Protein AF-A0A3C2CZN6-F1 (afdb_monomer)

Mean predicted aligned error: 16.51 Å

Foldseek 3Di:
DDDDPPDDPVVVVVVVVVVVVVVPPDDPDDDDPPDAQEWEAEPVVRFIHRDPVRPDTDDPQAEDAQFGFYKYHYDQAQPLFKDKDKDDCQVVVVCVVVVVVVVVDDDDDDDDDDDDDDDDDDDDDDDDDDDDDDDDDDDDDDDDPPPPPDDPPLDPVVVVVLLVVLVVLLVVLVLLLVLVVLVLVLLVQLVVLLVVSNVDRGDQLVNLLVSCLVSPVVSVCVSVPPQADNDSVRRLVRPPVCVLVVSLVVNVVSVVVLVVSLVVLVPDDDRPPCPCSVVSVVVSVVSSVVSNVSSVVVVCCCVPPVVVSVVVSVVSSVVSVVQSPDVVSDMDPGHNPNHQWMKTWMWGQDPVVRDTDTDDIHIYGYWHFKDKAKWKWKKKWQPADCVLQVDAQQRWDFAQDCDVNDTDTDTDRHRAPDLDQVDPDSIWMWMKMKIWIWGQDNDQWTKTKIKIWTFIDGRDTWIKIWIAIWTAGGSVSFKIKGKTKMKTFDWDQPPCPPPDHHDDDDDNHRDTDTDIDMTIMIIMIGGDDD

Radius of gyration: 46.86 Å; Cα contacts (8 Å, |Δi|>4): 709; chains: 1; bounding box: 115×58×145 Å

pLDDT: mean 71.63, std 19.24, range [27.8, 97.69]

Secondary structure (DSSP, 8-state):
--------THHHHHHHHHHHHHHT-------------EEEEETTTTEEESSTT--SEEPSSEEEETTPEEEEEEES--TTTEEEEEEE-TTHHHHHHHHHHHHHS-----------------------------------PPP------------HHHHHHHHHHHHHHHHHHHHHHHHHHHHHHHHHHHHHHHHHHHH-S---HHHHHHHHIIIIIHHHHHHSTTSS--STTTGGG--HHHHHHHHHHHHHHHHHHHHHHHHHHHTPPPPTT-TTHHHHHHHHHHHHHHHHHHHHHHHHHIIIIIHHHHHHHHHHHHHHHHHHH-SSS-BPPPEE--SSEEEEEEEEEETTTTEEEEEEEEEEEEE-EEEEEEEEEEEEES---HHHHT--TT--EEEEEEETTEEEEEEE--------------SEEEEEEEEEEEEE-SSSEEEEEEEEEEEE-SSS-EEEEEEEEEEEETTTT-EEEEEEEEEEEEEEE-GGGSTT-------SS--EEEEEEEEEEEEEEEE---

Structure (mmCIF, N/CA/C/O backbone):
data_AF-A0A3C2CZN6-F1
#
_entry.id   AF-A0A3C2CZN6-F1
#
loop_
_atom_site.group_PDB
_atom_site.id
_atom_site.type_symbol
_atom_site.label_atom_id
_atom_site.label_alt_id
_atom_site.label_comp_id
_atom_site.label_asym_id
_atom_site.label_entity_id
_atom_site.label_seq_id
_atom_site.pdbx_PDB_ins_code
_atom_site.Cartn_x
_atom_site.Cartn_y
_atom_site.Cartn_z
_atom_site.occupancy
_atom_site.B_iso_or_equiv
_atom_site.auth_seq_id
_atom_site.auth_comp_id
_atom_site.auth_asym_id
_atom_site.auth_atom_id
_atom_site.pdbx_PDB_model_num
ATOM 1 N N . MET A 1 1 ? 68.999 8.575 -44.419 1.00 36.66 1 MET A N 1
ATOM 2 C CA . MET A 1 1 ? 68.625 9.023 -43.060 1.00 36.66 1 MET A CA 1
ATOM 3 C C . MET A 1 1 ? 67.106 8.919 -42.967 1.00 36.66 1 MET A C 1
ATOM 5 O O . MET A 1 1 ? 66.406 9.835 -43.368 1.00 36.66 1 MET A O 1
ATOM 9 N N . GLU A 1 2 ? 66.595 7.744 -42.594 1.00 31.19 2 GLU A N 1
ATOM 10 C CA . GLU A 1 2 ? 65.153 7.462 -42.519 1.00 31.19 2 GLU A CA 1
ATOM 11 C C . GLU A 1 2 ? 64.683 7.566 -41.067 1.00 31.19 2 GLU A C 1
ATOM 13 O O . GLU A 1 2 ? 65.116 6.806 -40.200 1.00 31.19 2 GLU A O 1
ATOM 18 N N . THR A 1 3 ? 63.785 8.505 -40.789 1.00 32.69 3 THR A N 1
ATOM 19 C CA . THR A 1 3 ? 63.120 8.647 -39.494 1.00 32.69 3 THR A CA 1
ATOM 20 C C . THR A 1 3 ? 61.927 7.693 -39.413 1.00 32.69 3 THR A C 1
ATOM 22 O O . THR A 1 3 ? 60.824 7.984 -39.873 1.00 32.69 3 THR A O 1
ATOM 25 N N . LYS A 1 4 ? 62.132 6.529 -38.783 1.00 39.50 4 LYS A N 1
ATOM 26 C CA . LYS A 1 4 ? 61.044 5.650 -38.326 1.00 39.50 4 LYS A CA 1
ATOM 27 C C . LYS A 1 4 ? 60.329 6.291 -37.135 1.00 39.50 4 LYS A C 1
ATOM 29 O O . LYS A 1 4 ? 60.757 6.149 -35.994 1.00 39.50 4 LYS A O 1
ATOM 34 N N . ILE A 1 5 ? 59.200 6.948 -37.387 1.00 34.97 5 ILE A N 1
ATOM 35 C CA . ILE A 1 5 ? 58.235 7.300 -36.338 1.00 34.97 5 ILE A CA 1
ATOM 36 C C . ILE A 1 5 ? 57.220 6.156 -36.233 1.00 34.97 5 ILE A C 1
ATOM 38 O O . ILE A 1 5 ? 56.197 6.127 -36.912 1.00 34.97 5 ILE A O 1
ATOM 42 N N . SER A 1 6 ? 57.525 5.190 -35.368 1.00 36.91 6 SER A N 1
ATOM 43 C CA . SER A 1 6 ? 56.570 4.184 -34.894 1.00 36.91 6 SER A CA 1
ATOM 44 C C . SER A 1 6 ? 55.683 4.818 -33.817 1.00 36.91 6 SER A C 1
ATOM 46 O O . SER A 1 6 ? 56.019 4.796 -32.635 1.00 36.91 6 SER A O 1
ATOM 48 N N . LYS A 1 7 ? 54.549 5.410 -34.209 1.00 41.59 7 LYS A N 1
ATOM 49 C CA . LYS A 1 7 ? 53.506 5.836 -33.261 1.00 41.59 7 LYS A CA 1
ATOM 50 C C . LYS A 1 7 ? 52.667 4.620 -32.864 1.00 41.59 7 LYS A C 1
ATOM 52 O O . LYS A 1 7 ? 51.845 4.150 -33.644 1.00 41.59 7 LYS A O 1
ATOM 57 N N . GLN A 1 8 ? 52.897 4.105 -31.657 1.00 41.19 8 GLN A N 1
ATOM 58 C CA . GLN A 1 8 ? 52.090 3.038 -31.067 1.00 41.19 8 GLN A CA 1
ATOM 59 C C . GLN A 1 8 ? 50.671 3.548 -30.731 1.00 41.19 8 GLN A C 1
ATOM 61 O O . GLN A 1 8 ? 50.542 4.522 -29.990 1.00 41.19 8 GLN A O 1
ATOM 66 N N . PRO A 1 9 ? 49.597 2.882 -31.194 1.00 46.69 9 PRO A N 1
ATOM 67 C CA . PRO A 1 9 ? 48.210 3.248 -30.878 1.00 46.69 9 PRO A CA 1
ATOM 68 C C . PRO A 1 9 ? 47.773 2.892 -29.442 1.00 46.69 9 PRO A C 1
ATOM 70 O O . PRO A 1 9 ? 46.652 3.205 -29.044 1.00 46.69 9 PRO A O 1
ATOM 73 N N . HIS A 1 10 ? 48.638 2.265 -28.637 1.00 46.88 10 HIS A N 1
ATOM 74 C CA . HIS A 1 10 ? 48.293 1.814 -27.285 1.00 46.88 10 HIS A CA 1
ATOM 75 C C . HIS A 1 10 ? 48.081 2.957 -26.274 1.00 46.88 10 HIS A C 1
ATOM 77 O O . HIS A 1 10 ? 47.315 2.776 -25.328 1.00 46.88 10 HIS A O 1
ATOM 83 N N . SER A 1 11 ? 48.671 4.145 -26.474 1.00 49.94 11 SER A N 1
ATOM 84 C CA . SER A 1 11 ? 48.521 5.249 -25.507 1.00 49.94 11 SER A CA 1
ATOM 85 C C . SER A 1 11 ? 47.155 5.940 -25.572 1.00 49.94 11 SER A C 1
ATOM 87 O O . SER A 1 11 ? 46.656 6.402 -24.550 1.00 49.94 11 SER A O 1
ATOM 89 N N . VAL A 1 12 ? 46.504 5.958 -26.740 1.00 50.22 12 VAL A N 1
ATOM 90 C CA . VAL A 1 12 ? 45.203 6.626 -26.923 1.00 50.22 12 VAL A CA 1
ATOM 91 C C . VAL A 1 12 ? 44.081 5.839 -26.240 1.00 50.22 12 VAL A C 1
ATOM 93 O O . VAL A 1 12 ? 43.222 6.425 -25.587 1.00 50.22 12 VAL A O 1
ATOM 96 N N . ILE A 1 13 ? 44.123 4.505 -26.318 1.00 51.44 13 ILE A N 1
ATOM 97 C CA . ILE A 1 13 ? 43.129 3.628 -25.679 1.00 51.44 13 ILE A CA 1
ATOM 98 C C . ILE A 1 13 ? 43.251 3.697 -24.149 1.00 51.44 13 ILE A C 1
ATOM 100 O O . ILE A 1 13 ? 42.239 3.829 -23.460 1.00 51.44 13 ILE A O 1
ATOM 104 N N . ALA A 1 14 ? 44.478 3.685 -23.614 1.00 54.38 14 ALA A N 1
ATOM 105 C CA . ALA A 1 14 ? 44.716 3.828 -22.178 1.00 54.38 14 ALA A CA 1
ATOM 106 C C . ALA A 1 14 ? 44.264 5.203 -21.644 1.00 54.38 14 ALA A C 1
ATOM 108 O O . ALA A 1 14 ? 43.692 5.287 -20.557 1.00 54.38 14 ALA A O 1
ATOM 109 N N . PHE A 1 15 ? 44.458 6.275 -22.420 1.00 53.47 15 PHE A N 1
ATOM 110 C CA . PHE A 1 15 ? 44.047 7.627 -22.036 1.00 53.47 15 PHE A CA 1
ATOM 111 C C . PHE A 1 15 ? 42.518 7.786 -21.987 1.00 53.47 15 PHE A C 1
ATOM 113 O O . PHE A 1 15 ? 41.998 8.357 -21.031 1.00 53.47 15 PHE A O 1
ATOM 120 N N . ILE A 1 16 ? 41.785 7.208 -22.949 1.00 51.28 16 ILE A N 1
ATOM 121 C CA . ILE A 1 16 ? 40.309 7.220 -22.965 1.00 51.28 16 ILE A CA 1
ATOM 122 C C . ILE A 1 16 ? 39.733 6.419 -21.784 1.00 51.28 16 ILE A C 1
ATOM 124 O O . ILE A 1 16 ? 38.827 6.900 -21.104 1.00 51.28 16 ILE A O 1
ATOM 128 N N . LEU A 1 17 ? 40.290 5.238 -21.483 1.00 46.81 17 LEU A N 1
ATOM 129 C CA . LEU A 1 17 ? 39.896 4.434 -20.315 1.00 46.81 17 LEU A CA 1
ATOM 130 C C . LEU A 1 17 ? 40.159 5.167 -18.989 1.00 46.81 17 LEU A C 1
ATOM 132 O O . LEU A 1 17 ? 39.314 5.147 -18.096 1.00 46.81 17 LEU A O 1
ATOM 136 N N . THR A 1 18 ? 41.288 5.870 -18.875 1.00 51.88 18 THR A N 1
ATOM 137 C CA . THR A 1 18 ? 41.660 6.618 -17.661 1.00 51.88 18 THR A CA 1
ATOM 138 C C . THR A 1 18 ? 40.761 7.843 -17.444 1.00 51.88 18 THR A C 1
ATOM 140 O O . THR A 1 18 ? 40.338 8.101 -16.316 1.00 51.88 18 THR A O 1
ATOM 143 N N . LEU A 1 19 ? 40.391 8.562 -18.513 1.00 43.81 19 LEU A N 1
ATOM 144 C CA . LEU A 1 19 ? 39.457 9.695 -18.434 1.00 43.81 19 LEU A CA 1
ATOM 145 C C . LEU A 1 19 ? 38.040 9.257 -18.037 1.00 43.81 19 LEU A C 1
ATOM 147 O O . LEU A 1 19 ? 37.365 9.964 -17.287 1.00 43.81 19 LEU A O 1
ATOM 151 N N . MET A 1 20 ? 37.605 8.072 -18.481 1.00 44.69 20 MET A N 1
ATOM 152 C CA . MET A 1 20 ? 36.332 7.504 -18.035 1.00 44.69 20 MET A CA 1
ATOM 153 C C . MET A 1 20 ? 36.363 7.160 -16.548 1.00 44.69 20 MET A C 1
ATOM 155 O O . MET A 1 20 ? 35.459 7.572 -15.832 1.00 44.69 20 MET A O 1
ATOM 159 N N . VAL A 1 21 ? 37.414 6.496 -16.055 1.00 47.72 21 VAL A N 1
ATOM 160 C CA . VAL A 1 21 ? 37.532 6.126 -14.631 1.00 47.72 21 VAL A CA 1
ATOM 161 C C . VAL A 1 21 ? 37.573 7.358 -13.713 1.00 47.72 21 VAL A C 1
ATOM 163 O O . VAL A 1 21 ? 36.913 7.365 -12.675 1.00 47.72 21 VAL A O 1
ATOM 166 N N . LEU A 1 22 ? 38.269 8.430 -14.106 1.00 44.47 22 LEU A N 1
ATOM 167 C CA . LEU A 1 22 ? 38.357 9.664 -13.309 1.00 44.47 22 LEU A CA 1
ATOM 168 C C . LEU A 1 22 ? 37.038 10.456 -13.255 1.00 44.47 22 LEU A C 1
ATOM 170 O O . LEU A 1 22 ? 36.774 11.130 -12.262 1.00 44.47 22 LEU A O 1
ATOM 174 N N . SER A 1 23 ? 36.174 10.320 -14.264 1.00 44.72 23 SER A N 1
ATOM 175 C CA . SER A 1 23 ? 34.860 10.983 -14.299 1.00 44.72 23 SER A CA 1
ATOM 176 C C . SER A 1 23 ? 33.844 10.372 -13.316 1.00 44.72 23 SER A C 1
ATOM 178 O O . SER A 1 23 ? 32.855 11.017 -12.978 1.00 44.72 23 SER A O 1
ATOM 180 N N . PHE A 1 24 ? 34.092 9.155 -12.814 1.00 46.03 24 PHE A N 1
ATOM 181 C CA . PHE A 1 24 ? 33.222 8.470 -11.845 1.00 46.03 24 PHE A CA 1
ATOM 182 C C . PHE A 1 24 ? 33.628 8.670 -10.375 1.00 46.03 24 PHE A C 1
ATOM 184 O O . PHE A 1 24 ? 32.873 8.291 -9.481 1.00 46.03 24 PHE A O 1
ATOM 191 N N . ALA A 1 25 ? 34.781 9.287 -10.094 1.00 41.22 25 ALA A N 1
ATOM 192 C CA . ALA A 1 25 ? 35.292 9.472 -8.730 1.00 41.22 25 ALA A CA 1
ATOM 193 C C . ALA A 1 25 ? 34.791 10.760 -8.031 1.00 41.22 25 ALA A C 1
ATOM 195 O O . ALA A 1 25 ? 35.286 11.130 -6.966 1.00 41.22 25 ALA A O 1
ATOM 196 N N . GLY A 1 26 ? 33.802 11.450 -8.609 1.00 40.47 26 GLY A N 1
ATOM 197 C CA . GLY A 1 26 ? 33.245 12.696 -8.079 1.00 40.47 26 GLY A CA 1
ATOM 198 C C . GLY A 1 26 ? 32.409 12.509 -6.806 1.00 40.47 26 GLY A C 1
ATOM 199 O O . GLY A 1 26 ? 31.237 12.155 -6.872 1.00 40.47 26 GLY A O 1
ATOM 200 N N . CYS A 1 27 ? 33.035 12.783 -5.659 1.00 39.00 27 CYS A N 1
ATOM 201 C CA . CYS A 1 27 ? 32.473 13.284 -4.397 1.00 39.00 27 CYS A CA 1
ATOM 202 C C . CYS A 1 27 ? 31.021 12.903 -4.043 1.00 39.00 27 CYS A C 1
ATOM 204 O O . CYS A 1 27 ? 30.085 13.670 -4.267 1.00 39.00 27 CYS A O 1
ATOM 206 N N . LYS A 1 28 ? 30.845 11.802 -3.300 1.00 38.22 28 LYS A N 1
ATOM 207 C CA . LYS A 1 28 ? 29.704 11.679 -2.378 1.00 38.22 28 LYS A CA 1
ATOM 208 C C . LYS A 1 28 ? 30.016 12.456 -1.098 1.00 38.22 28 LYS A C 1
ATOM 210 O O . LYS A 1 28 ? 30.690 11.949 -0.204 1.00 38.22 28 LYS A O 1
ATOM 215 N N . SER A 1 29 ? 29.537 13.698 -1.044 1.00 38.81 29 SER A N 1
ATOM 216 C CA . SER A 1 29 ? 29.436 14.479 0.193 1.00 38.81 29 SER A CA 1
ATOM 217 C C . SER A 1 29 ? 28.612 13.701 1.227 1.00 38.81 29 SER A C 1
ATOM 219 O O . SER A 1 29 ? 27.563 13.139 0.903 1.00 38.81 29 SER A O 1
ATOM 221 N N . LYS A 1 30 ? 29.116 13.623 2.461 1.00 43.19 30 LYS A N 1
ATOM 222 C CA . LYS A 1 30 ? 28.429 12.994 3.592 1.00 43.19 30 LYS A CA 1
ATOM 223 C C . LYS A 1 30 ? 27.371 13.951 4.159 1.00 43.19 30 LYS A C 1
ATOM 225 O O . LYS A 1 30 ? 27.658 15.117 4.387 1.00 43.19 30 LYS A O 1
ATOM 230 N N . SER A 1 31 ? 26.212 13.363 4.465 1.00 42.00 31 SER A N 1
ATOM 231 C CA . SER A 1 31 ? 25.240 13.759 5.497 1.00 42.00 31 SER A CA 1
ATOM 232 C C . SER A 1 31 ? 24.371 15.006 5.304 1.00 42.00 31 SER A C 1
ATOM 234 O O . SER A 1 31 ? 24.227 15.779 6.243 1.00 42.00 31 SER A O 1
ATOM 236 N N . ASP A 1 32 ? 23.652 15.091 4.188 1.00 38.81 32 ASP A N 1
ATOM 237 C CA . ASP A 1 32 ? 22.272 15.582 4.258 1.00 38.81 32 ASP A CA 1
ATOM 238 C C . ASP A 1 32 ? 21.353 14.363 4.213 1.00 38.81 32 ASP A C 1
ATOM 240 O O . ASP A 1 32 ? 21.351 13.605 3.240 1.00 38.81 32 ASP A O 1
ATOM 244 N N . ILE A 1 33 ? 20.595 14.126 5.285 1.00 44.62 33 ILE A N 1
ATOM 245 C CA . ILE A 1 33 ? 19.466 13.191 5.251 1.00 44.62 33 ILE A CA 1
ATOM 246 C C . ILE A 1 33 ? 18.427 13.859 4.350 1.00 44.62 33 ILE A C 1
ATOM 248 O O . ILE A 1 33 ? 17.573 14.616 4.811 1.00 44.62 33 ILE A O 1
ATOM 252 N N . VAL A 1 34 ? 18.566 13.653 3.041 1.00 51.56 34 VAL A N 1
ATOM 253 C CA . VAL A 1 34 ? 17.615 14.130 2.043 1.00 51.56 34 VAL A CA 1
ATOM 254 C C . VAL A 1 34 ? 16.283 13.484 2.393 1.00 51.56 34 VAL A C 1
ATOM 256 O O . VAL A 1 34 ? 16.119 12.274 2.249 1.00 51.56 34 VAL A O 1
ATOM 259 N N . LYS A 1 35 ? 15.347 14.280 2.924 1.00 59.16 35 LYS A N 1
ATOM 260 C CA . LYS A 1 35 ? 13.975 13.826 3.150 1.00 59.16 35 LYS A CA 1
ATOM 261 C C . LYS A 1 35 ? 13.457 13.298 1.815 1.00 59.16 35 LYS A C 1
ATOM 263 O O . LYS A 1 35 ? 13.433 14.044 0.836 1.00 59.16 35 LYS A O 1
ATOM 268 N N . SER A 1 36 ? 13.090 12.019 1.786 1.00 64.44 36 SER A N 1
ATOM 269 C CA . SER A 1 36 ? 12.473 11.365 0.634 1.00 64.44 36 SER A CA 1
ATOM 270 C C . SER A 1 36 ? 11.367 12.272 0.086 1.00 64.44 36 SER A C 1
ATOM 272 O O . SER A 1 36 ? 10.551 12.751 0.885 1.00 64.44 36 SER A O 1
ATOM 274 N N . PRO A 1 37 ? 11.342 12.595 -1.220 1.00 74.94 37 PRO A N 1
ATOM 275 C CA . PRO A 1 37 ? 10.309 13.464 -1.756 1.00 74.94 37 PRO A CA 1
ATOM 276 C C . PRO A 1 37 ? 8.938 12.886 -1.446 1.00 74.94 37 PRO A C 1
ATOM 278 O O . PRO A 1 37 ? 8.665 11.692 -1.611 1.00 74.94 37 PRO A O 1
ATOM 281 N N . ARG A 1 38 ? 8.078 13.781 -0.984 1.00 82.94 38 ARG A N 1
ATOM 282 C CA . ARG A 1 38 ? 6.712 13.472 -0.623 1.00 82.94 38 ARG A CA 1
ATOM 283 C C . ARG A 1 38 ? 5.789 14.029 -1.691 1.00 82.94 38 ARG A C 1
ATOM 285 O O . ARG A 1 38 ? 5.929 15.183 -2.087 1.00 82.94 38 ARG A O 1
ATOM 292 N N . VAL A 1 39 ? 4.873 13.195 -2.159 1.00 87.19 39 VAL A N 1
ATOM 293 C CA . VAL A 1 39 ? 3.807 13.593 -3.078 1.00 87.19 39 VAL A CA 1
ATOM 294 C C . VAL A 1 39 ? 2.487 13.434 -2.353 1.00 87.19 39 VAL A C 1
ATOM 296 O O . VAL A 1 39 ? 2.278 12.453 -1.645 1.00 87.19 39 VAL A O 1
ATOM 299 N N . TYR A 1 40 ? 1.616 14.415 -2.525 1.00 88.56 40 TYR A N 1
ATOM 300 C CA . TYR A 1 40 ? 0.329 14.491 -1.857 1.00 88.56 40 TYR A CA 1
ATOM 301 C C . TYR A 1 40 ? -0.744 14.073 -2.852 1.00 88.56 40 TYR A C 1
ATOM 303 O O . TYR A 1 40 ? -0.745 14.517 -3.998 1.00 88.56 40 TYR A O 1
ATOM 311 N N . TYR A 1 41 ? -1.633 13.182 -2.448 1.00 90.12 41 TYR A N 1
ATOM 312 C CA . TYR A 1 41 ? -2.712 12.673 -3.275 1.00 90.12 41 TYR A CA 1
ATOM 313 C C . TYR A 1 41 ? -4.051 13.013 -2.628 1.00 90.12 41 TYR A C 1
ATOM 315 O O . TYR A 1 41 ? -4.351 12.510 -1.547 1.00 90.12 41 TYR A O 1
ATOM 323 N N . ASP A 1 42 ? -4.851 13.843 -3.298 1.00 89.38 42 ASP A N 1
ATOM 324 C CA . ASP A 1 42 ? -6.222 14.144 -2.881 1.00 89.38 42 ASP A CA 1
ATOM 325 C C . ASP A 1 42 ? -7.145 13.054 -3.421 1.00 89.38 42 ASP A C 1
ATOM 327 O O . ASP A 1 42 ? -7.406 12.978 -4.629 1.00 89.38 42 ASP A O 1
ATOM 331 N N . PHE A 1 43 ? -7.616 12.200 -2.513 1.00 87.44 43 PHE A N 1
ATOM 332 C CA . PHE A 1 43 ? -8.421 11.026 -2.836 1.00 87.44 43 PHE A CA 1
ATOM 333 C C . PHE A 1 43 ? -9.755 11.387 -3.503 1.00 87.44 43 PHE A C 1
ATOM 335 O O . PHE A 1 43 ? -10.161 10.731 -4.462 1.00 87.44 43 PHE A O 1
ATOM 342 N N . ASN A 1 44 ? -10.393 12.485 -3.085 1.00 86.31 44 ASN A N 1
ATOM 343 C CA . ASN A 1 44 ? -11.671 12.923 -3.650 1.00 86.31 44 ASN A CA 1
ATOM 344 C C . ASN A 1 44 ? -11.505 13.482 -5.060 1.00 86.31 44 ASN A C 1
ATOM 346 O O . ASN A 1 44 ? -12.264 13.150 -5.971 1.00 86.31 44 ASN A O 1
ATOM 350 N N . LYS A 1 45 ? -10.498 14.340 -5.250 1.00 88.62 45 LYS A N 1
ATOM 351 C CA . LYS A 1 45 ? -10.244 14.966 -6.556 1.00 88.62 45 LYS A CA 1
ATOM 352 C C . LYS A 1 45 ? -9.535 14.034 -7.525 1.00 88.62 45 LYS A C 1
ATOM 354 O O . LYS A 1 45 ? -9.474 14.339 -8.715 1.00 88.62 45 LYS A O 1
ATOM 359 N N . LYS A 1 46 ? -8.958 12.937 -7.027 1.00 89.62 46 LYS A N 1
ATOM 360 C CA . LYS A 1 46 ? -8.056 12.062 -7.779 1.00 8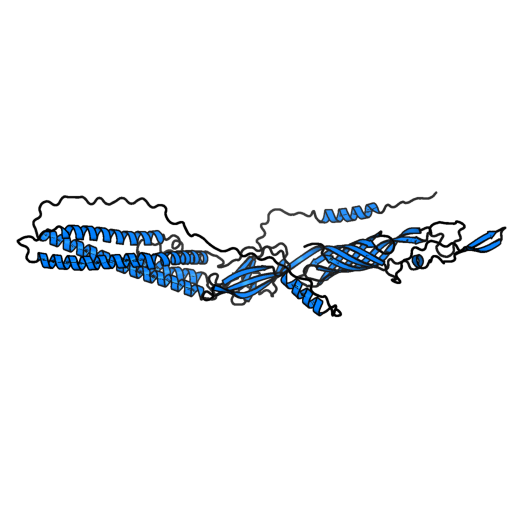9.62 46 LYS A CA 1
ATOM 361 C C . LYS A 1 46 ? -6.913 12.880 -8.395 1.00 89.62 46 LYS A C 1
ATOM 363 O O . LYS A 1 46 ? -6.553 12.691 -9.558 1.00 89.62 46 LYS A O 1
ATOM 368 N N . GLN A 1 47 ? -6.313 13.783 -7.623 1.00 89.88 47 GLN A N 1
ATOM 369 C CA . GLN A 1 47 ? -5.232 14.667 -8.081 1.00 89.88 47 GLN A CA 1
ATOM 370 C C . GLN A 1 47 ? -3.968 14.479 -7.242 1.00 89.88 47 GLN A C 1
ATOM 372 O O . GLN A 1 47 ? -4.040 14.163 -6.059 1.00 89.88 47 GLN A O 1
ATOM 377 N N . LEU A 1 48 ? -2.806 14.644 -7.877 1.00 88.88 48 LEU A N 1
ATOM 378 C CA . LEU A 1 48 ? -1.492 14.582 -7.232 1.00 88.88 48 LEU A CA 1
ATOM 379 C C . LEU A 1 48 ? -0.933 15.990 -7.080 1.00 88.88 48 LEU A C 1
ATOM 381 O O . LEU A 1 48 ? -1.152 16.815 -7.955 1.00 88.88 48 LEU A O 1
ATOM 385 N N . TYR A 1 49 ? -0.162 16.241 -6.034 1.00 87.69 49 TYR A N 1
ATOM 386 C CA . TYR A 1 49 ? 0.461 17.528 -5.745 1.00 87.69 49 TYR A CA 1
ATOM 387 C C . TYR A 1 49 ? 1.882 17.304 -5.229 1.00 87.69 49 TYR A C 1
ATOM 389 O O . TYR A 1 49 ? 2.180 16.307 -4.573 1.00 87.69 49 TYR A O 1
ATOM 397 N N . THR A 1 50 ? 2.782 18.233 -5.532 1.00 81.25 50 THR A N 1
ATOM 398 C CA . THR A 1 50 ? 4.183 18.203 -5.067 1.00 81.25 50 THR A CA 1
ATOM 399 C C . THR A 1 50 ? 4.403 18.969 -3.770 1.00 81.25 50 THR A C 1
ATOM 401 O O . THR A 1 50 ? 5.437 18.800 -3.129 1.00 81.25 50 THR A O 1
ATOM 404 N N . ASP A 1 51 ? 3.453 19.820 -3.394 1.00 77.94 51 ASP A N 1
ATOM 405 C CA . ASP A 1 51 ? 3.496 20.640 -2.191 1.00 77.94 51 ASP A CA 1
ATOM 406 C C . ASP A 1 51 ? 2.353 20.276 -1.236 1.00 77.94 51 ASP A C 1
ATOM 408 O O . ASP A 1 51 ? 1.270 19.879 -1.667 1.00 77.94 51 ASP A O 1
ATOM 412 N N . ALA A 1 52 ? 2.608 20.425 0.067 1.00 74.62 52 ALA A N 1
ATOM 413 C CA . ALA A 1 52 ? 1.640 20.124 1.126 1.00 74.62 52 ALA A CA 1
ATOM 414 C C . ALA A 1 52 ? 0.421 21.057 1.102 1.00 74.62 52 ALA A C 1
ATOM 416 O O . ALA A 1 52 ? -0.632 20.738 1.648 1.00 74.62 52 ALA A O 1
ATOM 417 N N . GLU A 1 53 ? 0.554 22.220 0.468 1.00 79.19 53 GLU A N 1
ATOM 418 C CA . GLU A 1 53 ? -0.498 23.229 0.373 1.00 79.19 53 GLU A CA 1
ATOM 419 C C . GLU A 1 53 ? -1.460 22.952 -0.794 1.00 79.19 53 GLU A C 1
ATOM 421 O O . GLU A 1 53 ? -2.443 23.670 -0.962 1.00 79.19 53 GLU A O 1
ATOM 426 N N . HIS A 1 54 ? -1.213 21.886 -1.568 1.00 83.19 54 HIS A N 1
ATOM 427 C CA . HIS A 1 54 ? -2.017 21.454 -2.708 1.00 83.19 54 HIS A CA 1
ATOM 428 C C . HIS A 1 54 ? -2.232 22.575 -3.746 1.00 83.19 54 HIS A C 1
ATOM 430 O O . HIS A 1 54 ? -3.292 22.667 -4.371 1.00 83.19 54 HIS A O 1
ATOM 436 N N . LYS A 1 55 ? -1.226 23.441 -3.939 1.00 80.56 55 LYS A N 1
ATOM 437 C CA . LYS A 1 55 ? -1.338 24.649 -4.774 1.00 80.56 55 LYS A CA 1
ATOM 438 C C . LYS A 1 55 ? -1.480 24.345 -6.261 1.00 80.56 55 LYS A C 1
ATOM 440 O O . LYS A 1 55 ? -2.256 25.012 -6.942 1.00 80.56 55 LYS A O 1
ATOM 445 N N . ALA A 1 56 ? -0.730 23.367 -6.773 1.00 83.38 56 ALA A N 1
ATOM 446 C CA . ALA A 1 56 ? -0.725 23.035 -8.196 1.00 83.38 56 ALA A CA 1
ATOM 447 C C . ALA A 1 56 ? -0.838 21.518 -8.426 1.00 83.38 56 ALA A C 1
ATOM 449 O O . ALA A 1 56 ? 0.053 20.771 -8.002 1.00 83.38 56 ALA A O 1
ATOM 450 N N . PRO A 1 57 ? -1.904 21.042 -9.100 1.00 85.50 57 PRO A N 1
ATOM 451 C CA . PRO A 1 57 ? -2.025 19.633 -9.428 1.00 85.50 57 PRO A CA 1
ATOM 452 C C . PRO A 1 57 ? -0.963 19.230 -10.457 1.00 85.50 57 PRO A C 1
ATOM 454 O O . PRO A 1 57 ? -0.666 19.952 -11.408 1.00 85.50 57 PRO A O 1
ATOM 457 N N . GLN A 1 58 ? -0.404 18.044 -10.270 1.00 81.88 58 GLN A N 1
ATOM 458 C CA . GLN A 1 58 ? 0.537 17.398 -11.166 1.00 81.88 58 GLN A CA 1
ATOM 459 C C . GLN A 1 58 ? -0.204 16.551 -12.194 1.00 81.88 58 GLN A C 1
ATOM 461 O O . GLN A 1 58 ? -1.190 15.870 -11.889 1.00 81.88 58 GLN A O 1
ATOM 466 N N . ASN A 1 59 ? 0.327 16.537 -13.413 1.00 76.31 59 ASN A N 1
ATOM 467 C CA . ASN A 1 59 ? -0.159 15.646 -14.455 1.00 76.31 59 ASN A CA 1
ATOM 468 C C . ASN A 1 59 ? 0.127 14.186 -14.083 1.00 76.31 59 ASN A C 1
ATOM 470 O O . ASN A 1 59 ? 1.160 13.855 -13.502 1.00 76.31 59 ASN A O 1
ATOM 474 N N . ARG A 1 60 ? -0.791 13.293 -14.460 1.00 77.00 60 ARG A N 1
ATOM 475 C CA . ARG A 1 60 ? -0.558 11.847 -14.447 1.00 77.00 60 ARG A CA 1
ATOM 476 C C . ARG A 1 60 ? -0.050 11.456 -15.834 1.00 77.00 60 ARG A C 1
ATOM 478 O O . ARG A 1 60 ? -0.724 11.776 -16.812 1.00 77.00 60 ARG A O 1
ATOM 485 N N . PRO A 1 61 ? 1.089 10.761 -15.969 1.00 78.81 61 PRO A N 1
ATOM 486 C CA . PRO A 1 61 ? 1.903 10.084 -14.948 1.00 78.81 61 PRO A CA 1
ATOM 487 C C . PRO A 1 61 ? 2.789 11.026 -14.111 1.00 78.81 61 PRO A C 1
ATOM 489 O O . PRO A 1 61 ? 3.319 12.001 -14.631 1.00 78.81 61 PRO A O 1
ATOM 492 N N . LEU A 1 62 ? 3.022 10.675 -12.841 1.00 81.88 62 LEU A N 1
ATOM 493 C CA . LEU A 1 62 ? 3.947 11.397 -11.961 1.00 81.88 62 LEU A CA 1
ATOM 494 C C . LEU A 1 62 ? 5.395 11.127 -12.382 1.00 81.88 62 LEU A C 1
ATOM 496 O O . LEU A 1 62 ? 5.784 9.967 -12.469 1.00 81.88 62 LEU A O 1
ATOM 500 N N . ILE A 1 63 ? 6.202 12.167 -12.587 1.00 78.62 63 ILE A N 1
ATOM 501 C CA . ILE A 1 63 ? 7.606 12.028 -12.999 1.00 78.62 63 ILE A CA 1
ATOM 502 C C . ILE A 1 63 ? 8.533 12.242 -11.793 1.00 78.62 63 ILE A C 1
ATOM 504 O O . ILE A 1 63 ? 8.538 13.320 -11.203 1.00 78.62 63 ILE A O 1
ATOM 508 N N . VAL A 1 64 ? 9.338 11.234 -11.434 1.00 78.25 64 VAL A N 1
ATOM 509 C CA . VAL A 1 64 ? 10.216 11.243 -10.241 1.00 78.25 64 VAL A CA 1
ATOM 510 C C . VAL A 1 64 ? 11.668 10.920 -10.617 1.00 78.25 64 VAL A C 1
ATOM 512 O O . VAL A 1 64 ? 11.911 10.116 -11.512 1.00 78.25 64 VAL A O 1
ATOM 515 N N . LYS A 1 65 ? 12.651 11.542 -9.948 1.00 76.12 65 LYS A N 1
ATOM 516 C CA . LYS A 1 65 ? 14.089 11.273 -10.158 1.00 76.12 65 LYS A CA 1
ATOM 517 C C . LYS A 1 65 ? 14.548 9.961 -9.489 1.00 76.12 65 LYS A C 1
ATOM 519 O O . LYS A 1 65 ? 14.102 9.658 -8.390 1.00 76.12 65 LYS A O 1
ATOM 524 N N . GLU A 1 66 ? 15.469 9.226 -10.125 1.00 66.06 66 GLU A N 1
ATOM 525 C CA . GLU A 1 66 ? 15.897 7.843 -9.779 1.00 66.06 66 GLU A CA 1
ATOM 526 C C . GLU A 1 66 ? 16.379 7.591 -8.342 1.00 66.06 66 GLU A C 1
ATOM 528 O O . GLU A 1 66 ? 16.310 6.472 -7.851 1.00 66.06 66 GLU A O 1
ATOM 533 N N . THR A 1 67 ? 16.882 8.594 -7.638 1.00 64.06 67 THR A N 1
ATOM 534 C CA . THR A 1 67 ? 17.495 8.399 -6.314 1.00 64.06 67 THR A CA 1
ATOM 535 C C . THR A 1 67 ? 16.510 8.518 -5.161 1.00 64.06 67 THR A C 1
ATOM 537 O O . THR A 1 67 ? 16.906 8.476 -3.999 1.00 64.06 67 THR A O 1
ATOM 540 N N . ASN A 1 68 ? 15.236 8.720 -5.475 1.00 64.94 68 ASN A N 1
ATOM 541 C CA . ASN A 1 68 ? 14.252 9.116 -4.501 1.00 64.94 68 ASN A CA 1
ATOM 542 C C . ASN A 1 68 ? 13.400 7.921 -4.089 1.00 64.94 68 ASN A C 1
ATOM 544 O O . ASN A 1 68 ? 12.673 7.344 -4.900 1.00 64.94 68 ASN A O 1
ATOM 548 N N . GLU A 1 69 ? 13.443 7.583 -2.804 1.00 78.88 69 GLU A N 1
ATOM 549 C CA . GLU A 1 69 ? 12.300 6.899 -2.222 1.00 78.88 69 GLU A CA 1
ATOM 550 C C . GLU A 1 69 ? 11.093 7.838 -2.311 1.00 78.88 69 GLU A C 1
ATOM 552 O O . GLU A 1 69 ? 11.211 9.033 -2.041 1.00 78.88 69 GLU A O 1
ATOM 557 N N . LEU A 1 70 ? 9.940 7.322 -2.715 1.00 80.12 70 LEU A N 1
ATOM 558 C CA . LEU A 1 70 ? 8.718 8.109 -2.774 1.00 80.12 70 LEU A CA 1
ATOM 559 C C . LEU A 1 70 ? 7.838 7.755 -1.583 1.00 80.12 70 LEU A C 1
ATOM 561 O O . LEU A 1 70 ? 7.543 6.582 -1.341 1.00 80.12 70 LEU A O 1
ATOM 565 N N . GLN A 1 71 ? 7.376 8.784 -0.882 1.00 85.94 71 GLN A N 1
ATOM 566 C CA . GLN A 1 71 ? 6.250 8.670 0.037 1.00 85.94 71 GLN A CA 1
ATOM 567 C C . GLN A 1 71 ? 5.030 9.319 -0.601 1.00 85.94 71 GLN A C 1
ATOM 569 O O . GLN A 1 71 ? 5.112 10.445 -1.098 1.00 85.94 71 GLN A O 1
ATOM 574 N N . VAL A 1 72 ? 3.903 8.613 -0.570 1.00 84.56 72 VAL A N 1
ATOM 575 C CA . VAL A 1 72 ? 2.610 9.174 -0.952 1.00 84.56 72 VAL A CA 1
ATOM 576 C C . VAL A 1 72 ? 1.854 9.489 0.328 1.00 84.56 72 VAL A C 1
ATOM 578 O O . VAL A 1 72 ? 1.515 8.598 1.106 1.00 84.56 72 VAL A O 1
ATOM 581 N N . GLU A 1 73 ? 1.625 10.770 0.562 1.00 89.38 73 GLU A N 1
ATOM 582 C CA . GLU A 1 73 ? 0.714 11.250 1.590 1.00 89.38 73 GLU A CA 1
ATOM 583 C C . GLU A 1 73 ? -0.676 11.360 0.977 1.00 89.38 73 GLU A C 1
ATOM 585 O O . GLU A 1 73 ? -0.833 11.937 -0.096 1.00 89.38 73 GLU A O 1
ATOM 590 N N . MET A 1 74 ? -1.681 10.779 1.624 1.00 87.19 74 MET A N 1
ATOM 591 C CA . MET A 1 74 ? -3.049 10.856 1.128 1.00 87.19 74 MET A CA 1
ATOM 592 C C . MET A 1 74 ? -3.875 11.811 1.970 1.00 87.19 74 MET A C 1
ATOM 594 O O . MET A 1 74 ? -4.007 11.627 3.181 1.00 87.19 74 MET A O 1
ATOM 598 N N . SER A 1 75 ? -4.474 12.793 1.308 1.00 86.38 75 SER A N 1
ATOM 599 C CA . SER A 1 75 ? -5.493 13.658 1.883 1.00 86.38 75 SER A CA 1
ATOM 600 C C . SER A 1 75 ? -6.885 13.135 1.531 1.00 86.38 75 SER A C 1
ATOM 602 O O . SER A 1 75 ? -7.085 12.452 0.523 1.00 86.38 75 SER A O 1
ATOM 604 N N . ASN A 1 76 ? -7.856 13.435 2.398 1.00 86.44 76 ASN A N 1
ATOM 605 C CA . ASN A 1 76 ? -9.245 13.003 2.248 1.00 86.44 76 ASN A CA 1
ATOM 606 C C . ASN A 1 76 ? -9.398 11.477 2.086 1.00 86.44 76 ASN A C 1
ATOM 608 O O . ASN A 1 76 ? -10.202 11.014 1.291 1.00 86.44 76 ASN A O 1
ATOM 612 N N . PHE A 1 77 ? -8.626 10.682 2.826 1.00 87.62 77 PHE A N 1
ATOM 613 C CA . PHE A 1 77 ? -8.558 9.230 2.655 1.00 87.62 77 PHE A CA 1
ATOM 614 C C . PHE A 1 77 ? -9.064 8.479 3.887 1.00 87.62 77 PHE A C 1
ATOM 616 O O . PHE A 1 77 ? -8.764 8.866 5.015 1.00 87.62 77 PHE A O 1
ATOM 623 N N . ASN A 1 78 ? -9.785 7.372 3.679 1.00 89.19 78 ASN A N 1
ATOM 624 C CA . ASN A 1 78 ? -10.186 6.473 4.759 1.00 89.19 78 ASN A CA 1
ATOM 625 C C . ASN A 1 78 ? -9.311 5.203 4.847 1.00 89.19 78 ASN A C 1
ATOM 627 O O . ASN A 1 78 ? -9.622 4.190 4.212 1.00 89.19 78 ASN A O 1
ATOM 631 N N . PRO A 1 79 ? -8.279 5.172 5.711 1.00 85.75 79 PRO A N 1
ATOM 632 C CA . PRO A 1 79 ? -7.429 3.992 5.895 1.00 85.75 79 PRO A CA 1
ATOM 633 C C . PRO A 1 79 ? -8.136 2.790 6.550 1.00 85.75 79 PRO A C 1
ATOM 635 O O . PRO A 1 79 ? -7.506 1.752 6.749 1.00 85.75 79 PRO A O 1
ATOM 638 N N . LEU A 1 80 ? -9.413 2.909 6.940 1.00 85.62 80 LEU A N 1
ATOM 639 C CA . LEU A 1 80 ? -10.220 1.788 7.435 1.00 85.62 80 LEU A CA 1
ATOM 640 C C . LEU A 1 80 ? -10.916 1.005 6.312 1.00 85.62 80 LEU A C 1
ATOM 642 O O . LEU A 1 80 ? -11.263 -0.158 6.524 1.00 85.62 80 LEU A O 1
ATOM 646 N N . ASN A 1 81 ? -11.134 1.636 5.155 1.00 85.62 81 ASN A N 1
ATOM 647 C CA . ASN A 1 81 ? -11.905 1.082 4.033 1.00 85.62 81 ASN A CA 1
ATOM 648 C C . ASN A 1 81 ? -11.021 0.713 2.830 1.00 85.62 81 ASN A C 1
ATOM 650 O O . ASN A 1 81 ? -11.375 -0.125 1.998 1.00 85.62 81 ASN A O 1
ATOM 654 N N . TYR A 1 82 ? -9.849 1.332 2.745 1.00 86.56 82 TYR A N 1
ATOM 655 C CA . TYR A 1 82 ? -8.957 1.196 1.608 1.00 86.56 82 TYR A CA 1
ATOM 656 C C . TYR A 1 82 ? -7.614 0.591 2.011 1.00 86.56 82 TYR A C 1
ATOM 658 O O . TYR A 1 82 ? -7.107 0.810 3.110 1.00 86.56 82 TYR A O 1
ATOM 666 N N . ASP A 1 83 ? -7.034 -0.159 1.083 1.00 83.94 83 ASP A N 1
ATOM 667 C CA . ASP A 1 83 ? -5.688 -0.711 1.161 1.00 83.94 83 ASP A CA 1
ATOM 668 C C . ASP A 1 83 ? -4.861 -0.195 -0.017 1.00 83.94 83 ASP A C 1
ATOM 670 O O . ASP A 1 83 ? -5.387 0.036 -1.105 1.00 83.94 83 ASP A O 1
ATOM 674 N N . ILE A 1 84 ? -3.564 0.000 0.181 1.00 80.56 84 ILE A N 1
ATOM 675 C CA . ILE A 1 84 ? -2.682 0.573 -0.836 1.00 80.56 84 ILE A CA 1
ATOM 676 C C . ILE A 1 84 ? -1.525 -0.375 -1.055 1.00 80.56 84 ILE A C 1
ATOM 678 O O . ILE A 1 84 ? -0.764 -0.689 -0.141 1.00 80.56 84 ILE A O 1
ATOM 682 N N . VAL A 1 85 ? -1.378 -0.798 -2.304 1.00 82.06 85 VAL A N 1
ATOM 683 C CA . VAL A 1 85 ? -0.335 -1.727 -2.718 1.00 82.06 85 VAL A CA 1
ATOM 684 C C . VAL A 1 85 ? 0.461 -1.082 -3.835 1.00 82.06 85 VAL A C 1
ATOM 686 O O . VAL A 1 85 ? -0.091 -0.634 -4.839 1.00 82.06 85 VAL A O 1
ATOM 689 N N . VAL A 1 86 ? 1.779 -1.064 -3.679 1.00 76.38 86 VAL A N 1
ATOM 690 C CA . VAL A 1 86 ? 2.682 -0.663 -4.756 1.00 76.38 86 VAL A CA 1
ATOM 691 C C . VAL A 1 86 ? 3.014 -1.891 -5.584 1.00 76.38 86 VAL A C 1
ATOM 693 O O . VAL A 1 86 ? 3.508 -2.886 -5.057 1.00 76.38 86 VAL A O 1
ATOM 696 N N . LYS A 1 87 ? 2.699 -1.826 -6.877 1.00 78.38 87 LYS A N 1
ATOM 697 C CA . LYS A 1 87 ? 2.951 -2.886 -7.849 1.00 78.38 87 LYS A CA 1
ATOM 698 C C . LYS A 1 87 ? 4.047 -2.472 -8.822 1.00 78.38 87 LYS A C 1
ATOM 700 O O . LYS A 1 87 ? 4.015 -1.379 -9.396 1.00 78.38 87 LYS A O 1
ATOM 705 N N . ASP A 1 88 ? 4.966 -3.398 -9.067 1.00 67.44 88 ASP A N 1
ATOM 706 C CA . ASP A 1 88 ? 5.911 -3.309 -10.173 1.00 67.44 88 ASP A CA 1
ATOM 707 C C . ASP A 1 88 ? 5.201 -3.724 -11.469 1.00 67.44 88 ASP A C 1
ATOM 709 O O . ASP A 1 88 ? 4.888 -4.892 -11.668 1.00 67.44 88 ASP A O 1
ATOM 713 N N . THR A 1 89 ? 4.952 -2.768 -12.368 1.00 65.25 89 THR A N 1
ATOM 714 C CA . THR A 1 89 ? 4.254 -3.013 -13.652 1.00 65.25 89 THR A CA 1
ATOM 715 C C . THR A 1 89 ? 5.212 -3.129 -14.842 1.00 65.25 89 THR A C 1
ATOM 717 O O . THR A 1 89 ? 4.793 -3.305 -15.985 1.00 65.25 89 THR A O 1
ATOM 720 N N . ALA A 1 90 ? 6.522 -3.049 -14.590 1.00 56.09 90 ALA A N 1
ATOM 721 C CA . ALA A 1 90 ? 7.552 -3.079 -15.627 1.00 56.09 90 ALA A CA 1
ATOM 722 C C . ALA A 1 90 ? 7.642 -4.417 -16.392 1.00 56.09 90 ALA A C 1
ATOM 724 O O . ALA A 1 90 ? 8.192 -4.433 -17.497 1.00 56.09 90 ALA A O 1
ATOM 725 N N . TYR A 1 91 ? 7.123 -5.512 -15.818 1.00 51.28 91 TYR A N 1
ATOM 726 C CA . TYR A 1 91 ? 7.038 -6.818 -16.483 1.00 51.28 91 TYR A CA 1
ATOM 727 C C . TYR A 1 91 ? 5.858 -6.867 -17.469 1.00 51.28 91 TYR A C 1
ATOM 729 O O . TYR A 1 91 ? 6.075 -7.147 -18.644 1.00 51.28 91 TYR A O 1
ATOM 737 N N . ASP A 1 92 ? 4.659 -6.454 -17.043 1.00 50.94 92 ASP A N 1
ATOM 738 C CA . ASP A 1 92 ? 3.429 -6.546 -17.853 1.00 50.94 92 ASP A CA 1
ATOM 739 C C . ASP A 1 92 ? 3.452 -5.678 -19.120 1.00 50.94 92 ASP A C 1
ATOM 741 O O . ASP A 1 92 ? 2.870 -6.033 -20.145 1.00 50.94 92 ASP A O 1
ATOM 745 N N . ARG A 1 93 ? 4.148 -4.531 -19.097 1.00 50.50 93 ARG A N 1
ATOM 746 C CA . ARG A 1 93 ? 4.261 -3.686 -20.297 1.00 50.50 93 ARG A CA 1
ATOM 747 C C . ARG A 1 93 ? 5.221 -4.211 -21.346 1.00 50.50 93 ARG A C 1
ATOM 749 O O . ARG A 1 93 ? 5.064 -3.813 -22.488 1.00 50.50 93 ARG A O 1
ATOM 756 N N . PHE A 1 94 ? 6.193 -5.067 -21.016 1.00 46.72 94 PHE A N 1
ATOM 757 C CA . PHE A 1 94 ? 7.029 -5.633 -22.078 1.00 46.72 94 PHE A CA 1
ATOM 758 C C . PHE A 1 94 ? 6.202 -6.522 -22.987 1.00 46.72 94 PHE A C 1
ATOM 760 O O . PHE A 1 94 ? 6.328 -6.397 -24.194 1.00 46.72 94 PHE A O 1
ATOM 767 N N . ASP A 1 95 ? 5.332 -7.349 -22.412 1.00 52.06 95 ASP A N 1
ATOM 768 C CA . ASP A 1 95 ? 4.431 -8.194 -23.185 1.00 52.06 95 ASP A CA 1
ATOM 769 C C . ASP A 1 95 ? 3.440 -7.343 -23.977 1.00 52.06 95 ASP A C 1
ATOM 771 O O . ASP A 1 95 ? 3.154 -7.656 -25.126 1.00 52.06 95 ASP A O 1
ATOM 775 N N . LEU A 1 96 ? 2.975 -6.223 -23.413 1.00 50.38 96 LEU A N 1
ATOM 776 C CA . LEU A 1 96 ? 2.091 -5.291 -24.115 1.00 50.38 96 LEU A CA 1
ATOM 777 C C . LEU A 1 96 ? 2.795 -4.548 -25.267 1.00 50.38 96 LEU A C 1
ATOM 779 O O . LEU A 1 96 ? 2.259 -4.489 -26.370 1.00 50.38 96 LEU A O 1
ATOM 783 N N . ASP A 1 97 ? 3.993 -4.008 -25.029 1.00 49.34 97 ASP A N 1
ATOM 784 C CA . ASP A 1 97 ? 4.804 -3.284 -26.014 1.00 49.34 97 ASP A CA 1
ATOM 785 C C . ASP A 1 97 ? 5.341 -4.246 -27.083 1.00 49.34 97 ASP A C 1
ATOM 787 O O . ASP A 1 97 ? 5.351 -3.903 -28.261 1.00 49.34 97 ASP A O 1
ATOM 791 N N . MET A 1 98 ? 5.730 -5.470 -26.704 1.00 48.91 98 MET A N 1
ATOM 792 C CA . MET A 1 98 ? 6.081 -6.532 -27.646 1.00 48.91 98 MET A CA 1
ATOM 793 C C . MET A 1 98 ? 4.874 -6.994 -28.437 1.00 48.91 98 MET A C 1
ATOM 795 O O . MET A 1 98 ? 5.022 -7.276 -29.614 1.00 48.91 98 MET A O 1
ATOM 799 N N . LYS A 1 99 ? 3.685 -7.075 -27.838 1.00 52.78 99 LYS A N 1
ATOM 800 C CA . LYS A 1 99 ? 2.466 -7.417 -28.571 1.00 52.78 99 LYS A CA 1
ATOM 801 C C . LYS A 1 99 ? 2.120 -6.325 -29.577 1.00 52.78 99 LYS A C 1
ATOM 803 O O . LYS A 1 99 ? 1.968 -6.641 -30.742 1.00 52.78 99 LYS A O 1
ATOM 808 N N . LEU A 1 100 ? 2.146 -5.054 -29.175 1.00 56.03 100 LEU A N 1
ATOM 809 C CA . LEU A 1 100 ? 1.985 -3.912 -30.084 1.00 56.03 100 LEU A CA 1
ATOM 810 C C . LEU A 1 100 ? 3.043 -3.899 -31.198 1.00 56.03 100 LEU A C 1
ATOM 812 O O . LEU A 1 100 ? 2.727 -3.624 -32.350 1.00 56.03 100 LEU A O 1
ATOM 816 N N . PHE A 1 101 ? 4.298 -4.208 -30.872 1.00 45.34 101 PHE A N 1
ATOM 817 C CA . PHE A 1 101 ? 5.386 -4.285 -31.845 1.00 45.34 101 PHE A CA 1
ATOM 818 C C . PHE A 1 101 ? 5.263 -5.507 -32.770 1.00 45.34 101 PHE A C 1
ATOM 820 O O . PHE A 1 101 ? 5.487 -5.387 -33.969 1.00 45.34 101 PHE A O 1
ATOM 827 N N . ASN A 1 102 ? 4.847 -6.662 -32.251 1.00 47.50 102 ASN A N 1
ATOM 828 C CA . ASN A 1 102 ? 4.566 -7.869 -33.028 1.00 47.50 102 ASN A CA 1
ATOM 829 C C . ASN A 1 102 ? 3.336 -7.684 -33.922 1.00 47.50 102 ASN A C 1
ATOM 831 O O . ASN A 1 102 ? 3.352 -8.138 -35.056 1.00 47.50 102 ASN A O 1
ATOM 835 N N . ASP A 1 103 ? 2.311 -6.965 -33.466 1.00 53.59 103 ASP A N 1
ATOM 836 C CA . ASP A 1 103 ? 1.130 -6.622 -34.266 1.00 53.59 103 ASP A CA 1
ATOM 837 C C . ASP A 1 103 ? 1.504 -5.697 -35.445 1.00 53.59 103 ASP A C 1
ATOM 839 O O . ASP A 1 103 ? 0.852 -5.712 -36.492 1.00 53.59 103 ASP A O 1
ATOM 843 N N . LEU A 1 104 ? 2.587 -4.920 -35.308 1.00 47.19 104 LEU A N 1
ATOM 844 C CA . LEU A 1 104 ? 3.166 -4.107 -36.383 1.00 47.19 104 LEU A CA 1
ATOM 845 C C . LEU A 1 104 ? 4.061 -4.918 -37.338 1.00 47.19 104 LEU A C 1
ATOM 847 O O . LEU A 1 104 ? 4.239 -4.515 -38.490 1.00 47.19 104 LEU A O 1
ATOM 851 N N . ILE A 1 105 ? 4.602 -6.059 -36.901 1.00 38.19 105 ILE A N 1
ATOM 852 C CA . ILE A 1 105 ? 5.416 -6.953 -37.730 1.00 38.19 105 ILE A CA 1
ATOM 853 C C . ILE A 1 105 ? 4.546 -8.120 -38.201 1.00 38.19 105 ILE A C 1
ATOM 855 O O . ILE A 1 105 ? 4.406 -9.141 -37.534 1.00 38.19 105 ILE A O 1
ATOM 859 N N . LYS A 1 106 ? 3.985 -8.002 -39.409 1.00 38.75 106 LYS A N 1
ATOM 860 C CA . LYS A 1 106 ? 3.332 -9.137 -40.075 1.00 38.75 106 LYS A CA 1
ATOM 861 C C . LYS A 1 106 ? 4.377 -10.201 -40.417 1.00 38.75 106 LYS A C 1
ATOM 863 O O . LYS A 1 106 ? 5.074 -10.085 -41.424 1.00 38.75 106 LYS A O 1
ATOM 868 N N . TYR A 1 107 ? 4.485 -11.230 -39.587 1.00 40.19 107 TYR A N 1
ATOM 869 C CA . TYR A 1 107 ? 5.255 -12.423 -39.919 1.00 40.19 107 TYR A CA 1
ATOM 870 C C . TYR A 1 107 ? 4.458 -13.305 -40.898 1.00 40.19 107 TYR A C 1
ATOM 872 O O . TYR A 1 107 ? 3.247 -13.447 -40.732 1.00 40.19 107 TYR A O 1
ATOM 880 N N . PRO A 1 108 ? 5.096 -13.899 -41.920 1.00 37.31 108 PRO A N 1
ATOM 881 C CA . PRO A 1 108 ? 4.476 -14.953 -42.715 1.00 37.31 108 PRO A CA 1
ATOM 882 C C . PRO A 1 108 ? 4.237 -16.195 -41.842 1.00 37.31 108 PRO A C 1
ATOM 884 O O . PRO A 1 108 ? 5.115 -16.587 -41.072 1.00 37.31 108 PRO A O 1
ATOM 887 N N . ASP A 1 109 ? 3.050 -16.793 -41.963 1.00 36.19 109 ASP A N 1
ATOM 888 C CA . ASP A 1 109 ? 2.600 -17.939 -41.166 1.00 36.19 109 ASP A CA 1
ATOM 889 C C . ASP A 1 109 ? 3.569 -19.126 -41.267 1.00 36.19 109 ASP A C 1
ATOM 891 O O . ASP A 1 109 ? 3.602 -19.851 -42.264 1.00 36.19 109 ASP A O 1
ATOM 895 N N . VAL A 1 110 ? 4.335 -19.368 -40.203 1.00 35.53 110 VAL A N 1
ATOM 896 C CA . VAL A 1 110 ? 5.106 -20.603 -40.035 1.00 35.53 110 VAL A CA 1
ATOM 897 C C . VAL A 1 110 ? 4.338 -21.507 -39.080 1.00 35.53 110 VAL A C 1
ATOM 899 O O . VAL A 1 110 ? 4.220 -21.227 -37.887 1.00 35.53 110 VAL A O 1
ATOM 902 N N . LYS A 1 111 ? 3.802 -22.610 -39.613 1.00 33.78 111 LYS A N 1
ATOM 903 C CA . LYS A 1 111 ? 3.170 -23.672 -38.823 1.00 33.78 111 LYS A CA 1
ATOM 904 C C . LYS A 1 111 ? 4.236 -24.380 -37.991 1.00 33.78 111 LYS A C 1
ATOM 906 O O . LYS A 1 111 ? 5.112 -25.037 -38.546 1.00 33.78 111 LYS A O 1
ATOM 911 N N . ILE A 1 112 ? 4.137 -24.266 -36.672 1.00 37.06 112 ILE A N 1
ATOM 912 C CA . ILE A 1 112 ? 4.936 -25.049 -35.729 1.00 37.06 112 ILE A CA 1
ATOM 913 C C . ILE A 1 112 ? 3.994 -26.025 -35.026 1.00 37.06 112 ILE A C 1
ATOM 915 O O . ILE A 1 112 ? 3.013 -25.613 -34.405 1.00 37.06 112 ILE A O 1
ATOM 919 N N . GLU A 1 113 ? 4.282 -27.319 -35.151 1.00 33.75 113 GLU A N 1
ATOM 920 C CA . GLU A 1 113 ? 3.566 -28.379 -34.445 1.00 33.75 113 GLU A CA 1
ATOM 921 C C . GLU A 1 113 ? 3.959 -28.426 -32.956 1.00 33.75 113 GLU A C 1
ATOM 923 O O . GLU A 1 113 ? 5.139 -28.289 -32.618 1.00 33.75 113 GLU A O 1
ATOM 928 N N . PRO A 1 114 ? 2.995 -28.627 -32.041 1.00 34.59 114 PRO A N 1
ATOM 929 C CA . PRO A 1 114 ? 3.251 -28.591 -30.608 1.00 34.59 114 PRO A CA 1
ATOM 930 C C . PRO A 1 114 ? 3.766 -29.936 -30.075 1.00 34.59 114 PRO A C 1
ATOM 932 O O . PRO A 1 114 ? 3.040 -30.928 -30.031 1.00 34.59 114 PRO A O 1
ATOM 935 N N . SER A 1 115 ? 4.993 -29.952 -29.551 1.00 33.03 115 SER A N 1
ATOM 936 C CA . SER A 1 115 ? 5.509 -31.064 -28.748 1.00 33.03 115 SER A CA 1
ATOM 937 C C . SER A 1 115 ? 5.149 -30.907 -27.260 1.00 33.03 115 SER A C 1
ATOM 939 O O . SER A 1 115 ? 5.659 -30.028 -26.568 1.00 33.03 115 SER A O 1
ATOM 941 N N . THR A 1 116 ? 4.263 -31.791 -26.791 1.00 32.66 116 THR A N 1
ATOM 942 C CA . THR A 1 116 ? 4.184 -32.423 -25.452 1.00 32.66 116 THR A CA 1
ATOM 943 C C . THR A 1 116 ? 4.600 -31.626 -24.202 1.00 32.66 116 THR A C 1
ATOM 945 O O . THR A 1 116 ? 5.768 -31.581 -23.821 1.00 32.66 116 THR A O 1
ATOM 948 N N . LYS A 1 117 ? 3.592 -31.159 -23.447 1.00 34.19 117 LYS A N 1
ATOM 949 C CA . LYS A 1 117 ? 3.674 -30.846 -22.007 1.00 34.19 117 LYS A CA 1
ATOM 950 C C . LYS A 1 117 ? 3.542 -32.127 -21.173 1.00 34.19 117 LYS A C 1
ATOM 952 O O . LYS A 1 117 ? 2.581 -32.871 -21.358 1.00 34.19 117 LYS A O 1
ATOM 957 N N . LYS A 1 118 ? 4.426 -32.334 -20.190 1.00 31.14 118 LYS A N 1
ATOM 958 C CA . LYS A 1 118 ? 4.231 -33.321 -19.115 1.00 31.14 118 LYS A CA 1
ATOM 959 C C . LYS A 1 118 ? 4.644 -32.750 -17.748 1.00 31.14 118 LYS A C 1
ATOM 961 O O . LYS A 1 118 ? 5.791 -32.373 -17.570 1.00 31.14 118 LYS A O 1
ATOM 966 N N . LEU A 1 119 ? 3.656 -32.742 -16.844 1.00 30.36 119 LEU A N 1
ATOM 967 C CA . LEU A 1 119 ? 3.675 -32.973 -15.387 1.00 30.36 119 LEU A CA 1
ATOM 968 C C . LEU A 1 119 ? 4.661 -32.197 -14.491 1.00 30.36 119 LEU A C 1
ATOM 970 O O . LEU A 1 119 ? 5.859 -32.436 -14.535 1.00 30.36 119 LEU A O 1
ATOM 974 N N . LEU A 1 120 ? 4.115 -31.447 -13.525 1.00 29.91 120 LEU A N 1
ATOM 975 C CA . LEU A 1 120 ? 4.199 -31.813 -12.100 1.00 29.91 120 LEU A CA 1
ATOM 976 C C . LEU A 1 120 ? 3.178 -30.997 -11.284 1.00 29.91 120 LEU A C 1
ATOM 978 O O . LEU A 1 120 ? 3.180 -29.769 -11.331 1.00 29.91 120 LEU A O 1
ATOM 982 N N . GLY A 1 121 ? 2.308 -31.694 -10.553 1.00 28.94 121 GLY A N 1
ATOM 983 C CA . GLY A 1 121 ? 1.531 -31.133 -9.450 1.00 28.94 121 GLY A CA 1
ATOM 984 C C . GLY A 1 121 ? 2.227 -31.407 -8.117 1.00 28.94 121 GLY A C 1
ATOM 985 O O . GLY A 1 121 ? 3.129 -32.242 -8.067 1.00 28.94 121 GLY A O 1
ATOM 986 N N . ASN A 1 122 ? 1.815 -30.688 -7.073 1.00 31.98 122 ASN A N 1
ATOM 987 C CA . ASN A 1 122 ? 1.565 -31.215 -5.728 1.00 31.98 122 ASN A CA 1
ATOM 988 C C . ASN A 1 122 ? 0.972 -30.102 -4.849 1.00 31.98 122 ASN A C 1
ATOM 990 O O . ASN A 1 122 ? 1.582 -29.051 -4.655 1.00 31.98 122 ASN A O 1
ATOM 994 N N . GLU A 1 123 ? -0.228 -30.364 -4.336 1.00 30.62 123 GLU A N 1
ATOM 995 C CA . GLU A 1 123 ? -0.882 -29.630 -3.253 1.00 30.62 123 GLU A CA 1
ATOM 996 C C . GLU A 1 123 ? -0.359 -30.126 -1.894 1.00 30.62 123 GLU A C 1
ATOM 998 O O . GLU A 1 123 ? 0.020 -31.289 -1.750 1.00 30.62 123 GLU A O 1
ATOM 1003 N N . LEU A 1 124 ? -0.379 -29.253 -0.884 1.00 36.28 124 LEU A N 1
ATOM 1004 C CA . LEU A 1 124 ? -0.208 -29.603 0.530 1.00 36.28 124 LEU A CA 1
ATOM 1005 C C . LEU A 1 124 ? -1.373 -29.000 1.338 1.00 36.28 124 LEU A C 1
ATOM 1007 O O . LEU A 1 124 ? -1.777 -27.870 1.048 1.00 36.28 124 LEU A O 1
ATOM 1011 N N . PRO A 1 125 ? -1.915 -29.727 2.334 1.00 40.25 125 PRO A N 1
ATOM 1012 C CA . PRO A 1 125 ? -3.107 -29.331 3.074 1.00 40.25 125 PRO A CA 1
ATOM 1013 C C . PRO A 1 125 ? -2.799 -28.369 4.239 1.00 40.25 125 PRO A C 1
ATOM 1015 O O . PRO A 1 125 ? -1.664 -28.323 4.724 1.00 40.25 125 PRO A O 1
ATOM 1018 N N . PRO A 1 126 ? -3.810 -27.623 4.726 1.00 38.00 126 PRO A N 1
ATOM 1019 C CA . PRO A 1 126 ? -3.701 -26.776 5.905 1.00 38.00 126 PRO A CA 1
ATOM 1020 C C . PRO A 1 126 ? -4.071 -27.564 7.168 1.00 38.00 126 PRO A C 1
ATOM 1022 O O . PRO A 1 126 ? -5.020 -28.334 7.136 1.00 38.00 126 PRO A O 1
ATOM 1025 N N . ASP A 1 127 ? -3.349 -27.349 8.271 1.00 31.25 127 ASP A N 1
ATOM 1026 C CA . ASP A 1 127 ? -3.924 -27.280 9.623 1.00 31.25 127 ASP A CA 1
ATOM 1027 C C . ASP A 1 127 ? -2.844 -27.032 10.687 1.00 31.25 127 ASP A C 1
ATOM 1029 O O . ASP A 1 127 ? -1.833 -27.730 10.764 1.00 31.25 127 ASP A O 1
ATOM 1033 N N . SER A 1 128 ? -3.089 -26.056 11.567 1.00 27.80 128 SER A N 1
ATOM 1034 C CA . SER A 1 128 ? -3.365 -26.309 12.993 1.00 27.80 128 SER A CA 1
ATOM 1035 C C . SER A 1 128 ? -2.913 -25.185 13.945 1.00 27.80 128 SER A C 1
ATOM 1037 O O . SER A 1 128 ? -1.788 -24.697 13.922 1.00 27.80 128 SER A O 1
ATOM 1039 N N . LEU A 1 129 ? -3.845 -24.890 14.861 1.00 30.89 129 LEU A N 1
ATOM 1040 C CA . LEU A 1 129 ? -3.663 -24.518 16.269 1.00 30.89 129 LEU A CA 1
ATOM 1041 C C . LEU A 1 129 ? -3.398 -23.055 16.665 1.00 30.89 129 LEU A C 1
ATOM 1043 O O . LEU A 1 129 ? -2.281 -22.579 16.839 1.00 30.89 129 LEU A O 1
ATOM 1047 N N . ALA A 1 130 ? -4.516 -22.434 17.049 1.00 33.22 130 ALA A N 1
ATOM 1048 C CA . ALA A 1 130 ? -4.627 -21.590 18.229 1.00 33.22 130 ALA A CA 1
ATOM 1049 C C . ALA A 1 130 ? -4.099 -22.295 19.496 1.00 33.22 130 ALA A C 1
ATOM 1051 O O . ALA A 1 130 ? -4.460 -23.446 19.746 1.00 33.22 130 ALA A O 1
ATOM 1052 N N . LYS A 1 131 ? -3.310 -21.578 20.311 1.00 31.48 131 LYS A N 1
ATOM 1053 C CA . LYS A 1 131 ? -3.153 -21.742 21.773 1.00 31.48 131 LYS A CA 1
ATOM 1054 C C . LYS A 1 131 ? -2.167 -20.694 22.315 1.00 31.48 131 LYS A C 1
ATOM 1056 O O . LYS A 1 131 ? -0.964 -20.882 22.199 1.00 31.48 131 LYS A O 1
ATOM 1061 N N . SER A 1 132 ? -2.662 -19.639 22.964 1.00 29.39 132 SER A N 1
ATOM 1062 C CA . SER A 1 132 ? -2.000 -19.051 24.145 1.00 29.39 132 SER A CA 1
ATOM 1063 C C . SER A 1 132 ? -2.925 -18.044 24.835 1.00 29.39 132 SER A C 1
ATOM 1065 O O . SER A 1 132 ? -2.985 -16.876 24.460 1.00 29.39 132 SER A O 1
ATOM 1067 N N . ALA A 1 133 ? -3.635 -18.485 25.864 1.00 30.20 133 ALA A N 1
ATOM 1068 C CA . ALA A 1 133 ? -4.164 -17.598 26.890 1.00 30.20 133 ALA A CA 1
ATOM 1069 C C . ALA A 1 133 ? -4.276 -18.415 28.171 1.00 30.20 133 ALA A C 1
ATOM 1071 O O . ALA A 1 133 ? -5.181 -19.226 28.290 1.00 30.20 133 ALA A O 1
ATOM 1072 N N . GLU A 1 134 ? -3.296 -18.257 29.058 1.00 30.83 134 GLU A N 1
ATOM 1073 C CA . GLU A 1 134 ? -3.432 -18.405 30.511 1.00 30.83 134 GLU A CA 1
ATOM 1074 C C . GLU A 1 134 ? -2.050 -18.217 31.135 1.00 30.83 134 GLU A C 1
ATOM 1076 O O . GLU A 1 134 ? -1.207 -19.112 31.105 1.00 30.83 134 GLU A O 1
ATOM 1081 N N . LYS A 1 135 ? -1.801 -17.026 31.684 1.00 30.80 135 LYS A N 1
ATOM 1082 C CA . LYS A 1 135 ? -0.834 -16.836 32.766 1.00 30.80 135 LYS A CA 1
ATOM 1083 C C . LYS A 1 135 ? -1.099 -15.518 33.488 1.00 30.80 135 LYS A C 1
ATOM 1085 O O . LYS A 1 135 ? -0.888 -14.447 32.935 1.00 30.80 135 LYS A O 1
ATOM 1090 N N . GLY A 1 136 ? -1.471 -15.658 34.758 1.00 29.64 136 GLY A N 1
ATOM 1091 C CA . GLY A 1 136 ? -0.991 -14.797 35.832 1.00 29.64 136 GLY A CA 1
ATOM 1092 C C . GLY A 1 136 ? -1.870 -13.611 36.207 1.00 29.64 136 GLY A C 1
ATOM 1093 O O . GLY A 1 136 ? -1.653 -12.511 35.719 1.00 29.64 136 GLY A O 1
ATOM 1094 N N . PHE A 1 137 ? -2.738 -13.799 37.203 1.00 30.31 137 PHE A N 1
ATOM 1095 C CA . PHE A 1 137 ? -3.022 -12.733 38.165 1.00 30.31 137 PHE A CA 1
ATOM 1096 C C . PHE A 1 137 ? -3.311 -13.334 39.546 1.00 30.31 137 PHE A C 1
ATOM 1098 O O . PHE A 1 137 ? -4.409 -13.795 39.843 1.00 30.31 137 PHE A O 1
ATOM 1105 N N . THR A 1 138 ? -2.286 -13.367 40.395 1.00 31.47 138 THR A N 1
ATOM 1106 C CA . THR A 1 138 ? -2.407 -13.643 41.829 1.00 31.47 138 THR A CA 1
ATOM 1107 C C . THR A 1 138 ? -2.212 -12.336 42.577 1.00 31.47 138 THR A C 1
ATOM 1109 O O . THR A 1 138 ? -1.115 -11.781 42.554 1.00 31.47 138 THR A O 1
ATOM 1112 N N . GLY A 1 139 ? -3.247 -11.866 43.270 1.00 37.00 139 GLY A N 1
ATOM 1113 C CA . GLY A 1 139 ? -3.076 -10.820 44.271 1.00 37.00 139 GLY A CA 1
ATOM 1114 C C . GLY A 1 139 ? -4.297 -9.945 44.494 1.00 37.00 139 GLY A C 1
ATOM 1115 O O . GLY A 1 139 ? -4.339 -8.825 44.008 1.00 37.00 139 GLY A O 1
ATOM 1116 N N . THR A 1 140 ? -5.231 -10.395 45.328 1.00 32.34 140 THR A N 1
ATOM 1117 C CA . THR A 1 140 ? -6.019 -9.481 46.167 1.00 32.34 140 THR A CA 1
ATOM 1118 C C . THR A 1 140 ? -6.251 -10.113 47.537 1.00 32.34 140 THR A C 1
ATOM 1120 O O . THR A 1 140 ? -6.677 -11.259 47.670 1.00 32.34 140 THR A O 1
ATOM 1123 N N . LYS A 1 141 ? -5.895 -9.355 48.580 1.00 35.25 141 LYS A N 1
ATOM 1124 C CA . LYS A 1 141 ? -6.135 -9.692 49.984 1.00 35.25 141 LYS A CA 1
ATOM 1125 C C . LYS A 1 141 ? -7.642 -9.776 50.230 1.00 35.25 141 LYS A C 1
ATOM 1127 O O . LYS A 1 141 ? -8.362 -8.802 50.020 1.00 35.25 141 LYS A O 1
ATOM 1132 N N . LYS A 1 142 ? -8.082 -10.935 50.720 1.00 29.67 142 LYS A N 1
ATOM 1133 C CA . LYS A 1 142 ? -9.414 -11.171 51.288 1.00 29.67 142 LYS A CA 1
ATOM 1134 C C . LYS A 1 142 ? -9.683 -10.150 52.409 1.00 29.67 142 LYS A C 1
ATOM 1136 O O . LYS A 1 142 ? -8.836 -10.027 53.296 1.00 29.67 142 LYS A O 1
ATOM 1141 N N . PRO A 1 143 ? -10.838 -9.465 52.440 1.00 34.16 143 PRO A N 1
ATOM 1142 C CA . PRO A 1 143 ? -11.303 -8.826 53.662 1.00 34.16 143 PRO A CA 1
ATOM 1143 C C . PRO A 1 143 ? -11.599 -9.933 54.679 1.00 34.16 143 PRO A C 1
ATOM 1145 O O . PRO A 1 143 ? -12.314 -10.888 54.368 1.00 34.16 143 PRO A O 1
ATOM 1148 N N . SER A 1 144 ? -11.028 -9.838 55.879 1.00 30.58 144 SER A N 1
ATOM 1149 C CA . SER A 1 144 ? -11.367 -10.742 56.973 1.00 30.58 144 SER A CA 1
ATOM 1150 C C . SER A 1 144 ? -12.801 -10.456 57.413 1.00 30.58 144 SER A C 1
ATOM 1152 O O . SER A 1 144 ? -13.068 -9.460 58.086 1.00 30.58 144 SER A O 1
ATOM 1154 N N . ILE A 1 145 ? -13.725 -11.333 57.031 1.00 36.97 145 ILE A N 1
ATOM 1155 C CA . ILE A 1 145 ? -15.026 -11.437 57.685 1.00 36.97 145 ILE A CA 1
ATOM 1156 C C . ILE A 1 145 ? -14.724 -11.939 59.097 1.00 36.97 145 ILE A C 1
ATOM 1158 O O . ILE A 1 145 ? -14.304 -13.082 59.278 1.00 36.97 145 ILE A O 1
ATOM 1162 N N . GLY A 1 146 ? -14.849 -11.054 60.085 1.00 35.59 146 GLY A N 1
ATOM 1163 C CA . GLY A 1 146 ? -14.743 -11.420 61.488 1.00 35.59 146 GLY A CA 1
ATOM 1164 C C . GLY A 1 146 ? -15.828 -12.438 61.812 1.00 35.59 146 GLY A C 1
ATOM 1165 O O . GLY A 1 146 ? -17.004 -12.101 61.890 1.00 35.59 146 GLY A O 1
ATOM 1166 N N . THR A 1 147 ? -15.437 -13.697 61.979 1.00 37.44 147 THR A N 1
ATOM 1167 C CA . THR A 1 147 ? -16.292 -14.766 62.490 1.00 37.44 147 THR A CA 1
ATOM 1168 C C . THR A 1 147 ? -16.538 -14.534 63.975 1.00 37.44 147 THR A C 1
ATOM 1170 O O . THR A 1 147 ? -15.879 -15.123 64.829 1.00 37.44 147 THR A O 1
ATOM 1173 N N . THR A 1 148 ? -17.481 -13.653 64.299 1.00 38.38 148 THR A N 1
ATOM 1174 C CA . THR A 1 148 ? -18.118 -13.651 65.615 1.00 38.38 148 THR A CA 1
ATOM 1175 C C . THR A 1 148 ? -19.175 -14.746 65.587 1.00 38.38 148 THR A C 1
ATOM 1177 O O . THR A 1 148 ? -20.172 -14.657 64.875 1.00 38.38 148 THR A O 1
ATOM 1180 N N . GLN A 1 149 ? -18.908 -15.837 66.299 1.00 40.25 149 GLN A N 1
ATOM 1181 C CA . GLN A 1 149 ? -19.829 -16.958 66.435 1.00 40.25 149 GLN A CA 1
ATOM 1182 C C . GLN A 1 149 ? -21.130 -16.432 67.073 1.00 40.25 149 GLN A C 1
ATOM 1184 O O . GLN A 1 149 ? -21.064 -15.874 68.172 1.00 40.25 149 GLN A O 1
ATOM 1189 N N . PRO A 1 150 ? -22.298 -16.538 66.410 1.00 42.53 150 PRO A N 1
ATOM 1190 C CA . PRO A 1 150 ? -23.528 -15.986 66.953 1.00 42.53 150 PRO A CA 1
ATOM 1191 C C . PRO A 1 150 ? -23.896 -16.766 68.215 1.00 42.53 150 PRO A C 1
ATOM 1193 O O . PRO A 1 150 ? -24.207 -17.960 68.168 1.00 42.53 150 PRO A O 1
ATOM 1196 N N . SER A 1 151 ? -23.837 -16.083 69.361 1.00 43.53 151 SER A N 1
ATOM 1197 C CA . SER A 1 151 ? -24.484 -16.544 70.585 1.00 43.53 151 SER A CA 1
ATOM 1198 C C . SER A 1 151 ? -25.965 -16.789 70.280 1.00 43.53 151 SER A C 1
ATOM 1200 O O . SER A 1 151 ? -26.517 -16.174 69.369 1.00 43.53 151 SER A O 1
ATOM 1202 N N . LYS A 1 152 ? -26.592 -17.744 70.980 1.00 48.78 152 LYS A N 1
ATOM 1203 C CA . LYS A 1 152 ? -27.978 -18.208 70.775 1.00 48.78 152 LYS A CA 1
ATOM 1204 C C . LYS A 1 152 ? -28.992 -17.044 70.790 1.00 48.78 152 LYS A C 1
ATOM 1206 O O . LYS A 1 152 ? -29.669 -16.822 71.786 1.00 48.78 152 LYS A O 1
ATOM 1211 N N . ALA A 1 153 ? -29.124 -16.321 69.684 1.00 45.03 153 ALA A N 1
ATOM 1212 C CA . ALA A 1 153 ? -30.119 -15.283 69.487 1.00 45.03 153 ALA A CA 1
ATOM 1213 C C . ALA A 1 153 ? -31.395 -15.948 68.968 1.00 45.03 153 ALA A C 1
ATOM 1215 O O . ALA A 1 153 ? -31.623 -16.105 67.771 1.00 45.03 153 ALA A O 1
ATOM 1216 N N . THR A 1 154 ? -32.229 -16.389 69.903 1.00 53.16 154 THR A N 1
ATOM 1217 C CA . THR A 1 154 ? -33.602 -16.847 69.672 1.00 53.16 154 THR A CA 1
ATOM 1218 C C . THR A 1 154 ? -34.549 -15.661 69.459 1.00 53.16 154 THR A C 1
ATOM 1220 O O . THR A 1 154 ? -35.531 -15.534 70.186 1.00 53.16 154 THR A O 1
ATOM 1223 N N . SER A 1 155 ? -34.278 -14.767 68.500 1.00 62.84 155 SER A N 1
ATOM 1224 C CA . SER A 1 155 ? -35.195 -13.653 68.213 1.00 62.84 155 SER A CA 1
ATOM 1225 C C . SER A 1 155 ? -35.462 -13.469 66.718 1.00 62.84 155 SER A C 1
ATOM 1227 O O . SER A 1 155 ? -34.575 -13.595 65.871 1.00 62.84 155 SER A O 1
ATOM 1229 N N . CYS A 1 156 ? -36.724 -13.168 66.398 1.00 68.00 156 CYS A N 1
ATOM 1230 C CA . CYS A 1 156 ? -37.182 -12.810 65.056 1.00 68.00 156 CYS A CA 1
ATOM 1231 C C . CYS A 1 156 ? -36.469 -11.560 64.503 1.00 68.00 156 CYS A C 1
ATOM 1233 O O . CYS A 1 156 ? -36.437 -11.364 63.288 1.00 68.00 156 CYS A O 1
ATOM 1235 N N . ASP A 1 157 ? -35.847 -10.749 65.365 1.00 76.00 157 ASP A N 1
ATOM 1236 C CA . ASP A 1 157 ? -35.112 -9.540 64.981 1.00 76.00 157 ASP A CA 1
ATOM 1237 C C . ASP A 1 157 ? -33.827 -9.871 64.220 1.00 76.00 157 ASP A C 1
ATOM 1239 O O . ASP A 1 157 ? -33.459 -9.155 63.287 1.00 76.00 157 ASP A O 1
ATOM 1243 N N . SER A 1 158 ? -33.178 -10.994 64.554 1.00 76.25 158 SER A N 1
ATOM 1244 C CA . SER A 1 158 ? -32.006 -11.476 63.816 1.00 76.25 158 SER A CA 1
ATOM 1245 C C . SER A 1 158 ? -32.380 -11.816 62.371 1.00 76.25 158 SER A C 1
ATOM 1247 O O . SER A 1 158 ? -31.738 -11.335 61.441 1.00 76.25 158 SER A O 1
ATOM 1249 N N . LEU A 1 159 ? -33.487 -12.542 62.166 1.00 74.12 159 LEU A N 1
ATOM 1250 C CA . LEU A 1 159 ? -33.994 -12.856 60.827 1.00 74.12 159 LEU A CA 1
ATOM 1251 C C . LEU A 1 159 ? -34.428 -11.593 60.068 1.00 74.12 159 LEU A C 1
ATOM 1253 O O . LEU A 1 159 ? -34.129 -11.455 58.887 1.00 74.12 159 LEU A O 1
ATOM 1257 N N . SER A 1 160 ? -35.104 -10.657 60.740 1.00 78.25 160 SER A N 1
ATOM 1258 C CA . SER A 1 160 ? -35.500 -9.367 60.158 1.00 78.25 160 SER A CA 1
ATOM 1259 C C . SER A 1 160 ? -34.290 -8.550 59.687 1.00 78.25 160 SER A C 1
ATOM 1261 O O . SER A 1 160 ? -34.311 -7.968 58.602 1.00 78.25 160 SER A O 1
ATOM 1263 N N . THR A 1 161 ? -33.202 -8.556 60.461 1.00 82.69 161 THR A N 1
ATOM 1264 C CA . THR A 1 161 ? -31.941 -7.888 60.102 1.00 82.69 161 THR A CA 1
ATOM 1265 C C . THR A 1 161 ? -31.308 -8.529 58.867 1.00 82.69 161 THR A C 1
ATOM 1267 O O . THR A 1 161 ? -30.999 -7.824 57.909 1.00 82.69 161 THR A O 1
ATOM 1270 N N . GLN A 1 162 ? -31.225 -9.862 58.830 1.00 77.81 162 GLN A N 1
ATOM 1271 C CA . GLN A 1 162 ? -30.708 -10.607 57.675 1.00 77.81 162 GLN A CA 1
ATOM 1272 C C . GLN A 1 162 ? -31.548 -10.375 56.404 1.00 77.81 162 GLN A C 1
ATOM 1274 O O . GLN A 1 162 ? -31.011 -10.207 55.311 1.00 77.81 162 GLN A O 1
ATOM 1279 N N . LEU A 1 163 ? -32.877 -10.277 56.535 1.00 77.06 163 LEU A N 1
ATOM 1280 C CA . LEU A 1 163 ? -33.775 -9.944 55.422 1.00 77.06 163 LEU A CA 1
ATOM 1281 C C . LEU A 1 163 ? -33.527 -8.534 54.867 1.00 77.06 163 LEU A C 1
ATOM 1283 O O . LEU A 1 163 ? -33.584 -8.336 53.652 1.00 77.06 163 LEU A O 1
ATOM 1287 N N . LYS A 1 164 ? -33.237 -7.554 55.734 1.00 84.50 164 LYS A N 1
ATOM 1288 C CA . LYS A 1 164 ? -32.872 -6.191 55.313 1.00 84.50 164 LYS A CA 1
ATOM 1289 C C . LYS A 1 164 ? -31.517 -6.160 54.610 1.00 84.50 164 LYS A C 1
ATOM 1291 O O . LYS A 1 164 ? -31.394 -5.508 53.576 1.00 84.50 164 LYS A O 1
ATOM 1296 N N . GLU A 1 165 ? -30.522 -6.880 55.126 1.00 82.56 165 GLU A N 1
ATOM 1297 C CA . GLU A 1 165 ? -29.216 -7.014 54.468 1.00 82.56 165 GLU A CA 1
ATOM 1298 C C . GLU A 1 165 ? -29.353 -7.642 53.079 1.00 82.56 165 GLU A C 1
ATOM 1300 O O . GLU A 1 165 ? -28.828 -7.097 52.107 1.00 82.56 165 GLU A O 1
ATOM 1305 N N . LEU A 1 166 ? -30.139 -8.716 52.947 1.00 74.88 166 LEU A N 1
ATOM 1306 C CA . LEU A 1 166 ? -30.417 -9.331 51.650 1.00 74.88 166 LEU A CA 1
ATOM 1307 C C . LEU A 1 166 ? -31.094 -8.350 50.686 1.00 74.88 166 LEU A C 1
ATOM 1309 O O . LEU A 1 166 ? -30.724 -8.286 49.514 1.00 74.88 166 LEU A O 1
ATOM 1313 N N . ALA A 1 167 ? -32.074 -7.576 51.156 1.00 78.25 167 ALA A N 1
ATOM 1314 C CA . ALA A 1 167 ? -32.733 -6.572 50.326 1.00 78.25 167 ALA A CA 1
ATOM 1315 C C . ALA A 1 167 ? -31.727 -5.529 49.799 1.00 78.25 167 ALA A C 1
ATOM 1317 O O . ALA A 1 167 ? -31.760 -5.191 48.614 1.00 78.25 167 ALA A O 1
ATOM 1318 N N . ASN A 1 168 ? -30.778 -5.097 50.635 1.00 84.50 168 ASN A N 1
ATOM 1319 C CA . ASN A 1 168 ? -29.712 -4.171 50.245 1.00 84.50 168 ASN A CA 1
ATOM 1320 C C . ASN A 1 168 ? -28.730 -4.795 49.236 1.00 84.50 168 ASN A C 1
ATOM 1322 O O . ASN A 1 168 ? -28.359 -4.143 48.253 1.00 84.50 168 ASN A O 1
ATOM 1326 N N . ILE A 1 169 ? -28.339 -6.061 49.433 1.00 77.38 169 ILE A N 1
ATOM 1327 C CA . ILE A 1 169 ? -27.504 -6.826 48.488 1.00 77.38 169 ILE A CA 1
ATOM 1328 C C . ILE A 1 169 ? -28.232 -6.968 47.145 1.00 77.38 169 ILE A C 1
ATOM 1330 O O . ILE A 1 169 ? -27.663 -6.674 46.095 1.00 77.38 169 ILE A O 1
ATOM 1334 N N . SER A 1 170 ? -29.516 -7.336 47.173 1.00 76.38 170 SER A N 1
ATOM 1335 C CA . SER A 1 170 ? -30.370 -7.457 45.987 1.00 76.38 170 SER A CA 1
ATOM 1336 C C . SER A 1 170 ? -30.459 -6.145 45.210 1.00 76.38 170 SER A C 1
ATOM 1338 O O . SER A 1 170 ? -30.299 -6.131 43.989 1.00 76.38 170 SER A O 1
ATOM 1340 N N . GLN A 1 171 ? -30.687 -5.028 45.903 1.00 84.62 171 GLN A N 1
ATOM 1341 C CA . GLN A 1 171 ? -30.761 -3.709 45.279 1.00 84.62 171 GLN A CA 1
ATOM 1342 C C . GLN A 1 171 ? -29.416 -3.301 44.664 1.00 84.62 171 GLN A C 1
ATOM 1344 O O . GLN A 1 171 ? -29.387 -2.787 43.543 1.00 84.62 171 GLN A O 1
ATOM 1349 N N . SER A 1 172 ? -28.311 -3.580 45.359 1.00 80.88 172 SER A N 1
ATOM 1350 C CA . SER A 1 172 ? -26.954 -3.326 44.864 1.00 80.88 172 SER A CA 1
ATOM 1351 C C . SER A 1 172 ? -26.653 -4.148 43.612 1.00 80.88 172 SER A C 1
ATOM 1353 O O . SER A 1 172 ? -26.159 -3.599 42.627 1.00 80.88 172 SER A O 1
ATOM 1355 N N . LEU A 1 173 ? -27.040 -5.428 43.593 1.00 77.44 173 LEU A N 1
ATOM 1356 C CA . LEU A 1 173 ? -26.900 -6.275 42.414 1.00 77.44 173 LEU A CA 1
ATOM 1357 C C . LEU A 1 173 ? -27.749 -5.766 41.247 1.00 77.44 173 LEU A C 1
ATOM 1359 O O . LEU A 1 173 ? -27.238 -5.638 40.140 1.00 77.44 173 LEU A O 1
ATOM 1363 N N . LYS A 1 174 ? -29.031 -5.449 41.471 1.00 81.75 174 LYS A N 1
ATOM 1364 C CA . LYS A 1 174 ? -29.912 -4.919 40.415 1.00 81.75 174 LYS A CA 1
ATOM 1365 C C . LYS A 1 174 ? -29.324 -3.656 39.789 1.00 81.75 174 LYS A C 1
ATOM 1367 O O . LYS A 1 174 ? -29.343 -3.517 38.568 1.00 81.75 174 LYS A O 1
ATOM 1372 N N . LYS A 1 175 ? -28.751 -2.771 40.611 1.00 85.56 175 LYS A N 1
ATOM 1373 C CA . LYS A 1 175 ? -28.023 -1.589 40.140 1.00 85.56 175 LYS A CA 1
ATOM 1374 C C . LYS A 1 175 ? -26.780 -1.976 39.328 1.00 85.56 175 LYS A C 1
ATOM 1376 O O . LYS A 1 175 ? -26.611 -1.448 38.235 1.00 85.56 175 LYS A O 1
ATOM 1381 N N . GLY A 1 176 ? -25.955 -2.905 39.817 1.00 79.81 176 GLY A N 1
ATOM 1382 C CA . GLY A 1 176 ? -24.763 -3.395 39.112 1.00 79.81 176 GLY A CA 1
ATOM 1383 C C . GLY A 1 176 ? -25.086 -4.024 37.753 1.00 79.81 176 GLY A C 1
ATOM 1384 O O . GLY A 1 176 ? -24.502 -3.642 36.742 1.00 79.81 176 GLY A O 1
ATOM 1385 N N . ILE A 1 177 ? -26.090 -4.904 37.700 1.00 78.69 177 ILE A N 1
ATOM 1386 C CA . ILE A 1 177 ? -26.591 -5.511 36.458 1.00 78.69 177 ILE A CA 1
ATOM 1387 C C . ILE A 1 177 ? -27.124 -4.434 35.508 1.00 78.69 177 ILE A C 1
ATOM 1389 O O . ILE A 1 177 ? -26.838 -4.483 34.316 1.00 78.69 177 ILE A O 1
ATOM 1393 N N . SER A 1 178 ? -27.876 -3.447 36.008 1.00 85.12 178 SER A N 1
ATOM 1394 C CA . SER A 1 178 ? -28.383 -2.350 35.175 1.00 85.12 178 SER A CA 1
ATOM 1395 C C . SER A 1 178 ? -27.250 -1.525 34.565 1.00 85.12 178 SER A C 1
ATOM 1397 O O . SER A 1 178 ? -27.282 -1.259 33.368 1.00 85.12 178 SER A O 1
ATOM 1399 N N . LEU A 1 179 ? -26.246 -1.143 35.362 1.00 82.81 179 LEU A N 1
ATOM 1400 C CA . LEU A 1 179 ? -25.065 -0.421 34.878 1.00 82.81 179 LEU A CA 1
ATOM 1401 C C . LEU A 1 179 ? -24.309 -1.234 33.827 1.00 82.81 179 LEU A C 1
ATOM 1403 O O . LEU A 1 179 ? -23.886 -0.694 32.806 1.00 82.81 179 LEU A O 1
ATOM 1407 N N . TYR A 1 180 ? -24.194 -2.541 34.043 1.00 78.31 180 TYR A N 1
ATOM 1408 C CA . TYR A 1 180 ? -23.557 -3.431 33.090 1.00 78.31 180 TYR A CA 1
ATOM 1409 C C . TYR A 1 180 ? -24.352 -3.577 31.787 1.00 78.31 180 TYR A C 1
ATOM 1411 O O . TYR A 1 180 ? -23.765 -3.553 30.712 1.00 78.31 180 TYR A O 1
ATOM 1419 N N . LYS A 1 181 ? -25.687 -3.646 31.834 1.00 82.44 181 LYS A N 1
ATOM 1420 C CA . LYS A 1 181 ? -26.519 -3.629 30.617 1.00 82.44 181 LYS A CA 1
ATOM 1421 C C . LYS A 1 181 ? -26.312 -2.343 29.811 1.00 82.44 181 LYS A C 1
ATOM 1423 O O . LYS A 1 181 ? -26.160 -2.412 28.594 1.00 82.44 181 LYS A O 1
ATOM 1428 N N . THR A 1 182 ? -26.219 -1.189 30.477 1.00 85.81 182 THR A N 1
ATOM 1429 C CA . THR A 1 182 ? -25.849 0.076 29.819 1.00 85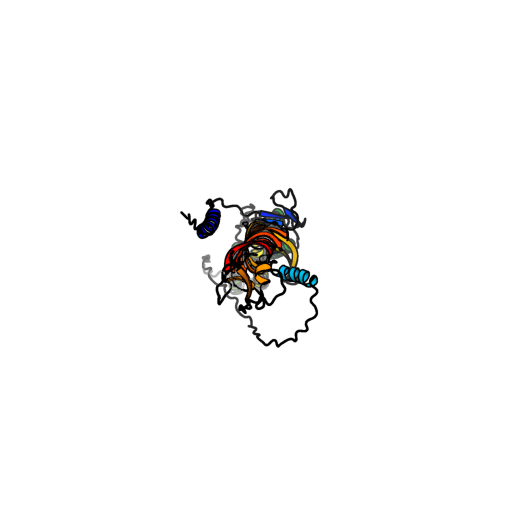.81 182 THR A CA 1
ATOM 1430 C C . THR A 1 182 ? -24.449 -0.004 29.203 1.00 85.81 182 THR A C 1
ATOM 1432 O O . THR A 1 182 ? -24.236 0.474 28.092 1.00 85.81 182 THR A O 1
ATOM 1435 N N . TYR A 1 183 ? -23.499 -0.653 29.881 1.00 81.75 183 TYR A N 1
ATOM 1436 C CA . TYR A 1 183 ? -22.146 -0.864 29.361 1.00 81.75 183 TYR A CA 1
ATOM 1437 C C . TYR A 1 183 ? -22.131 -1.715 28.082 1.00 81.75 183 TYR A C 1
ATOM 1439 O O . TYR A 1 183 ? -21.447 -1.350 27.127 1.00 81.75 183 TYR A O 1
ATOM 1447 N N . ILE A 1 184 ? -22.933 -2.784 28.017 1.00 79.50 184 ILE A N 1
ATOM 1448 C CA . ILE A 1 184 ? -23.100 -3.603 26.803 1.00 79.50 184 ILE A CA 1
ATOM 1449 C C . ILE A 1 184 ? -23.662 -2.769 25.653 1.00 79.50 184 ILE A C 1
ATOM 1451 O O . ILE A 1 184 ? -23.097 -2.776 24.563 1.00 79.50 184 ILE A O 1
ATOM 1455 N N . SER A 1 185 ? -24.737 -2.018 25.899 1.00 86.00 185 SER A N 1
ATOM 1456 C CA . SER A 1 185 ? -25.332 -1.158 24.870 1.00 86.00 185 SER A CA 1
ATOM 1457 C C . SER A 1 185 ? -24.325 -0.124 24.352 1.00 86.00 185 SER A C 1
ATOM 1459 O O . SER A 1 185 ? -24.234 0.118 23.150 1.00 86.00 185 SER A O 1
ATOM 1461 N N . ASN A 1 186 ? -23.483 0.421 25.235 1.00 85.69 186 ASN A N 1
ATOM 1462 C CA . ASN A 1 186 ? -22.395 1.305 24.827 1.00 85.69 186 ASN A CA 1
ATOM 1463 C C . ASN A 1 186 ? -21.355 0.580 23.960 1.00 85.69 186 ASN A C 1
ATOM 1465 O O . ASN A 1 186 ? -20.934 1.138 22.955 1.00 85.69 186 ASN A O 1
ATOM 1469 N N . ILE A 1 187 ? -20.970 -0.659 24.283 1.00 82.06 187 ILE A N 1
ATOM 1470 C CA . ILE A 1 187 ? -20.072 -1.475 23.444 1.00 82.06 187 ILE A CA 1
ATOM 1471 C C . ILE A 1 187 ? -20.631 -1.642 22.022 1.00 82.06 187 ILE A C 1
ATOM 1473 O O . ILE A 1 187 ? -19.897 -1.466 21.049 1.00 82.06 187 ILE A O 1
ATOM 1477 N N . GLU A 1 188 ? -21.922 -1.940 21.886 1.00 84.88 188 GLU A N 1
ATOM 1478 C CA . GLU A 1 188 ? -22.585 -2.087 20.583 1.00 84.88 188 GLU A CA 1
ATOM 1479 C C . GLU A 1 188 ? -22.605 -0.771 19.794 1.00 84.88 188 GLU A C 1
ATOM 1481 O O . GLU A 1 188 ? -22.345 -0.766 18.586 1.00 84.88 188 GLU A O 1
ATOM 1486 N N . ASN A 1 189 ? -22.823 0.356 20.477 1.00 87.62 189 ASN A N 1
ATOM 1487 C CA . ASN A 1 189 ? -22.745 1.686 19.872 1.00 87.62 189 ASN A CA 1
ATOM 1488 C C . ASN A 1 189 ? -21.331 2.001 19.361 1.00 87.62 189 ASN A C 1
ATOM 1490 O O . ASN A 1 189 ? -21.183 2.566 18.279 1.00 87.62 189 ASN A O 1
ATOM 1494 N N . ILE A 1 190 ? -20.283 1.590 20.085 1.00 86.19 190 ILE A N 1
ATOM 1495 C CA . ILE A 1 190 ? -18.886 1.784 19.661 1.00 86.19 190 ILE A CA 1
ATOM 1496 C C . ILE A 1 190 ? -18.579 0.979 18.395 1.00 86.19 190 ILE A C 1
ATOM 1498 O O . ILE A 1 190 ? -17.948 1.498 17.472 1.00 86.19 190 ILE A O 1
ATOM 1502 N N . ILE A 1 191 ? -19.035 -0.275 18.335 1.00 85.44 191 ILE A N 1
ATOM 1503 C CA . ILE A 1 191 ? -18.886 -1.120 17.141 1.00 85.44 191 ILE A CA 1
ATOM 1504 C C . ILE A 1 191 ? -19.628 -0.485 15.960 1.00 85.44 191 ILE A C 1
ATOM 1506 O O . ILE A 1 191 ? -19.044 -0.315 14.892 1.00 85.44 191 ILE A O 1
ATOM 1510 N N . SER A 1 192 ? -20.869 -0.045 16.177 1.00 89.25 192 SER A N 1
ATOM 1511 C CA . SER A 1 192 ? -21.689 0.604 15.148 1.00 89.25 192 SER A CA 1
ATOM 1512 C C . SER A 1 192 ? -21.054 1.898 14.632 1.00 89.25 192 SER A C 1
ATOM 1514 O O . SER A 1 192 ? -21.044 2.147 13.428 1.00 89.25 192 SER A O 1
ATOM 1516 N N . PHE A 1 193 ? -20.465 2.706 15.518 1.00 90.94 193 PHE A N 1
ATOM 1517 C CA . PHE A 1 193 ? -19.722 3.906 15.138 1.00 90.94 193 PHE A CA 1
ATOM 1518 C C . PHE A 1 193 ? -18.489 3.572 14.287 1.00 90.94 193 PHE A C 1
ATOM 1520 O O . PHE A 1 193 ? -18.221 4.235 13.287 1.00 90.94 193 PHE A O 1
ATOM 1527 N N . TYR A 1 194 ? -17.748 2.522 14.639 1.00 89.25 194 TYR A N 1
ATOM 1528 C CA . TYR A 1 194 ? -16.610 2.074 13.840 1.00 89.25 194 TYR A CA 1
ATOM 1529 C C . TYR A 1 194 ? -17.022 1.548 12.460 1.00 89.25 194 TYR A C 1
ATOM 1531 O O . TYR A 1 194 ? -16.365 1.860 11.465 1.00 89.25 194 TYR A O 1
ATOM 1539 N N . ASP A 1 195 ? -18.117 0.795 12.382 1.00 88.06 195 ASP A N 1
ATOM 1540 C CA . ASP A 1 195 ? -18.664 0.314 11.114 1.00 88.06 195 ASP A CA 1
ATOM 1541 C C . ASP A 1 195 ? -19.183 1.476 10.253 1.00 88.06 195 ASP A C 1
ATOM 1543 O O . ASP A 1 195 ? -18.946 1.505 9.042 1.00 88.06 195 ASP A O 1
ATOM 1547 N N . TYR A 1 196 ? -19.781 2.496 10.877 1.00 90.69 196 TYR A N 1
ATOM 1548 C CA . TYR A 1 196 ? -20.099 3.757 10.215 1.00 90.69 196 TYR A CA 1
ATOM 1549 C C . TYR A 1 196 ? -18.837 4.420 9.652 1.00 90.69 196 TYR A C 1
ATOM 1551 O O . TYR A 1 196 ? -18.789 4.693 8.454 1.00 90.69 196 TYR A O 1
ATOM 1559 N N . LEU A 1 197 ? -17.776 4.591 10.449 1.00 88.50 197 LEU A N 1
ATOM 1560 C CA . LEU A 1 197 ? -16.512 5.160 9.966 1.00 88.50 197 LEU A CA 1
ATOM 1561 C C . LEU A 1 197 ? -15.906 4.354 8.812 1.00 88.50 197 LEU A C 1
ATOM 1563 O O . LEU A 1 197 ? -15.363 4.941 7.881 1.00 88.50 197 LEU A O 1
ATOM 1567 N N . LYS A 1 198 ? -16.007 3.023 8.835 1.00 86.44 198 LYS A N 1
ATOM 1568 C CA . LYS A 1 198 ? -15.588 2.156 7.722 1.00 86.44 198 LYS A CA 1
ATOM 1569 C C . LYS A 1 198 ? -16.408 2.364 6.455 1.00 86.44 198 LYS A C 1
ATOM 1571 O O . LYS A 1 198 ? -15.870 2.196 5.364 1.00 86.44 198 LYS A O 1
ATOM 1576 N N . SER A 1 199 ? -17.689 2.698 6.584 1.00 86.44 199 SER A N 1
ATOM 1577 C CA . SER A 1 199 ? -18.569 2.925 5.435 1.00 86.44 199 SER A CA 1
ATOM 1578 C C . SER A 1 199 ? -18.255 4.225 4.687 1.00 86.44 199 SER A C 1
ATOM 1580 O O . SER A 1 199 ? -18.541 4.327 3.494 1.00 86.44 199 SER A O 1
ATOM 1582 N N . LEU A 1 200 ? -17.624 5.193 5.359 1.00 88.94 200 LEU A N 1
ATOM 1583 C CA . LEU A 1 200 ? -17.267 6.476 4.766 1.00 88.94 200 LEU A CA 1
ATOM 1584 C C . LEU A 1 200 ? -16.147 6.326 3.729 1.00 88.94 200 LEU A C 1
ATOM 1586 O O . LEU A 1 200 ? -15.240 5.499 3.860 1.00 88.94 200 LEU A O 1
ATOM 1590 N N . GLU A 1 201 ? -16.176 7.158 2.690 1.00 87.00 201 GLU A N 1
ATOM 1591 C CA . GLU A 1 201 ? -15.077 7.223 1.717 1.00 87.00 201 GLU A CA 1
ATOM 1592 C C . GLU A 1 201 ? -13.884 8.009 2.262 1.00 87.00 201 GLU A C 1
ATOM 1594 O O . GLU A 1 201 ? -12.734 7.677 1.978 1.00 87.00 201 GLU A O 1
ATOM 1599 N N . VAL A 1 202 ? -14.170 8.998 3.108 1.00 88.06 202 VAL A N 1
ATOM 1600 C CA . VAL A 1 202 ? -13.202 9.923 3.685 1.00 88.06 202 VAL A CA 1
ATOM 1601 C C . VAL A 1 202 ? -13.421 10.014 5.183 1.00 88.06 202 VAL A C 1
ATOM 1603 O O . VAL A 1 202 ? -14.561 10.099 5.636 1.00 88.06 202 VAL A O 1
ATOM 1606 N N . ILE A 1 203 ? -12.327 10.038 5.943 1.00 88.75 203 ILE A N 1
ATOM 1607 C CA . ILE A 1 203 ? -12.356 10.434 7.348 1.00 88.75 203 ILE A CA 1
ATOM 1608 C C . ILE A 1 203 ? -11.344 11.550 7.571 1.00 88.75 203 ILE A C 1
ATOM 1610 O O . ILE A 1 203 ? -10.233 11.496 7.045 1.00 88.75 203 ILE A O 1
ATOM 1614 N N . ASP A 1 204 ? -11.724 12.557 8.349 1.00 87.50 204 ASP A N 1
ATOM 1615 C CA . ASP A 1 204 ? -10.788 13.544 8.870 1.00 87.50 204 ASP A CA 1
ATOM 1616 C C . ASP A 1 204 ? -10.464 13.254 10.344 1.00 87.50 204 ASP A C 1
ATOM 1618 O O . ASP A 1 204 ? -11.176 12.529 11.046 1.00 87.50 204 ASP A O 1
ATOM 1622 N N . LYS A 1 205 ? -9.344 13.806 10.811 1.00 85.94 205 LYS A N 1
ATOM 1623 C CA . LYS A 1 205 ? -8.801 13.525 12.140 1.00 85.94 205 LYS A CA 1
ATOM 1624 C C . LYS A 1 205 ? -9.740 14.015 13.236 1.00 85.94 205 LYS A C 1
ATOM 1626 O O . LYS A 1 205 ? -9.934 13.311 14.223 1.00 85.94 205 LYS A O 1
ATOM 1631 N N . LYS A 1 206 ? -10.346 15.186 13.042 1.00 87.88 206 LYS A N 1
ATOM 1632 C CA . LYS A 1 206 ? -11.246 15.795 14.014 1.00 87.88 206 LYS A CA 1
ATOM 1633 C C . LYS A 1 206 ? -12.521 14.968 14.160 1.00 87.88 206 LYS A C 1
ATOM 1635 O O . LYS A 1 206 ? -12.940 14.714 15.280 1.00 87.88 206 LYS A O 1
ATOM 1640 N N . MET A 1 207 ? -13.081 14.457 13.065 1.00 89.62 207 MET A N 1
ATOM 1641 C CA . MET A 1 207 ? -14.226 13.543 13.105 1.00 89.62 207 MET A CA 1
ATOM 1642 C C . MET A 1 207 ? -13.915 12.267 13.901 1.00 89.62 207 MET A C 1
ATOM 1644 O O . MET A 1 207 ? -14.757 11.796 14.666 1.00 89.62 207 MET A O 1
ATOM 1648 N N . VAL A 1 208 ? -12.707 11.710 13.755 1.00 87.75 208 VAL A N 1
ATOM 1649 C CA . VAL A 1 208 ? -12.273 10.552 14.554 1.00 87.75 208 VAL A CA 1
ATOM 1650 C C . VAL A 1 208 ? -12.130 10.931 16.031 1.00 87.75 208 VAL A C 1
ATOM 1652 O O . VAL A 1 208 ? -12.622 10.203 16.890 1.00 87.75 208 VAL A O 1
ATOM 1655 N N . GLU A 1 209 ? -11.499 12.064 16.342 1.00 86.31 209 GLU A N 1
ATOM 1656 C CA . GLU A 1 209 ? -11.330 12.559 17.716 1.00 86.31 209 GLU A CA 1
ATOM 1657 C C . GLU A 1 209 ? -12.677 12.830 18.406 1.00 86.31 209 GLU A C 1
ATOM 1659 O O . GLU A 1 209 ? -12.950 12.262 19.467 1.00 86.31 209 GLU A O 1
ATOM 1664 N N . ASP A 1 210 ? -13.545 13.627 17.780 1.00 89.31 210 ASP A N 1
ATOM 1665 C CA . ASP A 1 210 ? -14.884 13.965 18.274 1.00 89.31 210 ASP A CA 1
ATOM 1666 C C . ASP A 1 210 ? -15.746 12.704 18.419 1.00 89.31 210 ASP A C 1
ATOM 1668 O O . ASP A 1 210 ? -16.477 12.534 19.400 1.00 89.31 210 ASP A O 1
ATOM 1672 N N . GLY A 1 211 ? -15.618 11.772 17.473 1.00 88.38 211 GLY A N 1
ATOM 1673 C CA . GLY A 1 211 ? -16.294 10.484 17.492 1.00 88.38 211 GLY A CA 1
ATOM 1674 C C . GLY A 1 211 ? -15.858 9.578 18.643 1.00 88.38 211 GLY A C 1
ATOM 1675 O O . GLY A 1 211 ? -16.713 8.993 19.307 1.00 88.38 211 GLY A O 1
ATOM 1676 N N . ILE A 1 212 ? -14.555 9.506 18.943 1.00 86.19 212 ILE A N 1
ATOM 1677 C CA . ILE A 1 212 ? -14.038 8.800 20.126 1.00 86.19 212 ILE A CA 1
ATOM 1678 C C . ILE A 1 212 ? -14.612 9.431 21.399 1.00 86.19 212 ILE A C 1
ATOM 1680 O O . ILE A 1 212 ? -15.092 8.718 22.281 1.00 86.19 212 ILE A O 1
ATOM 1684 N N . VAL A 1 213 ? -14.593 10.761 21.511 1.00 86.81 213 VAL A N 1
ATOM 1685 C CA . VAL A 1 213 ? -15.088 11.451 22.710 1.00 86.81 213 VAL A CA 1
ATOM 1686 C C . VAL A 1 213 ? -16.577 11.189 22.932 1.00 86.81 213 VAL A C 1
ATOM 1688 O O . VAL A 1 213 ? -16.970 10.764 24.021 1.00 86.81 213 VAL A O 1
ATOM 1691 N N . SER A 1 214 ? -17.389 11.402 21.899 1.00 89.06 214 SER A N 1
ATOM 1692 C CA . SER A 1 214 ? -18.849 11.310 21.971 1.00 89.06 214 SER A CA 1
ATOM 1693 C C . SER A 1 214 ? -19.373 9.878 22.088 1.00 89.06 214 SER A C 1
ATOM 1695 O O . SER A 1 214 ? -20.294 9.647 22.867 1.00 89.06 214 SER A O 1
ATOM 1697 N N . ASN A 1 215 ? -18.782 8.915 21.372 1.00 87.88 215 ASN A N 1
ATOM 1698 C CA . ASN A 1 215 ? -19.306 7.545 21.302 1.00 87.88 215 ASN A CA 1
ATOM 1699 C C . ASN A 1 215 ? -18.602 6.560 22.245 1.00 87.88 215 ASN A C 1
ATOM 1701 O O . ASN A 1 215 ? -19.152 5.499 22.519 1.00 87.88 215 ASN A O 1
ATOM 1705 N N . ILE A 1 216 ? -17.403 6.881 22.749 1.00 84.94 216 ILE A N 1
ATOM 1706 C CA . ILE A 1 216 ? -16.627 5.974 23.615 1.00 84.94 216 ILE A CA 1
ATOM 1707 C C . ILE A 1 216 ? -16.488 6.563 25.016 1.00 84.94 216 ILE A C 1
ATOM 1709 O O . ILE A 1 216 ? -16.908 5.958 26.000 1.00 84.94 216 ILE A O 1
ATOM 1713 N N . ILE A 1 217 ? -15.911 7.757 25.131 1.00 82.69 217 ILE A N 1
ATOM 1714 C CA . ILE A 1 217 ? -15.501 8.287 26.438 1.00 82.69 217 ILE A CA 1
ATOM 1715 C C . ILE A 1 217 ? -16.699 8.713 27.270 1.00 82.69 217 ILE A C 1
ATOM 1717 O O . ILE A 1 217 ? -16.834 8.269 28.405 1.00 82.69 217 ILE A O 1
ATOM 1721 N N . ILE A 1 218 ? -17.551 9.589 26.730 1.00 85.25 218 ILE A N 1
ATOM 1722 C CA . ILE A 1 218 ? -18.704 10.118 27.465 1.00 85.25 218 ILE A CA 1
ATOM 1723 C C . ILE A 1 218 ? -19.618 8.972 27.939 1.00 85.25 218 ILE A C 1
ATOM 1725 O O . ILE A 1 218 ? -19.930 8.937 29.134 1.00 85.25 218 ILE A O 1
ATOM 1729 N N . PRO A 1 219 ? -19.978 7.989 27.087 1.00 85.56 219 PRO A N 1
ATOM 1730 C CA . PRO A 1 219 ? -20.812 6.873 27.513 1.00 85.56 219 PRO A CA 1
ATOM 1731 C C . PRO A 1 219 ? -20.160 6.024 28.608 1.00 85.56 219 PRO A C 1
ATOM 1733 O O . PRO A 1 219 ? -20.824 5.688 29.587 1.00 85.56 219 PRO A O 1
ATOM 1736 N N . ILE A 1 220 ? -18.861 5.724 28.523 1.00 81.38 220 ILE A N 1
ATOM 1737 C CA . ILE A 1 220 ? -18.190 4.909 29.549 1.00 81.38 220 ILE A CA 1
ATOM 1738 C C . ILE A 1 220 ? -18.003 5.704 30.856 1.00 81.38 220 ILE A C 1
ATOM 1740 O O . ILE A 1 220 ? -18.236 5.163 31.939 1.00 81.38 220 ILE A O 1
ATOM 1744 N N . ASN A 1 221 ? -17.690 7.002 30.783 1.00 81.75 221 ASN A N 1
ATOM 1745 C CA . ASN A 1 221 ? -17.602 7.885 31.953 1.00 81.75 221 ASN A CA 1
ATOM 1746 C C . ASN A 1 221 ? -18.932 8.015 32.695 1.00 81.75 221 ASN A C 1
ATOM 1748 O O . ASN A 1 221 ? -18.929 8.173 33.914 1.00 81.75 221 ASN A O 1
ATOM 1752 N N . SER A 1 222 ? -20.058 7.957 31.978 1.00 83.44 222 SER A N 1
ATOM 1753 C CA . SER A 1 222 ? -21.388 8.018 32.595 1.00 83.44 222 SER A CA 1
ATOM 1754 C C . SER A 1 222 ? -21.682 6.805 33.488 1.00 83.44 222 SER A C 1
ATOM 1756 O O . SER A 1 222 ? -22.418 6.924 34.465 1.00 83.44 222 SER A O 1
ATOM 1758 N N . ILE A 1 223 ? -21.067 5.654 33.188 1.00 80.31 223 ILE A N 1
ATOM 1759 C CA . ILE A 1 223 ? -21.223 4.405 33.946 1.00 80.31 223 ILE A CA 1
ATOM 1760 C C . ILE A 1 223 ? -20.208 4.334 35.086 1.00 80.31 223 ILE A C 1
ATOM 1762 O O . ILE A 1 223 ? -20.544 3.909 36.191 1.00 80.31 223 ILE A O 1
ATOM 1766 N N . PHE A 1 224 ? -18.977 4.784 34.831 1.00 78.25 224 PHE A N 1
ATOM 1767 C CA . PHE A 1 224 ? -17.869 4.744 35.785 1.00 78.25 224 PHE A CA 1
ATOM 1768 C C . PHE A 1 224 ? -17.338 6.151 36.094 1.00 78.25 224 PHE A C 1
ATOM 1770 O O . PHE A 1 224 ? -16.171 6.456 35.806 1.00 78.25 224 PHE A O 1
ATOM 1777 N N . PRO A 1 225 ? -18.168 7.028 36.695 1.00 66.12 225 PRO A N 1
ATOM 1778 C CA . PRO A 1 225 ? -17.725 8.352 37.104 1.00 66.12 225 PRO A CA 1
ATOM 1779 C C . PRO A 1 225 ? -16.569 8.190 38.096 1.00 66.12 225 PRO A C 1
ATOM 1781 O O . PRO A 1 225 ? -16.624 7.315 38.955 1.00 66.12 225 PRO A O 1
ATOM 1784 N N . SER A 1 226 ? -15.526 9.019 37.969 1.00 62.66 226 SER A N 1
ATOM 1785 C CA . SER A 1 226 ? -14.252 9.019 38.729 1.00 62.66 226 SER A CA 1
ATOM 1786 C C . SER A 1 226 ? -13.105 8.111 38.252 1.00 62.66 226 SER A C 1
ATOM 1788 O O . SER A 1 226 ? -11.976 8.341 38.681 1.00 62.66 226 SER A O 1
ATOM 1790 N N . LYS A 1 227 ? -13.318 7.151 37.335 1.00 60.09 227 LYS A N 1
ATOM 1791 C CA . LYS A 1 227 ? -12.233 6.244 36.881 1.00 60.09 227 LYS A CA 1
ATOM 1792 C C . LYS A 1 227 ? -11.528 6.670 35.585 1.00 60.09 227 LYS A C 1
ATOM 1794 O O . LYS A 1 227 ? -10.493 6.107 35.243 1.00 60.09 227 LYS A O 1
ATOM 1799 N N . LEU A 1 228 ? -12.052 7.662 34.868 1.00 56.38 228 LEU A N 1
ATOM 1800 C CA . LEU A 1 228 ? -11.594 8.018 33.524 1.00 56.38 228 LEU A CA 1
ATOM 1801 C C . LEU A 1 228 ? -11.281 9.508 33.414 1.00 56.38 228 LEU A C 1
ATOM 1803 O O . LEU A 1 228 ? -12.031 10.362 33.891 1.00 56.38 228 LEU A O 1
ATOM 1807 N N . LYS A 1 229 ? -10.158 9.824 32.766 1.00 60.62 229 LYS A N 1
ATOM 1808 C CA . LYS A 1 229 ? -9.738 11.211 32.549 1.00 60.62 229 LYS A CA 1
ATOM 1809 C C . LYS A 1 229 ? -10.412 11.760 31.293 1.00 60.62 229 LYS A C 1
ATOM 1811 O O . LYS A 1 229 ? -10.425 11.102 30.256 1.00 60.62 229 LYS A O 1
ATOM 1816 N N . THR A 1 230 ? -10.976 12.962 31.391 1.00 57.25 230 THR A N 1
ATOM 1817 C CA . THR A 1 230 ? -11.782 13.599 30.333 1.00 57.25 230 THR A CA 1
ATOM 1818 C C . THR A 1 230 ? -10.981 14.478 29.374 1.00 57.25 230 THR A C 1
ATOM 1820 O O . THR A 1 230 ? -11.510 14.861 28.335 1.00 57.25 230 THR A O 1
ATOM 1823 N N . SER A 1 231 ? -9.723 14.816 29.676 1.00 61.38 231 SER A N 1
ATOM 1824 C CA . SER A 1 231 ? -8.917 15.658 28.783 1.00 61.38 231 SER A CA 1
ATOM 1825 C C . SER A 1 231 ? -8.406 14.858 27.585 1.00 61.38 231 SER A C 1
ATOM 1827 O O . SER A 1 231 ? -7.790 13.810 27.771 1.00 61.38 231 SER A O 1
ATOM 1829 N N . SER A 1 232 ? -8.621 15.367 26.364 1.00 54.47 232 SER A N 1
ATOM 1830 C CA . SER A 1 232 ? -8.306 14.723 25.070 1.00 54.47 232 SER A CA 1
ATOM 1831 C C . SER A 1 232 ? -6.890 14.131 24.968 1.00 54.47 232 SER A C 1
ATOM 1833 O O . SER A 1 232 ? -6.695 13.098 24.334 1.00 54.47 232 SER A O 1
ATOM 1835 N N . SER A 1 233 ? -5.905 14.714 25.657 1.00 56.12 233 SER A N 1
ATOM 1836 C CA . SER A 1 233 ? -4.518 14.225 25.710 1.00 56.12 233 SER A CA 1
ATOM 1837 C C . SER A 1 233 ? -4.281 13.048 26.675 1.00 56.12 233 SER A C 1
ATOM 1839 O O . SER A 1 233 ? -3.263 12.362 26.573 1.00 56.12 233 SER A O 1
ATOM 1841 N N . GLN A 1 234 ? -5.201 12.785 27.610 1.00 57.81 234 GLN A N 1
ATOM 1842 C CA . GLN A 1 234 ? -5.117 11.709 28.610 1.00 57.81 234 GLN A CA 1
ATOM 1843 C C . GLN A 1 234 ? -6.135 10.583 28.395 1.00 57.81 234 GLN A C 1
ATOM 1845 O O . GLN A 1 234 ? -5.927 9.487 28.914 1.00 57.81 234 GLN A O 1
ATOM 1850 N N . VAL A 1 235 ? -7.160 10.821 27.571 1.00 54.12 235 VAL A N 1
ATOM 1851 C CA . VAL A 1 235 ? -8.152 9.836 27.100 1.00 54.12 235 VAL A CA 1
ATOM 1852 C C . VAL A 1 235 ? -7.522 8.506 26.699 1.00 54.12 235 VAL A C 1
ATOM 1854 O O . VAL A 1 235 ? -8.045 7.437 26.996 1.00 54.12 235 VAL A O 1
ATOM 1857 N N . PHE A 1 236 ? -6.379 8.568 26.020 1.00 55.50 236 PHE A N 1
ATOM 1858 C CA . PHE A 1 236 ? -5.739 7.408 25.413 1.00 55.50 236 PHE A CA 1
ATOM 1859 C C . PHE A 1 236 ? -4.966 6.515 26.392 1.00 55.50 236 PHE A C 1
ATOM 1861 O O . PHE A 1 236 ? -4.355 5.540 25.964 1.00 55.50 236 PHE A O 1
ATOM 1868 N N . LYS A 1 237 ? -4.965 6.857 27.687 1.00 62.53 237 LYS A N 1
ATOM 1869 C CA . LYS A 1 237 ? -4.318 6.092 28.767 1.00 62.53 237 LYS A CA 1
ATOM 1870 C C . LYS A 1 237 ? -5.323 5.391 29.685 1.00 62.53 237 LYS A C 1
ATOM 1872 O O . LYS A 1 237 ? -4.946 4.923 30.754 1.00 62.53 237 LYS A O 1
ATOM 1877 N N . ASN A 1 238 ? -6.595 5.379 29.304 1.00 66.50 238 ASN A N 1
ATOM 1878 C CA . ASN A 1 238 ? -7.656 4.784 30.098 1.00 66.50 238 ASN A CA 1
ATOM 1879 C C . ASN A 1 238 ? -7.545 3.247 30.089 1.00 66.50 238 ASN A C 1
ATOM 1881 O O . ASN A 1 238 ? -7.494 2.627 29.027 1.00 66.50 238 ASN A O 1
ATOM 1885 N N . ASP A 1 239 ? -7.503 2.641 31.278 1.00 72.69 239 ASP A N 1
ATOM 1886 C CA . ASP A 1 239 ? -7.396 1.191 31.474 1.00 72.69 239 ASP A CA 1
ATOM 1887 C C . ASP A 1 239 ? -8.778 0.526 31.377 1.00 72.69 239 ASP A C 1
ATOM 1889 O O . ASP A 1 239 ? -9.409 0.179 32.377 1.00 72.69 239 ASP A O 1
ATOM 1893 N N . PHE A 1 240 ? -9.291 0.401 30.150 1.00 75.19 240 PHE A N 1
ATOM 1894 C CA . PHE A 1 240 ? -10.593 -0.225 29.900 1.00 75.19 240 PHE A CA 1
ATOM 1895 C C . PHE A 1 240 ? -10.647 -1.672 30.392 1.00 75.19 240 PHE A C 1
ATOM 1897 O O . PHE A 1 240 ? -11.689 -2.095 30.887 1.00 75.19 240 PHE A O 1
ATOM 1904 N N . ILE A 1 241 ? -9.532 -2.406 30.290 1.00 78.25 241 ILE A N 1
ATOM 1905 C CA . ILE A 1 241 ? -9.420 -3.782 30.788 1.00 78.25 241 ILE A CA 1
ATOM 1906 C C . ILE A 1 241 ? -9.586 -3.779 32.308 1.00 78.25 241 ILE A C 1
ATOM 1908 O O . ILE A 1 241 ? -10.421 -4.509 32.833 1.00 78.25 241 ILE A O 1
ATOM 1912 N N . GLY A 1 242 ? -8.868 -2.904 33.017 1.00 79.00 242 GLY A N 1
ATOM 1913 C CA . GLY A 1 242 ? -9.001 -2.759 34.464 1.00 79.00 242 GLY A CA 1
ATOM 1914 C C . GLY A 1 242 ? -10.410 -2.364 34.907 1.00 79.00 242 GLY A C 1
ATOM 1915 O O . GLY A 1 242 ? -10.901 -2.881 35.911 1.00 79.00 242 GLY A O 1
ATOM 1916 N N . ILE A 1 243 ? -11.100 -1.495 34.159 1.00 79.19 243 ILE A N 1
ATOM 1917 C CA . ILE A 1 243 ? -12.492 -1.110 34.449 1.00 79.19 243 ILE A CA 1
ATOM 1918 C C . ILE A 1 243 ? -13.446 -2.290 34.259 1.00 79.19 243 ILE A C 1
ATOM 1920 O O . ILE A 1 243 ? -14.265 -2.551 35.143 1.00 79.19 243 ILE A O 1
ATOM 1924 N N . GLU A 1 244 ? -13.338 -3.006 33.140 1.00 82.94 244 GLU A N 1
ATOM 1925 C CA . GLU A 1 244 ? -14.153 -4.186 32.844 1.00 82.94 244 GLU A CA 1
ATOM 1926 C C . GLU A 1 244 ? -13.938 -5.264 33.915 1.00 82.94 244 GLU A C 1
ATOM 1928 O O . GLU A 1 244 ? -14.895 -5.692 34.567 1.00 82.94 244 GLU A O 1
ATOM 1933 N N . THR A 1 245 ? -12.675 -5.588 34.203 1.00 83.19 245 THR A N 1
ATOM 1934 C CA . THR A 1 245 ? -12.304 -6.607 35.186 1.00 83.19 245 THR A CA 1
ATOM 1935 C C . THR A 1 245 ? -12.759 -6.210 36.590 1.00 83.19 245 THR A C 1
ATOM 1937 O O . THR A 1 245 ? -13.360 -7.023 37.287 1.00 83.19 245 THR A O 1
ATOM 1940 N N . SER A 1 246 ? -12.552 -4.956 37.010 1.00 81.69 246 SER A N 1
ATOM 1941 C CA . SER A 1 246 ? -13.035 -4.443 38.304 1.00 81.69 246 SER A CA 1
ATOM 1942 C C . SER A 1 246 ? -14.551 -4.574 38.434 1.00 81.69 246 SER A C 1
ATOM 1944 O O . SER A 1 246 ? -15.035 -4.995 39.481 1.00 81.69 246 SER A O 1
ATOM 1946 N N . SER A 1 247 ? -15.298 -4.229 37.385 1.00 80.62 247 SER A N 1
ATOM 1947 C CA . SER A 1 247 ? -16.766 -4.243 37.407 1.00 80.62 247 SER A CA 1
ATOM 1948 C C . SER A 1 247 ? -17.316 -5.666 37.456 1.00 80.62 247 SER A C 1
ATOM 1950 O O . SER A 1 247 ? -18.254 -5.949 38.200 1.00 80.62 247 SER A O 1
ATOM 1952 N N . TYR A 1 248 ? -16.700 -6.584 36.707 1.00 83.88 248 TYR A N 1
ATOM 1953 C CA . TYR A 1 248 ? -17.048 -7.999 36.753 1.00 83.88 248 TYR A CA 1
ATOM 1954 C C . TYR A 1 248 ? -16.753 -8.611 38.131 1.00 83.88 248 TYR A C 1
ATOM 1956 O O . TYR A 1 248 ? -17.611 -9.279 38.708 1.00 83.88 248 TYR A O 1
ATOM 1964 N N . GLN A 1 249 ? -15.581 -8.322 38.710 1.00 84.69 249 GLN A N 1
ATOM 1965 C CA . GLN A 1 249 ? -15.202 -8.809 40.041 1.00 84.69 249 GLN A CA 1
ATOM 1966 C C . GLN A 1 249 ? -16.105 -8.263 41.156 1.00 84.69 249 GLN A C 1
ATOM 1968 O O . GLN A 1 249 ? -16.417 -8.990 42.098 1.00 84.69 249 GLN A O 1
ATOM 1973 N N . GLU A 1 250 ? -16.574 -7.015 41.054 1.00 83.25 250 GLU A N 1
ATOM 1974 C CA . GLU A 1 250 ? -17.565 -6.463 41.988 1.00 83.25 250 GLU A CA 1
ATOM 1975 C C . GLU A 1 250 ? -18.879 -7.262 41.956 1.00 83.25 250 GLU A C 1
ATOM 1977 O O . GLU A 1 250 ? -19.426 -7.582 43.012 1.00 83.25 250 GLU A O 1
ATOM 1982 N N . ILE A 1 251 ? -19.355 -7.661 40.772 1.00 81.56 251 ILE A N 1
ATOM 1983 C CA . ILE A 1 251 ? -20.579 -8.465 40.628 1.00 81.56 251 ILE A CA 1
ATOM 1984 C C . ILE A 1 251 ? -20.377 -9.895 41.149 1.00 81.56 251 ILE A C 1
ATOM 1986 O O . ILE A 1 251 ? -21.247 -10.410 41.857 1.00 81.56 251 ILE A O 1
ATOM 1990 N N . LEU A 1 252 ? -19.223 -10.516 40.879 1.00 84.25 252 LEU A N 1
ATOM 1991 C CA . LEU A 1 252 ? -18.884 -11.831 41.436 1.00 84.25 252 LEU A CA 1
ATOM 1992 C C . LEU A 1 252 ? -18.804 -11.806 42.965 1.00 84.25 252 LEU A C 1
ATOM 1994 O O . LEU A 1 252 ? -19.318 -12.705 43.626 1.00 84.25 252 LEU A O 1
ATOM 1998 N N . LYS A 1 253 ? -18.244 -10.745 43.550 1.00 86.69 253 LYS A N 1
ATOM 1999 C CA . LYS A 1 253 ? -18.226 -10.587 45.007 1.00 86.69 253 LYS A CA 1
ATOM 2000 C C . LYS A 1 253 ? -19.643 -10.501 45.583 1.00 86.69 253 LYS A C 1
ATOM 2002 O O . LYS A 1 253 ? -19.940 -11.167 46.568 1.00 86.69 253 LYS A O 1
ATOM 2007 N N . ILE A 1 254 ? -20.536 -9.743 44.939 1.00 80.19 254 ILE A N 1
ATOM 2008 C CA . ILE A 1 254 ? -21.949 -9.657 45.346 1.00 80.19 254 ILE A CA 1
ATOM 2009 C C . ILE A 1 254 ? -22.641 -11.030 45.235 1.00 80.19 254 ILE A C 1
ATOM 2011 O O . ILE A 1 254 ? -23.459 -11.368 46.092 1.00 80.19 254 ILE A O 1
ATOM 2015 N N . LYS A 1 255 ? -22.305 -11.845 44.220 1.00 84.31 255 LYS A N 1
ATOM 2016 C CA . LYS A 1 255 ? -22.786 -13.236 44.086 1.00 84.31 255 LYS A CA 1
ATOM 2017 C C . LYS A 1 255 ? -22.371 -14.090 45.280 1.00 84.31 255 LYS A C 1
ATOM 2019 O O . LYS A 1 255 ? -23.203 -14.814 45.829 1.00 84.31 255 LYS A O 1
ATOM 2024 N N . ASP A 1 256 ? -21.104 -14.018 45.664 1.00 86.19 256 ASP A N 1
ATOM 2025 C CA . ASP A 1 256 ? -20.566 -14.805 46.771 1.00 86.19 256 ASP A CA 1
ATOM 2026 C C . ASP A 1 256 ? -21.173 -14.375 48.114 1.00 86.19 256 ASP A C 1
ATOM 2028 O O . ASP A 1 256 ? -21.608 -15.231 48.889 1.00 86.19 256 ASP A O 1
ATOM 2032 N N . ASP A 1 257 ? -21.312 -13.064 48.345 1.00 83.81 257 ASP A N 1
ATOM 2033 C CA . ASP A 1 257 ? -21.972 -12.510 49.534 1.00 83.81 257 ASP A CA 1
ATOM 2034 C C . ASP A 1 257 ? -23.444 -12.962 49.612 1.00 83.81 257 ASP A C 1
ATOM 2036 O O . ASP A 1 257 ? -23.925 -13.377 50.669 1.00 83.81 257 ASP A O 1
ATOM 2040 N N . LEU A 1 258 ? -24.159 -12.971 48.481 1.00 79.81 258 LEU A N 1
ATOM 2041 C CA . LEU A 1 258 ? -25.533 -13.467 48.400 1.00 79.81 258 LEU A CA 1
ATOM 2042 C C . LEU A 1 258 ? -25.627 -14.963 48.727 1.00 79.81 258 LEU A C 1
ATOM 2044 O O . LEU A 1 258 ? -26.506 -15.370 49.487 1.00 79.81 258 LEU A O 1
ATOM 2048 N N . LYS A 1 259 ? -24.737 -15.793 48.170 1.00 85.00 259 LYS A N 1
ATOM 2049 C CA . LYS A 1 259 ? -24.710 -17.239 48.449 1.00 85.00 259 LYS A CA 1
ATOM 2050 C C . LYS A 1 259 ? -24.472 -17.515 49.931 1.00 85.00 259 LYS A C 1
ATOM 2052 O O . LYS A 1 259 ? -25.181 -18.340 50.507 1.00 85.00 259 LYS A O 1
ATOM 2057 N N . ALA A 1 260 ? -23.532 -16.797 50.547 1.00 85.25 260 ALA A N 1
ATOM 2058 C CA . ALA A 1 260 ? -23.262 -16.903 51.976 1.00 85.25 260 ALA A CA 1
ATOM 2059 C C . ALA A 1 260 ? -24.500 -16.542 52.815 1.00 85.25 260 ALA A C 1
ATOM 2061 O O . ALA A 1 260 ? -24.831 -17.250 53.768 1.00 85.25 260 ALA A O 1
ATOM 2062 N N . GLN A 1 261 ? -25.230 -15.493 52.421 1.00 81.38 261 GLN A N 1
ATOM 2063 C CA . GLN A 1 261 ? -26.455 -15.074 53.103 1.00 81.38 261 GLN A CA 1
ATOM 2064 C C . GLN A 1 261 ? -27.610 -16.072 52.945 1.00 81.38 261 GLN A C 1
ATOM 2066 O O . GLN A 1 261 ? -28.307 -16.376 53.914 1.00 81.38 261 GLN A O 1
ATOM 2071 N N . ILE A 1 262 ? -27.784 -16.652 51.755 1.00 81.75 262 ILE A N 1
ATOM 2072 C CA . ILE A 1 262 ? -28.761 -17.725 51.509 1.00 81.75 262 ILE A CA 1
ATOM 2073 C C . ILE A 1 262 ? -28.477 -18.936 52.398 1.00 81.75 262 ILE A C 1
ATOM 2075 O O . ILE A 1 262 ? -29.390 -19.471 53.030 1.00 81.75 262 ILE A O 1
ATOM 2079 N N . GLU A 1 263 ? -27.213 -19.350 52.489 1.00 86.50 263 G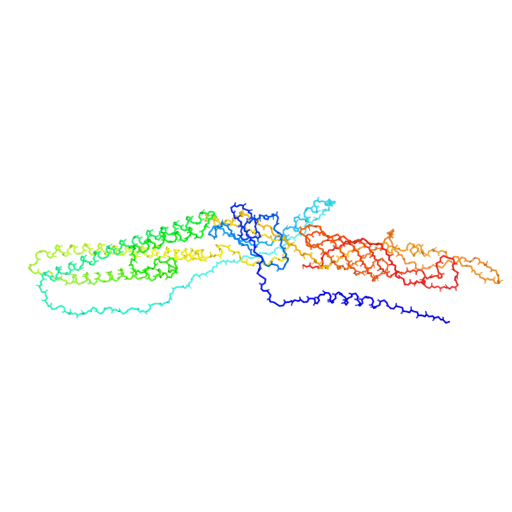LU A N 1
ATOM 2080 C CA . GLU A 1 263 ? -26.814 -20.476 53.332 1.00 86.50 263 GLU A CA 1
ATOM 2081 C C . GLU A 1 263 ? -27.072 -20.192 54.822 1.00 86.50 263 GLU A C 1
ATOM 2083 O O . GLU A 1 263 ? -27.547 -21.063 55.557 1.00 86.50 263 GLU A O 1
ATOM 2088 N N . LEU A 1 264 ? -26.798 -18.962 55.268 1.00 84.00 264 LEU A N 1
ATOM 2089 C CA . LEU A 1 264 ? -27.011 -18.527 56.645 1.00 84.00 264 LEU A CA 1
ATOM 2090 C C . LEU A 1 264 ? -28.503 -18.517 57.012 1.00 84.00 264 LEU A C 1
ATOM 2092 O O . LEU A 1 264 ? -28.878 -19.083 58.041 1.00 84.00 264 LEU A O 1
ATOM 2096 N N . VAL A 1 265 ? -29.368 -17.969 56.151 1.00 78.38 265 VAL A N 1
ATOM 2097 C CA . VAL A 1 265 ? -30.830 -17.973 56.351 1.00 78.38 265 VAL A CA 1
ATOM 2098 C C . VAL A 1 265 ? -31.407 -19.393 56.298 1.00 78.38 265 VAL A C 1
ATOM 2100 O O . VAL A 1 265 ? -32.279 -19.742 57.100 1.00 78.38 265 VAL A O 1
ATOM 2103 N N . GLY A 1 266 ? -30.873 -20.258 55.429 1.00 80.69 266 GLY A N 1
ATOM 2104 C CA . GLY A 1 266 ? -31.265 -21.667 55.334 1.00 80.69 266 GLY A CA 1
ATOM 2105 C C . GLY A 1 266 ? -31.089 -22.449 56.643 1.00 80.69 266 GLY A C 1
ATOM 2106 O O . GLY A 1 266 ? -31.891 -23.339 56.936 1.00 80.69 266 GLY A O 1
ATOM 2107 N N . LYS A 1 267 ? -30.100 -22.072 57.468 1.00 85.06 267 LYS A N 1
ATOM 2108 C CA . LYS A 1 267 ? -29.798 -22.699 58.768 1.00 85.06 267 LYS A CA 1
ATOM 2109 C C . LYS A 1 267 ? -30.756 -22.293 59.898 1.00 85.06 267 LYS A C 1
ATOM 2111 O O . LYS A 1 267 ? -30.763 -22.954 60.939 1.00 85.06 267 LYS A O 1
ATOM 2116 N N . PHE A 1 268 ? -31.587 -21.258 59.726 1.00 80.06 268 PHE A N 1
ATOM 2117 C CA . PHE A 1 268 ? -32.556 -20.865 60.754 1.00 80.06 268 PHE A CA 1
ATOM 2118 C C . PHE A 1 268 ? -33.682 -21.897 60.890 1.00 80.06 268 PHE A C 1
ATOM 2120 O O . PHE A 1 268 ? -34.404 -22.211 59.937 1.00 80.06 268 PHE A O 1
ATOM 2127 N N . LYS A 1 269 ? -33.871 -22.382 62.121 1.00 81.00 269 LYS A N 1
ATOM 2128 C CA . LYS A 1 269 ? -35.036 -23.181 62.517 1.00 81.00 269 LYS A CA 1
ATOM 2129 C C . LYS A 1 269 ? -36.190 -22.251 62.892 1.00 81.00 269 LYS A C 1
ATOM 2131 O O . LYS A 1 269 ? -35.961 -21.223 63.526 1.00 81.00 269 LYS A O 1
ATOM 2136 N N . LYS A 1 270 ? -37.420 -22.638 62.536 1.00 80.06 270 LYS A N 1
ATOM 2137 C CA . LYS A 1 270 ? -38.641 -21.885 62.856 1.00 80.06 270 LYS A CA 1
ATOM 2138 C C . LYS A 1 270 ? -38.743 -21.649 64.376 1.00 80.06 270 LYS A C 1
ATOM 2140 O O . LYS A 1 270 ? -38.829 -22.628 65.123 1.00 80.06 270 LYS A O 1
ATOM 2145 N N . PRO A 1 271 ? -38.737 -20.392 64.859 1.00 77.56 271 PRO A N 1
ATOM 2146 C CA . PRO A 1 271 ? -38.970 -20.096 66.268 1.00 77.56 271 PRO A CA 1
ATOM 2147 C C . PRO A 1 271 ? -40.431 -20.385 66.636 1.00 77.56 271 PRO A C 1
ATOM 2149 O O . PRO A 1 271 ? -41.332 -20.087 65.856 1.00 77.56 271 PRO A O 1
ATOM 2152 N N . LYS A 1 272 ? -40.688 -20.900 67.848 1.00 75.38 272 LYS A N 1
ATOM 2153 C CA . LYS A 1 272 ? -42.056 -21.204 68.325 1.00 75.38 272 LYS A CA 1
ATOM 2154 C C . LYS A 1 272 ? -42.991 -19.983 68.388 1.00 75.38 272 LYS A C 1
ATOM 2156 O O . LYS A 1 272 ? -44.197 -20.170 68.394 1.00 75.38 272 LYS A O 1
ATOM 2161 N N . VAL A 1 273 ? -42.447 -18.766 68.443 1.00 73.94 273 VAL A N 1
ATOM 2162 C CA . VAL A 1 273 ? -43.190 -17.520 68.734 1.00 73.94 273 VAL A CA 1
ATOM 2163 C C . VAL A 1 273 ? -43.336 -16.619 67.493 1.00 73.94 273 VAL A C 1
ATOM 2165 O O . VAL A 1 273 ? -43.739 -15.471 67.600 1.00 73.94 273 VAL A O 1
ATOM 2168 N N . CYS A 1 274 ? -42.983 -17.101 66.296 1.00 74.19 274 CYS A N 1
ATOM 2169 C CA . CYS A 1 274 ? -42.901 -16.255 65.101 1.00 74.19 274 CYS A CA 1
ATOM 2170 C C . CYS A 1 274 ? -43.839 -16.752 63.992 1.00 74.19 274 CYS A C 1
ATOM 2172 O O . CYS A 1 274 ? -43.439 -17.535 63.129 1.00 74.19 274 CYS A O 1
ATOM 2174 N N . GLU A 1 275 ? -45.093 -16.297 64.009 1.00 78.06 275 GLU A N 1
ATOM 2175 C CA . GLU A 1 275 ? -46.114 -16.694 63.024 1.00 78.06 275 GLU A CA 1
ATOM 2176 C C . GLU A 1 275 ? -45.762 -16.250 61.595 1.00 78.06 275 GLU A C 1
ATOM 2178 O O . GLU A 1 275 ? -46.034 -16.963 60.633 1.00 78.06 275 GLU A O 1
ATOM 2183 N N . SER A 1 276 ? -45.057 -15.124 61.442 1.00 81.31 276 SER A N 1
ATOM 2184 C CA . SER A 1 276 ? -44.643 -14.594 60.137 1.00 81.31 276 SER A CA 1
ATOM 2185 C C . SER A 1 276 ? -43.376 -15.243 59.557 1.00 81.31 276 SER A C 1
ATOM 2187 O O . SER A 1 276 ? -42.935 -14.852 58.473 1.00 81.31 276 SER A O 1
ATOM 2189 N N . PHE A 1 277 ? -42.752 -16.203 60.256 1.00 80.81 277 PHE A N 1
ATOM 2190 C CA . PHE A 1 277 ? -41.472 -16.796 59.842 1.00 80.81 277 PHE A CA 1
ATOM 2191 C C . PHE A 1 277 ? -41.562 -17.482 58.477 1.00 80.81 277 PHE A C 1
ATOM 2193 O O . PHE A 1 277 ? -40.728 -17.228 57.611 1.00 80.81 277 PHE A O 1
ATOM 2200 N N . ASP A 1 278 ? -42.587 -18.311 58.270 1.00 82.38 278 ASP A N 1
ATOM 2201 C CA . ASP A 1 278 ? -42.718 -19.104 57.043 1.00 82.38 278 ASP A CA 1
ATOM 2202 C C . ASP A 1 278 ? -42.969 -18.211 55.822 1.00 82.38 278 ASP A C 1
ATOM 2204 O O . ASP A 1 278 ? -42.354 -18.409 54.776 1.00 82.38 278 ASP A O 1
ATOM 2208 N N . ALA A 1 279 ? -43.804 -17.175 55.969 1.00 84.81 279 ALA A N 1
ATOM 2209 C CA . ALA A 1 279 ? -44.069 -16.206 54.906 1.00 84.81 279 ALA A CA 1
ATOM 2210 C C . ALA A 1 279 ? -42.808 -15.408 54.534 1.00 84.81 279 ALA A C 1
ATOM 2212 O O . ALA A 1 279 ? -42.485 -15.256 53.353 1.00 84.81 279 ALA A O 1
ATOM 2213 N N . ASN A 1 280 ? -42.058 -14.945 55.539 1.00 80.56 280 ASN A N 1
ATOM 2214 C CA . ASN A 1 280 ? -40.810 -14.215 55.327 1.00 80.56 280 ASN A CA 1
ATOM 2215 C C . ASN A 1 280 ? -39.733 -15.099 54.683 1.00 80.56 280 ASN A C 1
ATOM 2217 O O . ASN A 1 280 ? -39.042 -14.649 53.768 1.00 80.56 280 ASN A O 1
ATOM 2221 N N . LYS A 1 281 ? -39.624 -16.363 55.107 1.00 80.94 281 LYS A N 1
ATOM 2222 C CA . LYS A 1 281 ? -38.695 -17.338 54.526 1.00 80.94 281 LYS A CA 1
ATOM 2223 C C . LYS A 1 281 ? -39.067 -17.693 53.084 1.00 80.94 281 LYS A C 1
ATOM 2225 O O . LYS A 1 281 ? -38.204 -17.680 52.216 1.00 80.94 281 LYS A O 1
ATOM 2230 N N . ALA A 1 282 ? -40.347 -17.910 52.789 1.00 85.00 282 ALA A N 1
ATOM 2231 C CA . ALA A 1 282 ? -40.803 -18.173 51.424 1.00 85.00 282 ALA A CA 1
ATOM 2232 C C . ALA A 1 282 ? -40.530 -16.988 50.481 1.00 85.00 282 ALA A C 1
ATOM 2234 O O . ALA A 1 282 ? -40.094 -17.184 49.343 1.00 85.00 282 ALA A O 1
ATOM 2235 N N . LYS A 1 283 ? -40.745 -15.751 50.955 1.00 84.06 283 LYS A N 1
ATOM 2236 C CA . LYS A 1 283 ? -40.392 -14.535 50.209 1.00 84.06 283 LYS A CA 1
ATOM 2237 C C . LYS A 1 283 ? -38.884 -14.459 49.957 1.00 84.06 283 LYS A C 1
ATOM 2239 O O . LYS A 1 283 ? -38.479 -14.242 48.819 1.00 84.06 283 LYS A O 1
ATOM 2244 N N . PHE A 1 284 ? -38.073 -14.713 50.983 1.00 81.56 284 PHE A N 1
ATOM 2245 C CA . PHE A 1 284 ? -36.616 -14.782 50.870 1.00 81.56 284 PHE A CA 1
ATOM 2246 C C . PHE A 1 284 ? -36.161 -15.798 49.820 1.00 81.56 284 PHE A C 1
ATOM 2248 O O . PHE A 1 284 ? -35.357 -15.458 48.956 1.00 81.56 284 PHE A O 1
ATOM 2255 N N . ASP A 1 285 ? -36.693 -17.020 49.851 1.00 82.06 285 ASP A N 1
ATOM 2256 C CA . ASP A 1 285 ? -36.316 -18.086 48.917 1.00 82.06 285 ASP A CA 1
ATOM 2257 C C . ASP A 1 285 ? -36.716 -17.753 47.474 1.00 82.06 285 ASP A C 1
ATOM 2259 O O . ASP A 1 285 ? -36.037 -18.144 46.520 1.00 82.06 285 ASP A O 1
ATOM 2263 N N . LYS A 1 286 ? -37.840 -17.051 47.287 1.00 86.94 286 LYS A N 1
ATOM 2264 C CA . LYS A 1 286 ? -38.282 -16.573 45.972 1.00 86.94 286 LYS A CA 1
ATOM 2265 C C . LYS A 1 286 ? -37.359 -15.474 45.447 1.00 86.94 286 LYS A C 1
ATOM 2267 O O . LYS A 1 286 ? -36.878 -15.583 44.320 1.00 86.94 286 LYS A O 1
ATOM 2272 N N . ASP A 1 287 ? -37.096 -14.455 46.261 1.00 82.38 287 ASP A N 1
ATOM 2273 C CA . ASP A 1 287 ? -36.256 -13.318 45.882 1.00 82.38 287 ASP A CA 1
ATOM 2274 C C . ASP A 1 287 ? -34.816 -13.781 45.616 1.00 82.38 287 ASP A C 1
ATOM 2276 O O . ASP A 1 287 ? -34.250 -13.473 44.571 1.00 82.38 287 ASP A O 1
ATOM 2280 N N . SER A 1 288 ? -34.259 -14.621 46.489 1.00 80.06 288 SER A N 1
ATOM 2281 C CA . SER A 1 288 ? -32.925 -15.216 46.346 1.00 80.06 288 SER A CA 1
ATOM 2282 C C . SER A 1 288 ? -32.758 -16.000 45.044 1.00 80.06 288 SER A C 1
ATOM 2284 O O . S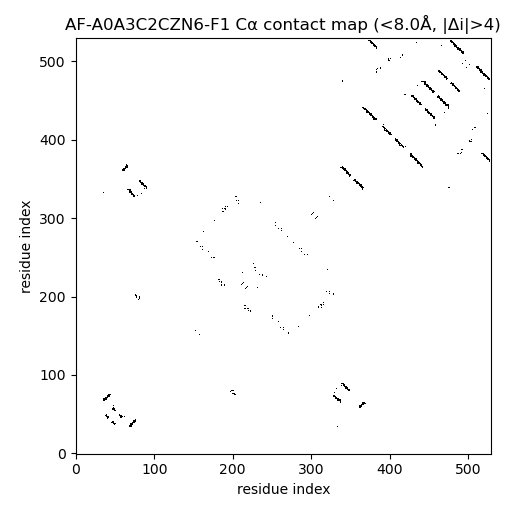ER A 1 288 ? -31.761 -15.828 44.344 1.00 80.06 288 SER A O 1
ATOM 2286 N N . ARG A 1 289 ? -33.747 -16.827 44.675 1.00 85.12 289 ARG A N 1
ATOM 2287 C CA . ARG A 1 289 ? -33.724 -17.579 43.408 1.00 85.12 289 ARG A CA 1
ATOM 2288 C C . ARG A 1 289 ? -33.783 -16.667 42.188 1.00 85.12 289 ARG A C 1
ATOM 2290 O O . ARG A 1 289 ? -33.042 -16.894 41.237 1.00 85.12 289 ARG A O 1
ATOM 2297 N N . ALA A 1 290 ? -34.623 -15.632 42.221 1.00 84.75 290 ALA A N 1
ATOM 2298 C CA . ALA A 1 290 ? -34.696 -14.658 41.134 1.00 84.75 290 ALA A CA 1
ATOM 2299 C C . ALA A 1 290 ? -33.366 -13.904 40.958 1.00 84.75 290 ALA A C 1
ATOM 2301 O O . ALA A 1 290 ? -32.920 -13.684 39.835 1.00 84.75 290 ALA A O 1
ATOM 2302 N N . ILE A 1 291 ? -32.711 -13.552 42.067 1.00 80.56 291 ILE A N 1
ATOM 2303 C CA . ILE A 1 291 ? -31.407 -12.884 42.065 1.00 80.56 291 ILE A CA 1
ATOM 2304 C C . ILE A 1 291 ? -30.321 -13.816 41.508 1.00 80.56 291 ILE A C 1
ATOM 2306 O O . ILE A 1 291 ? -29.592 -13.406 40.612 1.00 80.56 291 ILE A O 1
ATOM 2310 N N . LEU A 1 292 ? -30.234 -15.067 41.976 1.00 84.56 292 LEU A N 1
ATOM 2311 C CA . LEU A 1 292 ? -29.269 -16.048 41.457 1.00 84.56 292 LEU A CA 1
ATOM 2312 C C . LEU A 1 292 ? -29.454 -16.293 39.955 1.00 84.56 292 LEU A C 1
ATOM 2314 O O . LEU A 1 292 ? -28.478 -16.254 39.213 1.00 84.56 292 LEU A O 1
ATOM 2318 N N . SER A 1 293 ? -30.700 -16.443 39.497 1.00 87.69 293 SER A N 1
ATOM 2319 C CA . SER A 1 293 ? -31.007 -16.581 38.070 1.00 87.69 293 SER A CA 1
ATOM 2320 C C . SER A 1 293 ? -30.524 -15.377 37.255 1.00 87.69 293 SER A C 1
ATOM 2322 O O . SER A 1 293 ? -30.003 -15.560 36.159 1.00 87.69 293 SER A O 1
ATOM 2324 N N . ALA A 1 294 ? -30.667 -14.154 37.779 1.00 83.06 294 ALA A N 1
ATOM 2325 C CA . ALA A 1 294 ? -30.181 -12.947 37.110 1.00 83.06 294 ALA A CA 1
ATOM 2326 C C . ALA A 1 294 ? -28.643 -12.881 37.053 1.00 83.06 294 ALA A C 1
ATOM 2328 O O . ALA A 1 294 ? -28.088 -12.329 36.105 1.00 83.06 294 ALA A O 1
ATOM 2329 N N . ILE A 1 295 ? -27.948 -13.448 38.045 1.00 83.94 295 ILE A N 1
ATOM 2330 C CA . ILE A 1 295 ? -26.483 -13.554 38.042 1.00 83.94 295 ILE A CA 1
ATOM 2331 C C . ILE A 1 295 ? -26.012 -14.580 37.013 1.00 83.94 295 ILE A C 1
ATOM 2333 O O . ILE A 1 295 ? -25.051 -14.321 36.295 1.00 83.94 295 ILE A O 1
ATOM 2337 N N . ASP A 1 296 ? -26.673 -15.731 36.922 1.00 87.44 296 ASP A N 1
ATOM 2338 C CA . ASP A 1 296 ? -26.297 -16.763 35.955 1.00 87.44 296 ASP A CA 1
ATOM 2339 C C . ASP A 1 296 ? -26.570 -16.297 34.510 1.00 87.44 296 ASP A C 1
ATOM 2341 O O . ASP A 1 296 ? -25.752 -16.527 33.614 1.00 87.44 296 ASP A O 1
ATOM 2345 N N . GLU A 1 297 ? -27.664 -15.556 34.281 1.00 86.88 297 GLU A N 1
ATOM 2346 C CA . GLU A 1 297 ? -27.921 -14.857 33.012 1.00 86.88 297 GLU A CA 1
ATOM 2347 C C . GLU A 1 297 ? -26.816 -13.832 32.710 1.00 86.88 297 GLU A C 1
ATOM 2349 O O . GLU A 1 297 ? -26.298 -13.781 31.592 1.00 86.88 297 GLU A O 1
ATOM 2354 N N . PHE A 1 298 ? -26.410 -13.051 33.715 1.00 87.12 298 PHE A N 1
ATOM 2355 C CA . PHE A 1 298 ? -25.314 -12.094 33.600 1.00 87.12 298 PHE A CA 1
ATOM 2356 C C . PHE A 1 298 ? -23.982 -12.769 33.239 1.00 87.12 298 PHE A C 1
ATOM 2358 O O . PHE A 1 298 ? -23.336 -12.321 32.299 1.00 87.12 298 PHE A O 1
ATOM 2365 N N . GLU A 1 299 ? -23.572 -13.843 33.921 1.00 88.19 299 GLU A N 1
ATOM 2366 C CA . GLU A 1 299 ? -22.315 -14.557 33.631 1.00 88.19 299 GLU A CA 1
ATOM 2367 C C . GLU A 1 299 ? -22.333 -15.178 32.233 1.00 88.19 299 GLU A C 1
ATOM 2369 O O . GLU A 1 299 ? -21.346 -15.114 31.496 1.00 88.19 299 GLU A O 1
ATOM 2374 N N . THR A 1 300 ? -23.479 -15.738 31.843 1.00 88.44 300 THR A N 1
ATOM 2375 C CA . THR A 1 300 ? -23.678 -16.295 30.504 1.00 88.44 300 THR A CA 1
ATOM 2376 C C . THR A 1 300 ? -23.553 -15.205 29.438 1.00 88.44 300 THR A C 1
ATOM 2378 O O . THR A 1 300 ? -22.858 -15.397 28.438 1.00 88.44 300 THR A O 1
ATOM 2381 N N . SER A 1 301 ? -24.175 -14.043 29.657 1.00 83.69 301 SER A N 1
ATOM 2382 C CA . SER A 1 301 ? -24.086 -12.882 28.766 1.00 83.69 301 SER A CA 1
ATOM 2383 C C . SER A 1 301 ? -22.672 -12.291 28.723 1.00 83.69 301 SER A C 1
ATOM 2385 O O . SER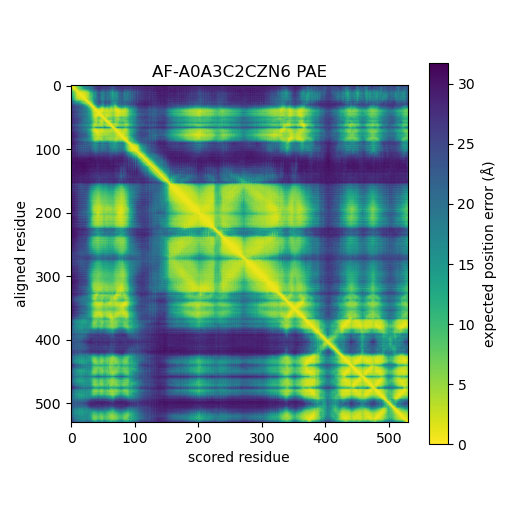 A 1 301 ? -22.141 -12.042 27.641 1.00 83.69 301 SER A O 1
ATOM 2387 N N . HIS A 1 302 ? -22.009 -12.150 29.875 1.00 85.38 302 HIS A N 1
ATOM 2388 C CA . HIS A 1 302 ? -20.619 -11.694 29.982 1.00 85.38 302 HIS A CA 1
ATOM 2389 C C . HIS A 1 302 ? -19.700 -12.560 29.116 1.00 85.38 302 HIS A C 1
ATOM 2391 O O . HIS A 1 302 ? -19.027 -12.055 28.215 1.00 85.38 302 HIS A O 1
ATOM 2397 N N . LYS A 1 303 ? -19.753 -13.880 29.319 1.00 87.06 303 LYS A N 1
ATOM 2398 C CA . LYS A 1 303 ? -18.905 -14.844 28.615 1.00 87.06 303 LYS A CA 1
ATOM 2399 C C . LYS A 1 303 ? -19.178 -14.890 27.112 1.00 87.06 303 LYS A C 1
ATOM 2401 O O . LYS A 1 303 ? -18.235 -14.948 26.325 1.00 87.06 303 LYS A O 1
ATOM 2406 N N . ASN A 1 304 ? -20.450 -14.907 26.715 1.00 84.94 304 ASN A N 1
ATOM 2407 C CA . ASN A 1 304 ? -20.833 -15.197 25.331 1.00 84.94 304 ASN A CA 1
ATOM 2408 C C . ASN A 1 304 ? -20.992 -13.945 24.457 1.00 84.94 304 ASN A C 1
ATOM 2410 O O . ASN A 1 304 ? -20.860 -14.043 23.240 1.00 84.94 304 ASN A O 1
ATOM 2414 N N . ILE A 1 305 ? -21.277 -12.786 25.053 1.00 80.75 305 ILE A N 1
ATOM 2415 C CA . ILE A 1 305 ? -21.562 -11.538 24.330 1.00 80.75 305 ILE A CA 1
ATOM 2416 C C . ILE A 1 305 ? -20.490 -10.500 24.639 1.00 80.75 305 ILE A C 1
ATOM 2418 O O . ILE A 1 305 ? -19.867 -9.961 23.721 1.00 80.75 305 ILE A O 1
ATOM 2422 N N . VAL A 1 306 ? -20.241 -10.229 25.921 1.00 78.38 306 VAL A N 1
ATOM 2423 C CA . VAL A 1 306 ? -19.414 -9.079 26.305 1.00 78.38 306 VAL A CA 1
ATOM 2424 C C . VAL A 1 306 ? -17.946 -9.328 26.051 1.00 78.38 306 VAL A C 1
ATOM 2426 O O . VAL A 1 306 ? -17.330 -8.511 25.381 1.00 78.38 306 VAL A O 1
ATOM 2429 N N . LEU A 1 307 ? -17.384 -10.447 26.502 1.00 78.44 307 LEU A N 1
ATOM 2430 C CA . LEU A 1 307 ? -15.957 -10.715 26.340 1.00 78.44 307 LEU A CA 1
ATOM 2431 C C . LEU A 1 307 ? -15.521 -10.718 24.854 1.00 78.44 307 LEU A C 1
ATOM 2433 O O . LEU A 1 307 ? -14.567 -10.007 24.523 1.00 78.44 307 LEU A O 1
ATOM 2437 N N . PRO A 1 308 ? -16.232 -11.390 23.918 1.00 78.06 308 PRO A N 1
ATOM 2438 C CA . PRO A 1 308 ? -15.892 -11.330 22.494 1.00 78.06 308 PRO A CA 1
ATOM 2439 C C . PRO A 1 308 ? -16.028 -9.927 21.889 1.00 78.06 308 PRO A C 1
ATOM 2441 O O . PRO A 1 308 ? -15.196 -9.519 21.074 1.00 78.06 308 PRO A O 1
ATOM 2444 N N . ASN A 1 309 ? -17.067 -9.176 22.267 1.00 79.19 309 ASN A N 1
ATOM 2445 C CA . ASN A 1 309 ? -17.281 -7.823 21.752 1.00 79.19 309 ASN A CA 1
ATOM 2446 C C . ASN A 1 309 ? -16.314 -6.812 22.372 1.00 79.19 309 ASN A C 1
ATOM 2448 O O . ASN A 1 309 ? -15.880 -5.892 21.686 1.00 79.19 309 ASN A O 1
ATOM 2452 N N . PHE A 1 310 ? -15.900 -7.016 23.618 1.00 78.50 310 PHE A N 1
ATOM 2453 C CA . PHE A 1 310 ? -14.928 -6.181 24.305 1.00 78.50 310 PHE A CA 1
ATOM 2454 C C . PHE A 1 310 ? -13.553 -6.275 23.642 1.00 78.50 310 PHE A C 1
ATOM 2456 O O . PHE A 1 310 ? -12.948 -5.247 23.353 1.00 78.50 310 PHE A O 1
ATOM 2463 N N . THR A 1 311 ? -13.087 -7.479 23.281 1.00 76.38 311 THR A N 1
ATOM 2464 C CA . THR A 1 311 ? -11.848 -7.628 22.495 1.00 76.38 311 THR A CA 1
ATOM 2465 C C . THR A 1 311 ? -11.933 -6.889 21.158 1.00 76.38 311 THR A C 1
ATOM 2467 O O . THR A 1 311 ? -10.995 -6.184 20.783 1.00 76.38 311 THR A O 1
ATOM 2470 N N . LYS A 1 312 ? -13.065 -6.996 20.446 1.00 79.62 312 LYS A N 1
ATOM 2471 C CA . LYS A 1 312 ? -13.283 -6.244 19.200 1.00 79.62 312 LYS A CA 1
ATOM 2472 C C . LYS A 1 312 ? -13.243 -4.737 19.443 1.00 79.62 312 LYS A C 1
ATOM 2474 O O . LYS A 1 312 ? -12.564 -4.036 18.701 1.00 79.62 312 LYS A O 1
ATOM 2479 N N . VAL A 1 313 ? -13.918 -4.248 20.484 1.00 81.88 313 VAL A N 1
ATOM 2480 C CA . VAL A 1 313 ? -13.920 -2.828 20.862 1.00 81.88 313 VAL A CA 1
ATOM 2481 C C . VAL A 1 313 ? -12.520 -2.341 21.205 1.00 81.88 313 VAL A C 1
ATOM 2483 O O . VAL A 1 313 ? -12.157 -1.256 20.772 1.00 81.88 313 VAL A O 1
ATOM 2486 N N . MET A 1 314 ? -11.707 -3.131 21.907 1.00 79.69 314 MET A N 1
ATOM 2487 C CA . MET A 1 314 ? -10.325 -2.756 22.214 1.00 79.69 314 MET A CA 1
ATOM 2488 C C . MET A 1 314 ? -9.481 -2.605 20.945 1.00 79.69 314 MET A C 1
ATOM 2490 O O . MET A 1 314 ? -8.816 -1.586 20.782 1.00 79.69 314 MET A O 1
ATOM 2494 N N . LEU A 1 315 ? -9.577 -3.547 20.001 1.00 79.62 315 LEU A N 1
ATOM 2495 C CA . LEU A 1 315 ? -8.887 -3.447 18.707 1.00 79.62 315 LEU A CA 1
ATOM 2496 C C . LEU A 1 315 ? -9.371 -2.245 17.883 1.00 79.62 315 LEU A C 1
ATOM 2498 O O . LEU A 1 315 ? -8.572 -1.529 17.278 1.00 79.62 315 LEU A O 1
ATOM 2502 N N . VAL A 1 316 ? -10.686 -2.012 17.868 1.00 83.25 316 VAL A N 1
ATOM 2503 C CA . VAL A 1 316 ? -11.308 -0.841 17.238 1.00 83.25 316 VAL A CA 1
ATOM 2504 C C . VAL A 1 316 ? -10.770 0.439 17.861 1.00 83.25 316 VAL A C 1
ATOM 2506 O O . VAL A 1 316 ? -10.329 1.335 17.148 1.00 83.25 316 VAL A O 1
ATOM 2509 N N . TYR A 1 317 ? -10.763 0.512 19.186 1.00 81.75 317 TYR A N 1
ATOM 2510 C CA . TYR A 1 317 ? -10.319 1.674 19.927 1.00 81.75 317 TYR A CA 1
ATOM 2511 C C . TYR A 1 317 ? -8.841 1.958 19.673 1.00 81.75 317 TYR A C 1
ATOM 2513 O O . TYR A 1 317 ? -8.513 3.076 19.292 1.00 81.75 317 TYR A O 1
ATOM 2521 N N . GLU A 1 318 ? -7.958 0.960 19.777 1.00 81.38 318 GLU A N 1
ATOM 2522 C CA . GLU A 1 318 ? -6.534 1.084 19.433 1.00 81.38 318 GLU A CA 1
ATOM 2523 C C . GLU A 1 318 ? -6.333 1.589 18.001 1.00 81.38 318 GLU A C 1
ATOM 2525 O O . GLU A 1 318 ? -5.526 2.494 17.758 1.00 81.38 318 GLU A O 1
ATOM 2530 N N . LYS A 1 319 ? -7.109 1.061 17.046 1.00 83.88 319 LYS A N 1
ATOM 2531 C CA . LYS A 1 319 ? -7.059 1.517 15.658 1.00 83.88 319 LYS A CA 1
ATOM 2532 C C . LYS A 1 319 ? -7.495 2.977 15.537 1.00 83.88 319 LYS A C 1
ATOM 2534 O O . LYS A 1 319 ? -6.774 3.757 14.918 1.00 83.88 319 LYS A O 1
ATOM 2539 N N . LEU A 1 320 ? -8.611 3.371 16.148 1.00 84.94 320 LEU A N 1
ATOM 2540 C CA . LEU A 1 320 ? -9.088 4.757 16.150 1.00 84.94 320 LEU A CA 1
ATOM 2541 C C . LEU A 1 320 ? -8.096 5.704 16.841 1.00 84.94 320 LEU A C 1
ATOM 2543 O O . LEU A 1 320 ? -7.842 6.792 16.330 1.00 84.94 320 LEU A O 1
ATOM 2547 N N . GLN A 1 321 ? -7.448 5.276 17.930 1.00 82.12 321 GLN A N 1
ATOM 2548 C CA . GLN A 1 321 ? -6.373 6.049 18.553 1.00 82.12 321 GLN A CA 1
ATOM 2549 C C . GLN A 1 321 ? -5.197 6.262 17.602 1.00 82.12 321 GLN A C 1
ATOM 2551 O O . GLN A 1 321 ? -4.640 7.358 17.551 1.00 82.12 321 GLN A O 1
ATOM 2556 N N . SER A 1 322 ? -4.782 5.210 16.888 1.00 82.50 322 SER A N 1
ATOM 2557 C CA . SER A 1 322 ? -3.664 5.302 15.947 1.00 82.50 322 SER A CA 1
ATOM 2558 C C . SER A 1 322 ? -3.951 6.319 14.842 1.00 82.50 322 SER A C 1
ATOM 2560 O O . SER A 1 322 ? -3.057 7.068 14.465 1.00 82.50 322 SER A O 1
ATOM 2562 N N . LEU A 1 323 ? -5.212 6.408 14.402 1.00 83.12 323 LEU A N 1
ATOM 2563 C CA . LEU A 1 323 ? -5.667 7.378 13.409 1.00 83.12 323 LEU A CA 1
ATOM 2564 C C . LEU A 1 323 ? -5.731 8.800 13.966 1.00 83.12 323 LEU A C 1
ATOM 2566 O O . LEU A 1 323 ? -5.255 9.719 13.313 1.00 83.12 323 LEU A O 1
ATOM 2570 N N . ALA A 1 324 ? -6.248 8.982 15.183 1.00 82.88 324 ALA A N 1
ATOM 2571 C CA . ALA A 1 324 ? -6.283 10.292 15.835 1.00 82.88 324 ALA A CA 1
ATOM 2572 C C . ALA A 1 324 ? -4.870 10.850 16.104 1.00 82.88 324 ALA A C 1
ATOM 2574 O O . ALA A 1 324 ? -4.629 12.051 16.015 1.00 82.88 324 ALA A O 1
ATOM 2575 N N . LYS A 1 325 ? -3.900 9.983 16.416 1.00 82.69 325 LYS A N 1
ATOM 2576 C CA . LYS A 1 325 ? -2.505 10.388 16.664 1.00 82.69 325 LYS A CA 1
ATOM 2577 C C . LYS A 1 325 ? -1.702 10.616 15.382 1.00 82.69 325 LYS A C 1
ATOM 2579 O O . LYS A 1 325 ? -0.678 11.291 15.446 1.00 82.69 325 LYS A O 1
ATOM 2584 N N . ALA A 1 326 ? -2.131 10.055 14.253 1.00 76.88 326 ALA A N 1
ATOM 2585 C CA . ALA A 1 326 ? -1.442 10.209 12.981 1.00 76.88 326 ALA A CA 1
ATOM 2586 C C . ALA A 1 326 ? -1.586 11.649 12.461 1.00 76.88 326 ALA A C 1
ATOM 2588 O O . ALA A 1 326 ? -2.682 12.209 12.421 1.00 76.88 326 ALA A O 1
ATOM 2589 N N . ASP A 1 327 ? -0.462 12.252 12.085 1.00 74.62 327 ASP A N 1
ATOM 2590 C CA . ASP A 1 327 ? -0.414 13.527 11.376 1.00 74.62 327 ASP A CA 1
ATOM 2591 C C . ASP A 1 327 ? 0.706 13.452 10.330 1.00 74.62 327 ASP A C 1
ATOM 2593 O O . ASP A 1 327 ? 1.887 13.431 10.701 1.00 74.62 327 ASP A O 1
ATOM 2597 N N . PRO A 1 328 ? 0.378 13.298 9.037 1.00 73.19 328 PRO A N 1
ATOM 2598 C CA . PRO A 1 328 ? -0.960 13.195 8.434 1.00 73.19 328 PRO A CA 1
ATOM 2599 C C . PRO A 1 328 ? -1.669 11.878 8.780 1.00 73.19 328 PRO A C 1
ATOM 2601 O O . PRO A 1 328 ? -1.023 10.903 9.163 1.00 73.19 328 PRO A O 1
ATOM 2604 N N . LEU A 1 329 ? -2.990 11.814 8.562 1.00 72.75 329 LEU A N 1
ATOM 2605 C CA . LEU A 1 329 ? -3.805 10.600 8.762 1.00 72.75 329 LEU A CA 1
ATOM 2606 C C . LEU A 1 329 ? -3.235 9.368 8.058 1.00 72.75 329 LEU A C 1
ATOM 2608 O O . LEU A 1 329 ? -3.318 8.256 8.584 1.00 72.75 329 LEU A O 1
ATOM 2612 N N . PHE A 1 330 ? -2.677 9.558 6.860 1.00 78.38 330 PHE A N 1
ATOM 2613 C CA . PHE A 1 330 ? -2.078 8.473 6.111 1.00 78.38 330 PHE A CA 1
ATOM 2614 C C . PHE A 1 330 ? -0.883 8.925 5.271 1.00 78.38 330 PHE A C 1
ATOM 2616 O O . PHE A 1 330 ? -0.991 9.763 4.376 1.00 78.38 330 PHE A O 1
ATOM 2623 N N . VAL A 1 331 ? 0.251 8.274 5.519 1.00 77.94 331 VAL A N 1
ATOM 2624 C CA . VAL A 1 331 ? 1.452 8.345 4.689 1.00 77.94 331 VAL A CA 1
ATOM 2625 C C . VAL A 1 331 ? 1.873 6.920 4.393 1.00 77.94 331 VAL A C 1
ATOM 2627 O O . VAL A 1 331 ? 1.985 6.094 5.304 1.00 77.94 331 VAL A O 1
ATOM 2630 N N . THR A 1 332 ? 2.100 6.610 3.120 1.00 76.00 332 THR A N 1
ATOM 2631 C CA . THR A 1 332 ? 2.640 5.303 2.770 1.00 76.00 332 THR A CA 1
ATOM 2632 C C . THR A 1 332 ? 4.043 5.122 3.339 1.00 76.00 332 THR A C 1
ATOM 2634 O O . THR A 1 332 ? 4.766 6.081 3.612 1.00 76.00 332 THR A O 1
ATOM 2637 N N . LYS A 1 333 ? 4.496 3.868 3.427 1.00 78.75 333 LYS A N 1
ATOM 2638 C CA . LYS A 1 333 ? 5.931 3.608 3.573 1.00 78.75 333 LYS A CA 1
ATOM 2639 C C . LYS A 1 333 ? 6.701 4.273 2.426 1.00 78.75 333 LYS A C 1
ATOM 2641 O O . LYS A 1 333 ? 6.152 4.504 1.348 1.00 78.75 333 LYS A O 1
ATOM 2646 N N . SER A 1 334 ? 7.968 4.573 2.684 1.00 77.19 334 SER A N 1
ATOM 2647 C CA . SER A 1 334 ? 8.913 4.971 1.645 1.00 77.19 334 SER A CA 1
ATOM 2648 C C . SER A 1 334 ? 9.095 3.804 0.679 1.00 77.19 334 SER A C 1
ATOM 2650 O O . SER A 1 334 ? 9.426 2.700 1.120 1.00 77.19 334 SER A O 1
ATOM 2652 N N . TYR A 1 335 ? 8.866 4.027 -0.612 1.00 75.62 335 TYR A N 1
ATOM 2653 C CA . TYR A 1 335 ? 9.086 3.007 -1.634 1.00 75.62 335 TYR A CA 1
ATOM 2654 C C . TYR A 1 335 ? 10.267 3.394 -2.518 1.00 75.62 335 TYR A C 1
ATOM 2656 O O . TYR A 1 335 ? 10.249 4.487 -3.089 1.00 75.62 335 TYR A O 1
ATOM 2664 N N . PRO A 1 336 ? 11.286 2.529 -2.666 1.00 72.00 336 PRO A N 1
ATOM 2665 C CA . PRO A 1 336 ? 12.369 2.789 -3.599 1.00 72.00 336 PRO A CA 1
ATOM 2666 C C . PRO A 1 336 ? 11.823 2.718 -5.025 1.00 72.00 336 PRO A C 1
ATOM 2668 O O . PRO A 1 336 ? 11.434 1.647 -5.502 1.00 72.00 336 PRO A O 1
ATOM 2671 N N . ILE A 1 337 ? 11.813 3.855 -5.720 1.00 71.88 337 ILE A N 1
ATOM 2672 C CA . ILE A 1 337 ? 11.393 3.896 -7.117 1.00 71.88 337 ILE A CA 1
ATOM 2673 C C . ILE A 1 337 ? 12.596 3.531 -7.984 1.00 71.88 337 ILE A C 1
ATOM 2675 O O . ILE A 1 337 ? 13.375 4.379 -8.406 1.00 71.88 337 ILE A O 1
ATOM 2679 N N . ASN A 1 338 ? 12.778 2.232 -8.220 1.00 67.75 338 ASN A N 1
ATOM 2680 C CA . ASN A 1 338 ? 13.923 1.695 -8.963 1.00 67.75 338 ASN A CA 1
ATOM 2681 C C . ASN A 1 338 ? 13.544 1.080 -10.323 1.00 67.75 338 ASN A C 1
ATOM 2683 O O . ASN A 1 338 ? 14.426 0.598 -11.040 1.00 67.75 338 ASN A O 1
ATOM 2687 N N . LYS A 1 339 ? 12.258 1.118 -10.705 1.00 70.81 339 LYS A N 1
ATOM 2688 C CA . LYS A 1 339 ? 11.733 0.635 -11.996 1.00 70.81 339 LYS A CA 1
ATOM 2689 C C . LYS A 1 339 ? 11.100 1.768 -12.803 1.00 70.81 339 LYS A C 1
ATOM 2691 O O . LYS A 1 339 ? 10.520 2.680 -12.231 1.00 70.81 339 LYS A O 1
ATOM 2696 N N . ASP A 1 340 ? 11.168 1.688 -14.133 1.00 65.75 340 ASP A N 1
ATOM 2697 C CA . ASP A 1 340 ? 10.728 2.774 -15.041 1.00 65.75 340 ASP A CA 1
ATOM 2698 C C . ASP A 1 340 ? 9.265 3.148 -14.888 1.00 65.75 340 ASP A C 1
ATOM 2700 O O . ASP A 1 340 ? 8.877 4.289 -15.145 1.00 65.75 340 ASP A O 1
ATOM 2704 N N . LEU A 1 341 ? 8.461 2.147 -14.543 1.00 71.94 341 LEU A N 1
ATOM 2705 C CA . LEU A 1 341 ? 7.058 2.296 -14.266 1.00 71.94 341 LEU A CA 1
ATOM 2706 C C . LEU A 1 341 ? 6.726 1.504 -13.011 1.00 71.94 341 LEU A C 1
ATOM 2708 O O . LEU A 1 341 ? 6.862 0.279 -12.969 1.00 71.94 341 LEU A O 1
ATOM 2712 N N . GLN A 1 342 ? 6.263 2.231 -12.009 1.00 78.19 342 GLN A N 1
ATOM 2713 C CA . GLN A 1 342 ? 5.642 1.666 -10.826 1.00 78.19 342 GLN A CA 1
ATOM 2714 C C . GLN A 1 342 ? 4.241 2.224 -10.702 1.00 78.19 342 GLN A C 1
ATOM 2716 O O . GLN A 1 342 ? 3.945 3.327 -11.165 1.00 78.19 342 GLN A O 1
ATOM 2721 N N . MET A 1 343 ? 3.364 1.434 -10.107 1.00 84.00 343 MET A N 1
ATOM 2722 C CA . MET A 1 343 ? 1.979 1.817 -9.926 1.00 84.00 343 MET A CA 1
ATOM 2723 C C . MET A 1 343 ? 1.634 1.721 -8.451 1.00 84.00 343 MET A C 1
ATOM 2725 O O . MET A 1 343 ? 1.728 0.651 -7.853 1.00 84.00 343 MET A O 1
ATOM 2729 N N . VAL A 1 344 ? 1.213 2.834 -7.861 1.00 84.94 344 VAL A N 1
ATOM 2730 C CA . VAL A 1 344 ? 0.564 2.805 -6.549 1.00 84.94 344 VAL A CA 1
ATOM 2731 C C . VAL A 1 344 ? -0.900 2.516 -6.816 1.00 84.94 344 VAL A C 1
ATOM 2733 O O . VAL A 1 344 ? -1.608 3.359 -7.364 1.00 84.94 344 VAL A O 1
ATOM 2736 N N . THR A 1 345 ? -1.326 1.299 -6.500 1.00 88.81 345 THR A N 1
ATOM 2737 C CA . THR A 1 345 ? -2.705 0.859 -6.706 1.00 88.81 345 THR A CA 1
ATOM 2738 C C . THR A 1 345 ? -3.469 0.970 -5.399 1.00 88.81 345 THR A C 1
ATOM 2740 O O . THR A 1 345 ? -3.005 0.515 -4.351 1.00 88.81 345 THR A O 1
ATOM 2743 N N . ILE A 1 346 ? -4.645 1.578 -5.468 1.00 88.19 346 ILE A N 1
ATOM 2744 C CA . ILE A 1 346 ? -5.526 1.815 -4.334 1.00 88.19 346 ILE A CA 1
ATOM 2745 C C . ILE A 1 346 ? -6.679 0.829 -4.453 1.00 88.19 346 ILE A C 1
ATOM 2747 O O . ILE A 1 346 ? -7.401 0.819 -5.448 1.00 88.19 346 ILE A O 1
ATOM 2751 N N . TYR A 1 347 ? -6.839 -0.017 -3.445 1.00 87.81 347 TYR A N 1
ATOM 2752 C CA . TYR A 1 347 ? -7.868 -1.041 -3.365 1.00 87.81 347 TYR A CA 1
ATOM 2753 C C . TYR A 1 347 ? -8.941 -0.638 -2.366 1.00 87.81 347 TYR A C 1
ATOM 2755 O O . TYR A 1 347 ? -8.632 -0.254 -1.244 1.00 87.81 347 TYR A O 1
ATOM 2763 N N . LYS A 1 348 ? -10.208 -0.800 -2.740 1.00 88.88 348 LYS A N 1
ATOM 2764 C CA . LYS A 1 348 ? -11.334 -0.772 -1.808 1.00 88.88 348 LYS A CA 1
ATOM 2765 C C . LYS A 1 348 ? -11.564 -2.180 -1.275 1.00 88.88 348 LYS A C 1
ATOM 2767 O O . LYS A 1 348 ? -11.661 -3.132 -2.057 1.00 88.88 348 LYS A O 1
ATOM 2772 N N . TYR A 1 349 ? -11.630 -2.325 0.043 1.00 81.44 349 TYR A N 1
ATOM 2773 C CA . TYR A 1 349 ? -11.985 -3.594 0.662 1.00 81.44 349 TYR A CA 1
ATOM 2774 C C . TYR A 1 349 ? -13.505 -3.739 0.689 1.00 81.44 349 TYR A C 1
ATOM 2776 O O . TYR A 1 349 ? -14.205 -2.896 1.241 1.00 81.44 349 TYR A O 1
ATOM 2784 N N . ASN A 1 350 ? -14.027 -4.817 0.106 1.00 80.81 350 ASN A N 1
ATOM 2785 C CA . ASN A 1 350 ? -15.434 -5.158 0.246 1.00 80.81 350 ASN A CA 1
ATOM 2786 C C . ASN A 1 350 ? -15.596 -6.110 1.445 1.00 80.81 350 ASN A C 1
ATOM 2788 O O . ASN A 1 350 ? -15.164 -7.264 1.362 1.00 80.81 350 ASN A O 1
ATOM 2792 N N . PRO A 1 351 ? -16.213 -5.669 2.557 1.00 70.69 351 PRO A N 1
ATOM 2793 C CA . PRO A 1 351 ? -16.356 -6.502 3.747 1.00 70.69 351 PRO A CA 1
ATOM 2794 C C . PRO A 1 351 ? -17.318 -7.679 3.546 1.00 70.69 351 PRO A C 1
ATOM 2796 O O . PRO A 1 351 ? -17.159 -8.700 4.211 1.00 70.69 351 PRO A O 1
ATOM 2799 N N . VAL A 1 352 ? -18.278 -7.567 2.618 1.00 75.69 352 VAL A N 1
ATOM 2800 C CA . VAL A 1 352 ? -19.277 -8.611 2.341 1.00 75.69 352 VAL A CA 1
ATOM 2801 C C . VAL A 1 352 ? -18.627 -9.790 1.621 1.00 75.69 352 VAL A C 1
ATOM 2803 O O . VAL A 1 352 ? -18.776 -10.936 2.035 1.00 75.69 352 VAL A O 1
ATOM 2806 N N . THR A 1 353 ? -17.860 -9.516 0.566 1.00 85.06 353 THR A N 1
ATOM 2807 C CA . THR A 1 353 ? -17.190 -10.550 -0.243 1.00 85.06 353 THR A CA 1
ATOM 2808 C C . THR A 1 353 ? -15.786 -10.891 0.255 1.00 85.06 353 THR A C 1
ATOM 2810 O O . THR A 1 353 ? -15.164 -11.822 -0.253 1.00 85.06 353 THR A O 1
ATOM 2813 N N . LYS A 1 354 ? -15.256 -10.123 1.218 1.00 80.88 354 LYS A N 1
ATOM 2814 C CA . LYS A 1 354 ? -13.856 -10.160 1.677 1.00 80.88 354 LYS A CA 1
ATOM 2815 C C . LYS A 1 354 ? -12.837 -9.991 0.541 1.00 80.88 354 LYS A C 1
ATOM 2817 O O . LYS A 1 354 ? -11.691 -10.420 0.675 1.00 80.88 354 LYS A O 1
ATOM 2822 N N . SER A 1 355 ? -13.232 -9.364 -0.568 1.00 87.50 355 SER A N 1
ATOM 2823 C CA . SER A 1 355 ? -12.386 -9.171 -1.749 1.00 87.50 355 SER A CA 1
ATOM 2824 C C . SER A 1 355 ? -11.854 -7.742 -1.841 1.00 87.50 355 SER A C 1
ATOM 2826 O O . SER A 1 355 ? -12.460 -6.794 -1.339 1.00 87.50 355 SER A O 1
ATOM 2828 N N . LYS A 1 356 ? -10.713 -7.583 -2.517 1.00 88.19 356 LYS A N 1
ATOM 2829 C CA . LYS A 1 356 ? -10.152 -6.274 -2.867 1.00 88.19 356 LYS A CA 1
ATOM 2830 C C . LYS A 1 356 ? -10.564 -5.922 -4.289 1.00 88.19 356 LYS A C 1
ATOM 2832 O O . LYS A 1 356 ? -10.345 -6.718 -5.199 1.00 88.19 356 LYS A O 1
ATOM 2837 N N . GLN A 1 357 ? -11.138 -4.742 -4.473 1.00 90.81 357 GLN A N 1
ATOM 2838 C CA . GLN A 1 357 ? -11.465 -4.197 -5.787 1.00 90.81 357 GLN A CA 1
ATOM 2839 C C . GLN A 1 357 ? -10.582 -2.984 -6.060 1.00 90.81 357 GLN A C 1
ATOM 2841 O O . GLN A 1 357 ? -10.415 -2.136 -5.187 1.00 90.81 357 GLN A O 1
ATOM 2846 N N . GLU A 1 358 ? -9.990 -2.906 -7.249 1.00 90.12 358 GLU A N 1
ATOM 2847 C CA . GLU A 1 358 ? -9.197 -1.742 -7.647 1.00 90.12 358 GLU A CA 1
ATOM 2848 C C . GLU A 1 358 ? -10.085 -0.493 -7.726 1.00 90.12 358 GLU A C 1
ATOM 2850 O O . GLU A 1 358 ? -11.156 -0.524 -8.332 1.00 90.12 358 GLU A O 1
ATOM 2855 N N . HIS A 1 359 ? -9.656 0.583 -7.068 1.00 88.62 359 HIS A N 1
ATOM 2856 C CA . HIS A 1 359 ? -10.384 1.846 -6.978 1.00 88.62 359 HIS A CA 1
ATOM 2857 C C . HIS A 1 359 ? -9.738 2.951 -7.825 1.00 88.62 359 HIS A C 1
ATOM 2859 O O . HIS A 1 359 ? -10.429 3.633 -8.583 1.00 88.62 359 HIS A O 1
ATOM 2865 N N . ASP A 1 360 ? -8.424 3.142 -7.690 1.00 90.50 360 ASP A N 1
ATOM 2866 C CA . ASP A 1 360 ? -7.636 4.064 -8.517 1.00 90.50 360 ASP A CA 1
ATOM 2867 C C . ASP A 1 360 ? -6.177 3.586 -8.584 1.00 90.50 360 ASP A C 1
ATOM 2869 O O . ASP A 1 360 ? -5.719 2.789 -7.761 1.00 90.50 360 ASP A O 1
ATOM 2873 N N . ALA A 1 361 ? -5.443 4.089 -9.570 1.00 88.75 361 ALA A N 1
ATOM 2874 C CA . ALA A 1 361 ? -4.048 3.778 -9.806 1.00 88.75 361 ALA A CA 1
ATOM 2875 C C . ALA A 1 361 ? -3.252 5.043 -10.150 1.00 88.75 361 ALA A C 1
ATOM 2877 O O . ALA A 1 361 ? -3.592 5.825 -11.045 1.00 88.75 361 ALA A O 1
ATOM 2878 N N . ILE A 1 362 ? -2.131 5.221 -9.457 1.00 86.62 362 ILE A N 1
ATOM 2879 C CA . ILE A 1 362 ? -1.179 6.298 -9.707 1.00 86.62 362 ILE A CA 1
ATOM 2880 C C . ILE A 1 362 ? 0.024 5.712 -10.438 1.00 86.62 362 ILE A C 1
ATOM 2882 O O . ILE A 1 362 ? 0.812 4.958 -9.868 1.00 86.62 362 ILE A O 1
ATOM 2886 N N . ASN A 1 363 ? 0.173 6.086 -11.706 1.00 85.69 363 ASN A N 1
ATOM 2887 C CA . ASN A 1 363 ? 1.339 5.734 -12.505 1.00 85.69 363 ASN A CA 1
ATOM 2888 C C . ASN A 1 363 ? 2.515 6.650 -12.157 1.00 85.69 363 ASN A C 1
ATOM 2890 O O . ASN A 1 363 ? 2.435 7.863 -12.359 1.00 85.69 363 ASN A O 1
ATOM 2894 N N . ILE A 1 364 ? 3.612 6.052 -11.706 1.00 80.81 364 ILE A N 1
ATOM 2895 C CA . ILE A 1 364 ? 4.880 6.715 -11.417 1.00 80.81 364 ILE A CA 1
ATOM 2896 C C . ILE A 1 364 ? 5.856 6.368 -12.533 1.00 80.81 364 ILE A C 1
ATOM 2898 O O . ILE A 1 364 ? 6.111 5.196 -12.805 1.00 80.81 364 ILE A O 1
ATOM 2902 N N . GLN A 1 365 ? 6.398 7.393 -13.175 1.00 79.38 365 GLN A N 1
ATOM 2903 C CA . GLN A 1 365 ? 7.429 7.293 -14.194 1.00 79.38 365 GLN A CA 1
ATOM 2904 C C . GLN A 1 365 ? 8.738 7.851 -13.667 1.00 79.38 365 GLN A C 1
ATOM 2906 O O . GLN A 1 365 ? 8.798 8.958 -13.133 1.00 79.38 365 GLN A O 1
ATOM 2911 N N . LEU A 1 366 ? 9.806 7.086 -13.849 1.00 75.94 366 LEU A N 1
ATOM 2912 C CA . LEU A 1 366 ? 11.140 7.558 -13.521 1.00 75.94 366 LEU A CA 1
ATOM 2913 C C . LEU A 1 366 ? 11.709 8.430 -14.640 1.00 75.94 366 LEU A C 1
ATOM 2915 O O . LEU A 1 366 ? 11.653 8.071 -15.814 1.00 75.94 366 LEU A O 1
ATOM 2919 N N . THR A 1 367 ? 12.329 9.540 -14.253 1.00 77.19 367 THR A N 1
ATOM 2920 C CA . THR A 1 367 ? 13.276 10.293 -15.079 1.00 77.19 367 THR A CA 1
ATOM 2921 C C . THR A 1 367 ? 14.661 10.166 -14.458 1.00 77.19 367 THR A C 1
ATOM 2923 O O . THR A 1 367 ? 14.810 10.272 -13.240 1.00 77.19 367 THR A O 1
ATOM 2926 N N . ARG A 1 368 ? 15.689 9.894 -15.263 1.00 71.25 368 ARG A N 1
ATOM 2927 C CA . ARG A 1 368 ? 17.030 9.580 -14.734 1.00 71.25 368 ARG A CA 1
ATOM 2928 C C . ARG A 1 368 ? 18.083 10.629 -15.087 1.00 71.25 368 ARG A C 1
ATOM 2930 O O . ARG A 1 368 ? 19.255 10.443 -14.800 1.00 71.25 368 ARG A O 1
ATOM 2937 N N . GLY A 1 369 ? 17.680 11.783 -15.624 1.00 80.31 369 GLY A N 1
ATOM 2938 C CA . GLY A 1 369 ? 18.638 12.809 -16.039 1.00 80.31 369 GLY A CA 1
ATOM 2939 C C . GLY A 1 369 ? 19.606 12.215 -17.060 1.00 80.31 369 GLY A C 1
ATOM 2940 O O . GLY A 1 369 ? 19.160 11.765 -18.107 1.00 80.31 369 GLY A O 1
ATOM 2941 N N . PHE A 1 370 ? 20.900 12.163 -16.744 1.00 83.50 370 PHE A N 1
ATOM 2942 C CA . PHE A 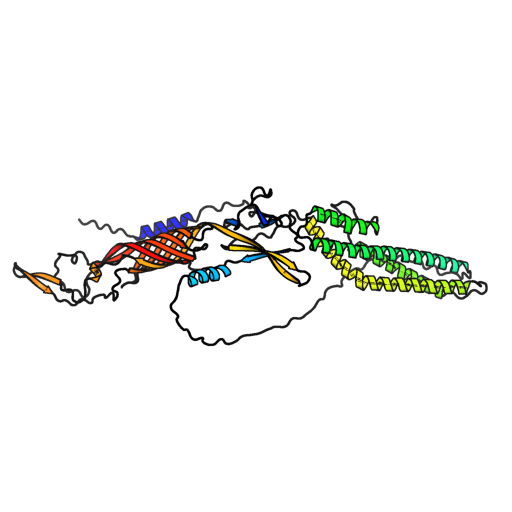1 370 ? 21.912 11.528 -17.590 1.00 83.50 370 PHE A CA 1
ATOM 2943 C C . PHE A 1 370 ? 22.202 10.089 -17.144 1.00 83.50 370 PHE A C 1
ATOM 2945 O O . PHE A 1 370 ? 22.489 9.848 -15.972 1.00 83.50 370 PHE A O 1
ATOM 2952 N N . ARG A 1 371 ? 22.188 9.146 -18.090 1.00 85.19 371 ARG A N 1
ATOM 2953 C CA . ARG A 1 371 ? 22.444 7.724 -17.848 1.00 85.19 371 ARG A CA 1
ATOM 2954 C C . ARG A 1 371 ? 23.520 7.186 -18.780 1.00 85.19 371 ARG A C 1
ATOM 2956 O O . ARG A 1 371 ? 23.597 7.562 -19.952 1.00 85.19 371 ARG A O 1
ATOM 2963 N N . ILE A 1 372 ? 24.315 6.265 -18.236 1.00 88.62 372 ILE A N 1
ATOM 2964 C CA . ILE A 1 372 ? 25.285 5.469 -18.982 1.00 88.62 372 ILE A CA 1
ATOM 2965 C C . ILE A 1 372 ? 24.828 4.010 -18.978 1.00 88.62 372 ILE A C 1
ATOM 2967 O O . ILE A 1 372 ? 24.615 3.441 -17.911 1.00 88.62 372 ILE A O 1
ATOM 2971 N N . ASP A 1 373 ? 24.682 3.417 -20.162 1.00 89.06 373 ASP A N 1
ATOM 2972 C CA . ASP A 1 373 ? 24.236 2.032 -20.342 1.00 89.06 373 ASP A CA 1
ATOM 2973 C C . ASP A 1 373 ? 25.201 1.232 -21.216 1.00 89.06 373 ASP A C 1
ATOM 2975 O O . ASP A 1 373 ? 25.835 1.773 -22.121 1.00 89.06 373 ASP A O 1
ATOM 2979 N N . VAL A 1 374 ? 25.255 -0.080 -20.980 1.00 92.31 374 VAL A N 1
ATOM 2980 C CA . VAL A 1 374 ? 25.996 -1.030 -21.817 1.00 92.31 374 VAL A CA 1
ATOM 2981 C C . VAL A 1 374 ? 25.014 -1.886 -22.613 1.00 92.31 374 VAL A C 1
ATOM 2983 O O . VAL A 1 374 ? 24.061 -2.446 -22.065 1.00 92.31 374 VAL A O 1
ATOM 2986 N N . SER A 1 375 ? 25.249 -2.006 -23.915 1.00 94.38 375 SER A N 1
ATOM 2987 C CA . SER A 1 375 ? 24.446 -2.833 -24.814 1.00 94.38 375 SER A CA 1
ATOM 2988 C C . SER A 1 375 ? 25.331 -3.688 -25.719 1.00 94.38 375 SER A C 1
ATOM 2990 O O . SER A 1 375 ? 26.524 -3.433 -25.870 1.00 94.38 375 SER A O 1
ATOM 2992 N N . GLY A 1 376 ? 24.755 -4.734 -26.299 1.00 95.94 376 GLY A N 1
ATOM 2993 C CA . GLY A 1 376 ? 25.394 -5.617 -27.268 1.00 95.94 376 GLY A CA 1
ATOM 2994 C C . GLY A 1 376 ? 24.551 -5.670 -28.521 1.00 95.94 376 GLY A C 1
ATOM 2995 O O . GLY A 1 376 ? 23.327 -5.614 -28.443 1.00 95.94 376 GLY A O 1
ATOM 2996 N N . GLY A 1 377 ? 25.184 -5.738 -29.681 1.00 96.19 377 GLY A N 1
ATOM 2997 C CA . GLY A 1 377 ? 24.450 -5.685 -30.928 1.00 96.19 377 GLY A CA 1
ATOM 2998 C C . GLY A 1 377 ? 25.241 -6.105 -32.142 1.00 96.19 377 GLY A C 1
ATOM 2999 O O . GLY A 1 377 ? 26.389 -6.543 -32.055 1.00 96.19 377 GLY A O 1
ATOM 3000 N N . VAL A 1 378 ? 24.591 -5.933 -33.283 1.00 96.88 378 VAL A N 1
ATOM 3001 C CA . VAL A 1 378 ? 25.164 -6.153 -34.606 1.00 96.88 378 VAL A CA 1
ATOM 3002 C C . VAL A 1 378 ? 25.250 -4.834 -35.354 1.00 96.88 378 VAL A C 1
ATOM 3004 O O . VAL A 1 378 ? 24.449 -3.923 -35.139 1.00 96.88 378 VAL A O 1
ATOM 3007 N N . PHE A 1 379 ? 26.211 -4.729 -36.260 1.00 96.38 379 PHE A N 1
ATOM 3008 C CA . PHE A 1 379 ? 26.337 -3.570 -37.131 1.00 96.38 379 PHE A CA 1
ATOM 3009 C C . PHE A 1 379 ? 26.595 -3.967 -38.574 1.00 96.38 379 PHE A C 1
ATOM 3011 O O . PHE A 1 379 ? 27.131 -5.037 -38.856 1.00 96.38 379 PHE A O 1
ATOM 3018 N N . VAL A 1 380 ? 26.260 -3.044 -39.469 1.00 95.06 380 VAL A N 1
ATOM 3019 C CA . VAL A 1 380 ? 26.700 -3.002 -40.859 1.00 95.06 380 VAL A CA 1
ATOM 3020 C C . VAL A 1 380 ? 27.495 -1.722 -41.098 1.00 95.06 380 VAL A C 1
ATOM 3022 O O . VAL A 1 380 ? 27.275 -0.696 -40.452 1.00 95.06 380 VAL A O 1
ATOM 3025 N N . SER A 1 381 ? 28.463 -1.779 -42.003 1.00 94.00 381 SER A N 1
ATOM 3026 C CA . SER A 1 381 ? 29.358 -0.661 -42.282 1.00 94.00 381 SER A CA 1
ATOM 3027 C C . SER A 1 381 ? 29.872 -0.655 -43.711 1.00 94.00 381 SER A C 1
ATOM 3029 O O . SER A 1 381 ? 29.956 -1.689 -44.375 1.00 94.00 381 SER A O 1
ATOM 3031 N N . GLY A 1 382 ? 30.319 0.515 -44.159 1.00 89.69 382 GLY A N 1
ATOM 3032 C CA . GLY A 1 382 ? 31.003 0.674 -45.440 1.00 89.69 382 GLY A CA 1
ATOM 3033 C C . GLY A 1 382 ? 32.502 0.353 -45.390 1.00 89.69 382 GLY A C 1
ATOM 3034 O O . GLY A 1 382 ? 33.254 0.903 -46.193 1.00 89.69 382 GLY A O 1
ATOM 3035 N N . LEU A 1 383 ? 32.983 -0.451 -44.431 1.00 85.12 383 LEU A N 1
ATOM 3036 C CA . LEU A 1 383 ? 34.405 -0.833 -44.333 1.00 85.12 383 LEU A CA 1
ATOM 3037 C C . LEU A 1 383 ? 34.852 -1.830 -45.417 1.00 85.12 383 LEU A C 1
ATOM 3039 O O . LEU A 1 383 ? 36.020 -2.215 -45.472 1.00 85.12 383 LEU A O 1
ATOM 3043 N N . TYR A 1 384 ? 33.955 -2.159 -46.340 1.00 78.88 384 TYR A N 1
ATOM 3044 C CA . TYR A 1 384 ? 34.232 -2.919 -47.544 1.00 78.88 384 TYR A CA 1
ATOM 3045 C C . TYR A 1 384 ? 35.261 -2.204 -48.440 1.00 78.88 384 TYR A C 1
ATOM 3047 O O . TYR A 1 384 ? 35.215 -0.986 -48.655 1.00 78.88 384 TYR A O 1
ATOM 3055 N N . ASP A 1 385 ? 36.225 -2.951 -48.974 1.00 69.94 385 ASP A N 1
ATOM 3056 C CA . ASP A 1 385 ? 37.174 -2.444 -49.963 1.00 69.94 385 ASP A CA 1
ATOM 3057 C C . ASP A 1 385 ? 36.946 -3.155 -51.294 1.00 69.94 385 ASP A C 1
ATOM 3059 O O . ASP A 1 385 ? 37.486 -4.227 -51.545 1.00 69.94 385 ASP A O 1
ATOM 3063 N N . LYS A 1 386 ? 36.129 -2.541 -52.158 1.00 67.31 386 LYS A N 1
ATOM 3064 C CA . LYS A 1 386 ? 35.779 -3.105 -53.468 1.00 67.31 386 LYS A CA 1
ATOM 3065 C C . LYS A 1 386 ? 37.015 -3.496 -54.280 1.00 67.31 386 LYS A C 1
ATOM 3067 O O . LYS A 1 386 ? 36.937 -4.482 -54.997 1.00 67.31 386 LYS A O 1
ATOM 3072 N N . LYS A 1 387 ? 38.127 -2.754 -54.156 1.00 65.75 387 LYS A N 1
ATOM 3073 C CA . LYS A 1 387 ? 39.366 -3.064 -54.878 1.00 65.75 387 LYS A CA 1
ATOM 3074 C C . LYS A 1 387 ? 40.025 -4.325 -54.331 1.00 65.75 387 LYS A C 1
ATOM 3076 O O . LYS A 1 387 ? 40.477 -5.138 -55.113 1.00 65.75 387 LYS A O 1
ATOM 3081 N N . TYR A 1 388 ? 40.054 -4.513 -53.013 1.00 65.06 388 TYR A N 1
ATOM 3082 C CA . TYR A 1 388 ? 40.601 -5.730 -52.404 1.00 65.06 388 TYR A CA 1
ATOM 3083 C C . TYR A 1 388 ? 39.833 -6.987 -52.839 1.00 65.06 388 TYR A C 1
ATOM 3085 O O . TYR A 1 388 ? 40.447 -7.980 -53.212 1.00 65.06 388 TYR A O 1
ATOM 3093 N N . TYR A 1 389 ? 38.499 -6.909 -52.861 1.00 61.47 389 TYR A N 1
ATOM 3094 C CA . TYR A 1 389 ? 37.624 -8.027 -53.237 1.00 61.47 389 TYR A CA 1
ATOM 3095 C C . TYR A 1 389 ? 37.454 -8.221 -54.752 1.00 61.47 389 TYR A C 1
ATOM 3097 O O . TYR A 1 389 ? 36.957 -9.259 -55.175 1.00 61.47 389 TYR A O 1
ATOM 3105 N N . SER A 1 390 ? 37.843 -7.250 -55.588 1.00 59.69 390 SER A N 1
ATOM 3106 C CA . SER A 1 390 ? 37.768 -7.396 -57.048 1.00 59.69 390 SER A CA 1
ATOM 3107 C C . SER A 1 390 ? 38.889 -8.250 -57.644 1.00 59.69 390 SER A C 1
ATOM 3109 O O . SER A 1 390 ? 38.799 -8.598 -58.817 1.00 59.69 390 SER A O 1
ATOM 3111 N N . TYR A 1 391 ? 39.929 -8.587 -56.872 1.00 58.06 391 TYR A N 1
ATOM 3112 C CA . TYR A 1 391 ? 40.979 -9.502 -57.320 1.00 58.06 391 TYR A CA 1
ATOM 3113 C C . TYR A 1 391 ? 40.559 -10.950 -57.037 1.00 58.06 391 TYR A C 1
ATOM 3115 O O . TYR A 1 391 ? 40.586 -11.416 -55.898 1.00 58.06 391 TYR A O 1
ATOM 3123 N N . ASN A 1 392 ? 40.128 -11.650 -58.085 1.00 52.47 392 ASN A N 1
ATOM 3124 C CA . ASN A 1 392 ? 39.794 -13.074 -58.059 1.00 52.47 392 ASN A CA 1
ATOM 3125 C C . ASN A 1 392 ? 41.039 -13.956 -58.307 1.00 52.47 392 ASN A C 1
ATOM 3127 O O . ASN A 1 392 ? 42.105 -13.480 -58.689 1.00 52.47 392 ASN A O 1
ATOM 3131 N N . LYS A 1 393 ? 40.888 -15.275 -58.123 1.00 46.22 393 LYS A N 1
ATOM 3132 C CA . LYS A 1 393 ? 41.925 -16.296 -58.390 1.00 46.22 393 LYS A CA 1
ATOM 3133 C C . LYS A 1 393 ? 42.392 -16.306 -59.853 1.00 46.22 393 LYS A C 1
ATOM 3135 O O . LYS A 1 393 ? 43.490 -16.774 -60.136 1.00 46.22 393 LYS A O 1
ATOM 3140 N N . ASP A 1 394 ? 41.567 -15.754 -60.739 1.00 49.69 394 ASP A N 1
ATOM 3141 C CA . ASP A 1 394 ? 41.800 -15.651 -62.178 1.00 49.69 394 ASP A CA 1
ATOM 3142 C C . ASP A 1 394 ? 42.211 -14.229 -62.601 1.00 49.69 394 ASP A C 1
ATOM 3144 O O . ASP A 1 394 ? 42.148 -13.883 -63.780 1.00 49.69 394 ASP A O 1
ATOM 3148 N N . SER A 1 395 ? 42.604 -13.372 -61.648 1.00 52.25 395 SER A N 1
ATOM 3149 C CA . SER A 1 395 ? 43.055 -12.018 -61.954 1.00 52.25 395 SER A CA 1
ATOM 3150 C C . SER A 1 395 ? 44.415 -12.105 -62.617 1.00 52.25 395 SER A C 1
ATOM 3152 O O . SER A 1 395 ? 45.411 -12.469 -61.997 1.00 52.25 395 SER A O 1
ATOM 3154 N N . ILE A 1 396 ? 44.436 -11.779 -63.904 1.00 53.88 396 ILE A N 1
ATOM 3155 C CA . ILE A 1 396 ? 45.645 -11.792 -64.711 1.00 53.88 396 ILE A CA 1
ATOM 3156 C C . ILE A 1 396 ? 46.431 -10.518 -64.412 1.00 53.88 396 ILE A C 1
ATOM 3158 O O . ILE A 1 396 ? 45.984 -9.411 -64.717 1.00 53.88 396 ILE A O 1
ATOM 3162 N N . PHE A 1 397 ? 47.623 -10.676 -63.842 1.00 56.12 397 PHE A N 1
ATOM 3163 C CA . PHE A 1 397 ? 48.561 -9.573 -63.679 1.00 56.12 397 PHE A CA 1
ATOM 3164 C C . PHE A 1 397 ? 49.498 -9.534 -64.891 1.00 56.12 397 PHE A C 1
ATOM 3166 O O . PHE A 1 397 ? 50.184 -10.507 -65.210 1.00 56.12 397 PHE A O 1
ATOM 3173 N N . ILE A 1 398 ? 49.528 -8.395 -65.586 1.00 54.22 398 ILE A N 1
ATOM 3174 C CA . ILE A 1 398 ? 50.479 -8.162 -66.677 1.00 54.22 398 ILE A CA 1
ATOM 3175 C C . ILE A 1 398 ? 51.779 -7.662 -66.048 1.00 54.22 398 ILE A C 1
ATOM 3177 O O . ILE A 1 398 ? 51.834 -6.550 -65.519 1.00 54.22 398 ILE A O 1
ATOM 3181 N N . SER A 1 399 ? 52.827 -8.483 -66.096 1.00 49.06 399 SER A N 1
ATOM 3182 C CA . SER A 1 399 ? 54.169 -8.088 -65.673 1.00 49.06 399 SER A CA 1
ATOM 3183 C C . SER A 1 399 ? 54.972 -7.682 -66.899 1.00 49.06 399 SER A C 1
ATOM 3185 O O . SER A 1 399 ? 55.121 -8.455 -67.841 1.00 49.06 399 SER A O 1
ATOM 3187 N N . LYS A 1 400 ? 55.499 -6.460 -66.911 1.00 53.59 400 LYS A N 1
ATOM 3188 C CA . LYS A 1 400 ? 56.433 -6.029 -67.948 1.00 53.59 400 LYS A CA 1
ATOM 3189 C C . LYS A 1 400 ? 57.838 -6.453 -67.543 1.00 53.59 400 LYS A C 1
ATOM 3191 O O . LYS A 1 400 ? 58.392 -5.931 -66.578 1.00 53.59 400 LYS A O 1
ATOM 3196 N N . ILE A 1 401 ? 58.406 -7.416 -68.260 1.00 54.88 401 ILE A N 1
ATOM 3197 C CA . ILE A 1 401 ? 59.749 -7.932 -67.998 1.00 54.88 401 ILE A CA 1
ATOM 3198 C C . ILE A 1 401 ? 60.739 -7.161 -68.870 1.00 54.88 401 ILE A C 1
ATOM 3200 O O . ILE A 1 401 ? 60.581 -7.080 -70.087 1.00 54.88 401 ILE A O 1
ATOM 3204 N N . LEU A 1 402 ? 61.779 -6.603 -68.251 1.00 53.59 402 LEU A N 1
ATOM 3205 C CA . LEU A 1 402 ? 62.923 -6.039 -68.963 1.00 53.59 402 LEU A CA 1
ATOM 3206 C C . LEU A 1 402 ? 63.831 -7.195 -69.387 1.00 53.59 402 LEU A C 1
ATOM 3208 O O . LEU A 1 402 ? 64.641 -7.690 -68.605 1.00 53.59 402 LEU A O 1
ATOM 3212 N N . GLN A 1 403 ? 63.673 -7.654 -70.626 1.00 55.31 403 GLN A N 1
ATOM 3213 C CA . GLN A 1 403 ? 64.508 -8.706 -71.191 1.00 55.31 403 GLN A CA 1
ATOM 3214 C C . GLN A 1 403 ? 65.414 -8.073 -72.246 1.00 55.31 403 GLN A C 1
ATOM 3216 O O . GLN A 1 403 ? 64.945 -7.557 -73.254 1.00 55.31 403 GLN A O 1
ATOM 3221 N N . LYS A 1 404 ? 66.729 -8.068 -71.986 1.00 55.28 404 LYS A N 1
ATOM 3222 C CA . LYS A 1 404 ? 67.749 -7.494 -72.888 1.00 55.28 404 LYS A CA 1
ATOM 3223 C C . LYS A 1 404 ? 67.497 -6.022 -73.278 1.00 55.28 404 LYS A C 1
ATOM 3225 O O . LYS A 1 404 ? 67.705 -5.637 -74.421 1.00 55.28 404 LYS A O 1
ATOM 3230 N N . GLY A 1 405 ? 67.057 -5.191 -72.331 1.00 58.91 405 GLY A N 1
ATOM 3231 C CA . GLY A 1 405 ? 66.863 -3.750 -72.557 1.00 58.91 405 GLY A CA 1
ATOM 3232 C C . GLY A 1 405 ? 65.553 -3.369 -73.256 1.00 58.91 405 GLY A C 1
ATOM 3233 O O . GLY A 1 405 ? 65.293 -2.183 -73.434 1.00 58.91 405 GLY A O 1
ATOM 3234 N N . THR A 1 406 ? 64.704 -4.339 -73.606 1.00 51.56 406 THR A N 1
ATOM 3235 C CA . THR A 1 406 ? 63.366 -4.099 -74.162 1.00 51.56 406 THR A CA 1
ATOM 3236 C C . THR A 1 406 ? 62.304 -4.520 -73.150 1.00 51.56 406 THR A C 1
ATOM 3238 O O . THR A 1 406 ? 62.424 -5.555 -72.493 1.00 51.56 406 THR A O 1
ATOM 3241 N N . VAL A 1 407 ? 61.275 -3.689 -72.990 1.00 61.19 407 VAL A N 1
ATOM 3242 C CA . VAL A 1 407 ? 60.142 -3.960 -72.102 1.00 61.19 407 VAL A CA 1
ATOM 3243 C C . VAL A 1 407 ? 59.172 -4.883 -72.843 1.00 61.19 407 VAL A C 1
ATOM 3245 O O . VAL A 1 407 ? 58.550 -4.453 -73.810 1.00 61.19 407 VAL A O 1
ATOM 3248 N N . ILE A 1 408 ? 59.070 -6.146 -72.422 1.00 63.44 408 ILE A N 1
ATOM 3249 C CA . ILE A 1 408 ? 58.165 -7.143 -73.012 1.00 63.44 408 ILE A CA 1
ATOM 3250 C C . ILE A 1 408 ? 57.021 -7.407 -72.029 1.00 63.44 408 ILE A C 1
ATOM 3252 O O . ILE A 1 408 ? 57.260 -7.704 -70.856 1.00 63.44 408 ILE A O 1
ATOM 3256 N N . ASP A 1 409 ? 55.780 -7.308 -72.502 1.00 56.91 409 ASP A N 1
ATOM 3257 C CA . ASP A 1 409 ? 54.589 -7.617 -71.709 1.00 56.91 409 ASP A CA 1
ATOM 3258 C C . ASP A 1 409 ? 54.483 -9.144 -71.557 1.00 56.91 409 ASP A C 1
ATOM 3260 O O . ASP A 1 409 ? 54.272 -9.861 -72.532 1.00 56.91 409 ASP A O 1
ATOM 3264 N N . SER A 1 410 ? 54.655 -9.652 -70.336 1.00 55.03 410 SER A N 1
ATOM 3265 C CA . SER A 1 410 ? 54.470 -11.062 -69.994 1.00 55.03 410 SER A CA 1
ATOM 3266 C C . SER A 1 410 ? 53.211 -11.227 -69.150 1.00 55.03 410 SER A C 1
ATOM 3268 O O . SER A 1 410 ? 53.034 -10.597 -68.102 1.00 55.03 410 SER A O 1
ATOM 3270 N N . THR A 1 411 ? 52.304 -12.074 -69.620 1.00 53.34 411 THR A N 1
ATOM 3271 C CA . THR A 1 411 ? 51.073 -12.414 -68.911 1.00 53.34 411 THR A CA 1
ATOM 3272 C C . THR A 1 411 ? 51.388 -13.481 -67.865 1.00 53.34 411 THR A C 1
ATOM 3274 O O . THR A 1 411 ? 51.571 -14.648 -68.208 1.00 53.34 411 THR A O 1
ATOM 3277 N N . ILE A 1 412 ? 51.466 -13.103 -66.586 1.00 55.25 412 ILE A N 1
ATOM 3278 C CA . ILE A 1 412 ? 51.650 -14.074 -65.501 1.00 55.25 412 ILE A CA 1
ATOM 3279 C C . ILE A 1 412 ? 50.261 -14.537 -65.053 1.00 55.25 412 ILE A C 1
ATOM 3281 O O . ILE A 1 412 ? 49.516 -13.798 -64.410 1.00 55.25 412 ILE A O 1
ATOM 3285 N N . SER A 1 413 ? 49.906 -15.770 -65.416 1.00 48.94 413 SER A N 1
ATOM 3286 C CA . SER A 1 413 ? 48.696 -16.460 -64.950 1.00 48.94 413 SER A CA 1
ATOM 3287 C C . SER A 1 413 ? 48.991 -17.225 -63.652 1.00 48.94 413 SER A C 1
ATOM 3289 O O . SER A 1 413 ? 48.854 -18.450 -63.602 1.00 48.94 413 SER A O 1
ATOM 3291 N N . ASP A 1 414 ? 49.416 -16.528 -62.599 1.00 49.12 414 ASP A N 1
ATOM 3292 C CA . ASP A 1 414 ? 49.570 -17.158 -61.286 1.00 49.12 414 ASP A CA 1
ATOM 3293 C C . ASP A 1 414 ? 48.202 -17.270 -60.604 1.00 49.12 414 ASP A C 1
ATOM 3295 O O . ASP A 1 414 ? 47.516 -16.282 -60.343 1.00 49.12 414 ASP A O 1
ATOM 3299 N N . LYS A 1 415 ? 47.788 -18.511 -60.326 1.00 46.22 415 LYS A N 1
ATOM 3300 C CA . LYS A 1 415 ? 46.537 -18.821 -59.626 1.00 46.22 415 LYS A CA 1
ATOM 3301 C C . LYS A 1 415 ? 46.713 -18.553 -58.135 1.00 46.22 415 LYS A C 1
ATOM 3303 O O . LYS A 1 415 ? 47.043 -19.464 -57.378 1.00 46.22 415 LYS A O 1
ATOM 3308 N N . PHE A 1 416 ? 46.470 -17.327 -57.692 1.00 50.84 416 PHE A N 1
ATOM 3309 C CA . PHE A 1 416 ? 46.453 -17.029 -56.260 1.00 50.84 416 PHE A CA 1
ATOM 3310 C C . PHE A 1 416 ? 45.260 -17.709 -55.581 1.00 50.84 416 PHE A C 1
ATOM 3312 O O . PHE A 1 416 ? 44.156 -17.766 -56.124 1.00 50.84 416 PHE A O 1
ATOM 3319 N N . THR A 1 417 ? 45.442 -18.199 -54.356 1.00 42.81 417 THR A N 1
ATOM 3320 C CA . THR A 1 417 ? 44.319 -18.637 -53.521 1.00 42.81 417 THR A CA 1
ATOM 3321 C C . THR A 1 417 ? 43.483 -17.407 -53.169 1.00 42.81 417 THR A C 1
ATOM 3323 O O . THR A 1 417 ? 43.816 -16.671 -52.240 1.00 42.81 417 THR A O 1
ATOM 3326 N N . ALA A 1 418 ? 42.434 -17.135 -53.949 1.00 45.69 418 ALA A N 1
ATOM 3327 C CA . ALA A 1 418 ? 41.507 -16.056 -53.648 1.00 45.69 418 ALA A CA 1
ATOM 3328 C C . ALA A 1 418 ? 40.897 -16.290 -52.268 1.00 45.69 418 ALA A C 1
ATOM 3330 O O . ALA A 1 418 ? 40.381 -17.370 -51.969 1.00 45.69 418 ALA A O 1
ATOM 3331 N N . ILE A 1 419 ? 40.966 -15.264 -51.427 1.00 47.00 419 ILE A N 1
ATOM 3332 C CA . ILE A 1 419 ? 40.168 -15.210 -50.211 1.00 47.00 419 ILE A CA 1
ATOM 3333 C C . ILE A 1 419 ? 38.773 -14.826 -50.699 1.00 47.00 419 ILE A C 1
ATOM 3335 O O . ILE A 1 419 ? 38.501 -13.662 -50.980 1.00 47.00 419 ILE A O 1
ATOM 3339 N N . TYR A 1 420 ? 37.936 -15.830 -50.943 1.00 46.69 420 TYR A N 1
ATOM 3340 C CA . TYR A 1 420 ? 36.551 -15.597 -51.318 1.00 46.69 420 TYR A CA 1
ATOM 3341 C C . TYR A 1 420 ? 35.823 -14.962 -50.135 1.00 46.69 420 TYR A C 1
ATOM 3343 O O . TYR A 1 420 ? 35.743 -15.572 -49.071 1.00 46.69 420 TYR A O 1
ATOM 3351 N N . SER A 1 421 ? 35.203 -13.806 -50.363 1.00 48.28 421 SER A N 1
ATOM 3352 C CA . SER A 1 421 ? 33.932 -13.527 -49.707 1.00 48.28 421 SER A CA 1
ATOM 3353 C C . SER A 1 421 ? 32.851 -14.071 -50.631 1.00 48.28 421 SER A C 1
ATOM 3355 O O . SER A 1 421 ? 32.715 -13.619 -51.764 1.00 48.28 421 SER A O 1
ATOM 3357 N N . THR A 1 422 ? 32.109 -15.083 -50.194 1.00 49.69 422 THR A N 1
ATOM 3358 C CA . THR A 1 422 ? 31.023 -15.720 -50.964 1.00 49.69 422 THR A CA 1
ATOM 3359 C C . THR A 1 422 ? 29.763 -14.850 -51.066 1.00 49.69 422 THR A C 1
ATOM 3361 O O . THR A 1 422 ? 28.698 -15.340 -51.428 1.00 49.69 422 THR A O 1
ATOM 3364 N N . SER A 1 423 ? 29.858 -13.565 -50.724 1.00 56.22 423 SER A N 1
ATOM 3365 C CA . SER A 1 423 ? 28.727 -12.663 -50.561 1.00 56.22 423 SER A CA 1
ATOM 3366 C C . SER A 1 423 ? 28.838 -11.468 -51.507 1.00 56.22 423 SER A C 1
ATOM 3368 O O . SER A 1 423 ? 29.797 -10.704 -51.436 1.00 56.22 423 SER A O 1
ATOM 3370 N N . ASP A 1 424 ? 27.811 -11.248 -52.333 1.00 66.12 424 ASP A N 1
ATOM 3371 C CA . ASP A 1 424 ? 27.649 -10.035 -53.157 1.00 66.12 424 ASP A CA 1
ATOM 3372 C C . ASP A 1 424 ? 27.406 -8.759 -52.320 1.00 66.12 424 ASP A C 1
ATOM 3374 O O . ASP A 1 424 ? 27.271 -7.648 -52.853 1.00 66.12 424 ASP A O 1
ATOM 3378 N N . ALA A 1 425 ? 27.337 -8.888 -50.991 1.00 66.00 425 ALA A N 1
ATOM 3379 C CA . ALA A 1 425 ? 27.154 -7.776 -50.078 1.00 66.00 425 ALA A CA 1
ATOM 3380 C C . ALA A 1 425 ? 28.35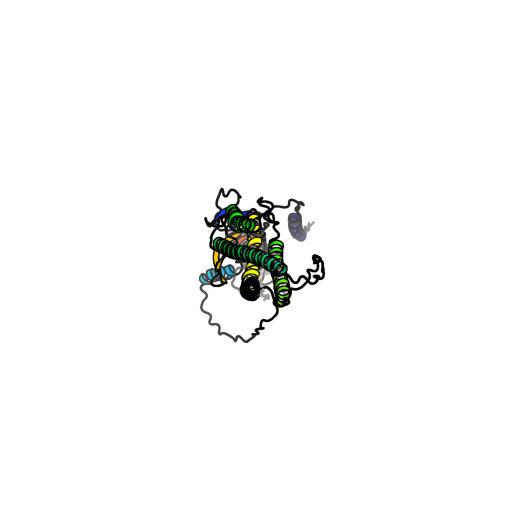9 -6.823 -50.111 1.00 66.00 425 ALA A C 1
ATOM 3382 O O . ALA A 1 425 ? 29.433 -7.100 -49.581 1.00 66.00 425 ALA A O 1
ATOM 3383 N N . LYS A 1 426 ? 28.153 -5.617 -50.652 1.00 81.38 426 LYS A N 1
ATOM 3384 C CA . LYS A 1 426 ? 29.144 -4.520 -50.659 1.00 81.38 426 LYS A CA 1
ATOM 3385 C C . LYS A 1 426 ? 29.235 -3.788 -49.312 1.00 81.38 426 LYS A C 1
ATOM 3387 O O . LYS A 1 426 ? 29.440 -2.574 -49.273 1.00 81.38 426 LYS A O 1
ATOM 3392 N N . PHE A 1 427 ? 29.047 -4.506 -48.212 1.00 85.31 427 PHE A N 1
ATOM 3393 C CA . PHE A 1 427 ? 29.094 -3.981 -46.853 1.00 85.31 427 PHE A CA 1
ATOM 3394 C C . PHE A 1 427 ? 29.778 -4.985 -45.924 1.00 85.31 427 PHE A C 1
ATOM 3396 O O . PHE A 1 427 ? 29.818 -6.183 -46.189 1.00 85.31 427 PHE A O 1
ATOM 3403 N N . SER A 1 428 ? 30.344 -4.490 -44.828 1.00 88.19 428 SER A N 1
ATOM 3404 C CA . SER A 1 428 ? 30.897 -5.329 -43.766 1.00 88.19 428 SER A CA 1
ATOM 3405 C C . SER A 1 428 ? 29.930 -5.408 -42.600 1.00 88.19 428 SER A C 1
ATOM 3407 O O . SER A 1 428 ? 29.289 -4.404 -42.292 1.00 88.19 428 SER A O 1
ATOM 3409 N N . TYR A 1 429 ? 29.863 -6.552 -41.923 1.00 92.50 429 TYR A N 1
ATOM 3410 C CA . TYR A 1 429 ? 29.029 -6.730 -40.734 1.00 92.50 429 TYR A CA 1
ATOM 3411 C C . TYR A 1 429 ? 29.833 -7.279 -39.557 1.00 92.50 429 TYR A C 1
ATOM 3413 O O . TYR A 1 429 ? 30.940 -7.794 -39.724 1.00 92.50 429 TYR A O 1
ATOM 3421 N N . GLY A 1 430 ? 29.301 -7.136 -38.349 1.00 93.69 430 GLY A N 1
ATOM 3422 C CA . GLY A 1 430 ? 30.003 -7.553 -37.145 1.00 93.69 430 GLY A CA 1
ATOM 3423 C C . GLY A 1 430 ? 29.156 -7.482 -35.885 1.00 93.69 430 GLY A C 1
ATOM 3424 O O . GLY A 1 430 ? 28.018 -7.014 -35.915 1.00 93.69 430 GLY A O 1
ATOM 3425 N N . GLY A 1 431 ? 29.734 -7.951 -34.782 1.00 96.00 431 GLY A N 1
ATOM 3426 C CA . GLY A 1 431 ? 29.179 -7.831 -33.437 1.00 96.00 431 GLY A CA 1
ATOM 3427 C C . GLY A 1 431 ? 29.897 -6.738 -32.651 1.00 96.00 431 GLY A C 1
ATOM 3428 O O . GLY A 1 431 ? 31.095 -6.522 -32.832 1.00 96.00 431 GLY A O 1
ATOM 3429 N N . MET A 1 432 ? 29.188 -6.028 -31.780 1.00 96.56 432 MET A N 1
ATOM 3430 C CA . MET A 1 432 ? 29.755 -4.909 -31.030 1.00 96.56 432 MET A CA 1
ATOM 3431 C C . MET A 1 432 ? 29.108 -4.753 -29.660 1.00 96.56 432 MET A C 1
ATOM 3433 O O . MET A 1 432 ? 27.904 -4.939 -29.501 1.00 96.56 432 MET A O 1
ATOM 3437 N N . VAL A 1 433 ? 29.927 -4.392 -28.677 1.00 96.88 433 VAL A N 1
ATOM 3438 C CA . VAL A 1 433 ? 29.486 -3.909 -27.370 1.00 96.88 433 VAL A CA 1
ATOM 3439 C C . VAL A 1 433 ? 29.542 -2.389 -27.396 1.00 96.88 433 VAL A C 1
ATOM 3441 O O . VAL A 1 433 ? 30.545 -1.810 -27.812 1.00 96.88 433 VAL A O 1
ATOM 3444 N N . TYR A 1 434 ? 28.469 -1.749 -26.955 1.00 96.25 434 TYR A N 1
ATOM 3445 C CA . TYR A 1 434 ? 28.291 -0.306 -26.967 1.00 96.25 434 TYR A CA 1
ATOM 3446 C C . TYR A 1 434 ? 28.184 0.220 -25.539 1.00 96.25 434 TYR A C 1
ATOM 3448 O O . TYR A 1 434 ? 27.466 -0.344 -24.715 1.00 96.25 434 TYR A O 1
ATOM 3456 N N . LEU A 1 435 ? 28.853 1.335 -25.271 1.00 95.75 435 LEU A N 1
ATOM 3457 C CA . LEU A 1 435 ? 28.642 2.171 -24.099 1.00 95.75 435 LEU A CA 1
ATOM 3458 C C . LEU A 1 435 ? 27.883 3.423 -24.549 1.00 95.75 435 LEU A C 1
ATOM 3460 O O . LEU A 1 435 ? 28.418 4.227 -25.313 1.00 95.75 435 LEU A O 1
ATOM 3464 N N . HIS A 1 436 ? 26.643 3.581 -24.095 1.00 94.25 436 HIS A N 1
ATOM 3465 C CA . HIS A 1 436 ? 25.772 4.705 -24.433 1.00 94.25 436 HIS A CA 1
ATOM 3466 C C . HIS A 1 436 ? 25.770 5.738 -23.319 1.00 94.25 436 HIS A C 1
ATOM 3468 O O . HIS A 1 436 ? 25.594 5.370 -22.164 1.00 94.25 436 HIS A O 1
ATOM 3474 N N . GLY A 1 437 ? 25.856 7.019 -23.664 1.00 92.75 437 GLY A N 1
ATOM 3475 C CA . GLY A 1 437 ? 25.543 8.135 -22.774 1.00 92.75 437 GLY A CA 1
ATOM 3476 C C . GLY A 1 437 ? 24.344 8.901 -23.322 1.00 92.75 437 GLY A C 1
ATOM 3477 O O . GLY A 1 437 ? 24.397 9.392 -24.450 1.00 92.75 437 GLY A O 1
ATOM 3478 N N . HIS A 1 438 ? 23.257 8.999 -22.560 1.00 90.31 438 HIS A N 1
ATOM 3479 C CA . HIS A 1 438 ? 22.030 9.657 -23.017 1.00 90.31 438 HIS A CA 1
ATOM 3480 C C . HIS A 1 438 ? 21.270 10.327 -21.878 1.00 90.31 438 HIS A C 1
ATOM 3482 O O . HIS A 1 438 ? 21.384 9.943 -20.715 1.00 90.31 438 HIS A O 1
ATOM 3488 N N . SER A 1 439 ? 20.455 11.321 -22.232 1.00 84.75 439 SER A N 1
ATOM 3489 C CA . SER A 1 439 ? 19.453 11.848 -21.310 1.00 84.75 439 SER A CA 1
ATOM 3490 C C . SER A 1 439 ? 18.255 10.905 -21.301 1.00 84.75 439 SER A C 1
ATOM 3492 O O . SER A 1 439 ? 17.645 10.688 -22.346 1.00 84.75 439 SER A O 1
ATOM 3494 N N . GLN A 1 440 ? 17.906 10.349 -20.145 1.00 78.31 440 GLN A N 1
ATOM 3495 C CA . GLN A 1 440 ? 16.721 9.517 -19.974 1.00 78.31 440 GLN A CA 1
ATOM 3496 C C . GLN A 1 440 ? 15.570 10.371 -19.448 1.00 78.31 440 GLN A C 1
ATOM 3498 O O . GLN A 1 440 ? 15.370 10.527 -18.238 1.00 78.31 440 GLN A O 1
ATOM 3503 N N . ASN A 1 441 ? 14.815 10.919 -20.393 1.00 73.81 441 ASN A N 1
ATOM 3504 C CA . ASN A 1 441 ? 13.572 11.624 -20.114 1.00 73.81 441 ASN A CA 1
ATOM 3505 C C . ASN A 1 441 ? 12.433 10.597 -19.983 1.00 73.81 441 ASN A C 1
ATOM 3507 O O . ASN A 1 441 ? 12.555 9.465 -20.447 1.00 73.81 441 ASN A O 1
ATOM 3511 N N . ALA A 1 442 ? 11.281 10.979 -19.418 1.00 67.44 442 ALA A N 1
ATOM 3512 C CA . ALA A 1 442 ? 10.095 10.105 -19.311 1.00 67.44 442 ALA A CA 1
ATOM 3513 C C . ALA A 1 442 ? 9.465 9.716 -20.681 1.00 67.44 442 ALA A C 1
ATOM 3515 O O . ALA A 1 442 ? 8.363 9.164 -20.758 1.00 67.44 442 ALA A O 1
ATOM 3516 N N . HIS A 1 443 ? 10.163 10.006 -21.779 1.00 75.75 443 HIS A N 1
ATOM 3517 C CA . HIS A 1 443 ? 9.752 9.747 -23.146 1.00 75.75 443 HIS A CA 1
ATOM 3518 C C . HIS A 1 443 ? 10.223 8.348 -23.597 1.00 75.75 443 HIS A C 1
ATOM 3520 O O . HIS A 1 443 ? 11.313 7.912 -23.225 1.00 75.75 443 HIS A O 1
ATOM 3526 N N . PRO A 1 444 ? 9.443 7.615 -24.416 1.00 79.06 444 PRO A N 1
ATOM 3527 C CA . PRO A 1 444 ? 9.857 6.319 -24.971 1.00 79.06 444 PRO A CA 1
ATOM 3528 C C . PRO A 1 444 ? 11.022 6.399 -25.970 1.00 79.06 444 PRO A C 1
ATOM 3530 O O . PRO A 1 444 ? 11.510 5.361 -26.404 1.00 79.06 444 PRO A O 1
ATOM 3533 N N . ILE A 1 445 ? 11.445 7.604 -26.351 1.00 84.88 445 ILE A N 1
ATOM 3534 C CA . ILE A 1 445 ? 12.527 7.847 -27.304 1.00 84.88 445 ILE A CA 1
ATOM 3535 C C . ILE A 1 445 ? 13.533 8.762 -26.624 1.00 84.88 445 ILE A C 1
ATOM 3537 O O . ILE A 1 445 ? 13.172 9.867 -26.216 1.00 84.88 445 ILE A O 1
ATOM 3541 N N . ASN A 1 446 ? 14.774 8.298 -26.526 1.00 87.50 446 ASN A N 1
ATOM 3542 C CA . ASN A 1 446 ? 15.895 9.049 -25.985 1.00 87.50 446 ASN A CA 1
ATOM 3543 C C . ASN A 1 446 ? 16.988 9.182 -27.049 1.00 87.50 446 ASN A C 1
ATOM 3545 O O . ASN A 1 446 ? 17.181 8.296 -27.880 1.00 87.50 446 ASN A O 1
ATOM 3549 N N . TYR A 1 447 ? 17.711 10.295 -27.008 1.00 91.38 447 TYR A N 1
ATOM 3550 C CA . TYR A 1 447 ? 18.829 10.568 -27.904 1.00 91.38 447 TYR A CA 1
ATOM 3551 C C . TYR A 1 447 ? 20.110 10.634 -27.083 1.00 91.38 447 TYR A C 1
ATOM 3553 O O . TYR A 1 447 ? 20.126 11.182 -25.976 1.00 91.38 447 TYR A O 1
ATOM 3561 N N . GLY A 1 448 ? 21.190 10.081 -27.620 1.00 93.44 448 GLY A N 1
ATOM 3562 C CA . GLY A 1 448 ? 22.482 10.105 -26.949 1.00 93.44 448 GLY A CA 1
ATOM 3563 C C . GLY A 1 448 ? 23.643 9.807 -27.872 1.00 93.44 448 GLY A C 1
ATOM 3564 O O . GLY A 1 448 ? 23.470 9.623 -29.074 1.00 93.44 448 GLY A O 1
ATOM 3565 N N . GLY A 1 449 ? 24.830 9.739 -27.288 1.00 96.19 449 GLY A N 1
ATOM 3566 C CA . GLY A 1 449 ? 26.036 9.276 -27.959 1.00 96.19 449 GLY A CA 1
ATOM 3567 C C . GLY A 1 449 ? 26.374 7.847 -27.558 1.00 96.19 449 GLY A C 1
ATOM 3568 O O . GLY A 1 449 ? 25.943 7.366 -26.509 1.00 96.19 449 GLY A O 1
ATOM 3569 N N . TYR A 1 450 ? 27.180 7.180 -28.373 1.00 97.38 450 TYR A N 1
ATOM 3570 C CA . TYR A 1 450 ? 27.767 5.899 -28.009 1.00 97.38 450 TYR A CA 1
ATOM 3571 C C . TYR A 1 450 ? 29.240 5.828 -28.408 1.00 97.38 450 TYR A C 1
ATOM 3573 O O . TYR A 1 450 ? 29.675 6.475 -29.365 1.00 97.38 450 TYR A O 1
ATOM 3581 N N . ILE A 1 451 ? 29.981 4.981 -27.697 1.00 97.56 451 ILE A N 1
ATOM 3582 C CA . ILE A 1 451 ? 31.248 4.414 -28.163 1.00 97.56 451 ILE A CA 1
ATOM 3583 C C . ILE A 1 451 ? 31.116 2.893 -28.212 1.00 97.56 451 ILE A C 1
ATOM 3585 O O . ILE A 1 451 ? 30.467 2.300 -27.353 1.00 97.56 451 ILE A O 1
ATOM 3589 N N . GLY A 1 452 ? 31.685 2.259 -29.229 1.00 96.38 452 GLY A N 1
ATOM 3590 C CA . GLY A 1 452 ? 31.556 0.824 -29.452 1.00 96.38 452 GLY A CA 1
ATOM 3591 C C . GLY A 1 452 ? 32.901 0.136 -29.629 1.00 96.38 452 GLY A C 1
ATOM 3592 O O . GLY A 1 452 ? 33.800 0.673 -30.276 1.00 96.38 452 GLY A O 1
ATOM 3593 N N . LEU A 1 453 ? 33.022 -1.071 -29.079 1.00 97.12 453 LEU A N 1
ATOM 3594 C CA . LEU A 1 453 ? 34.141 -1.982 -29.295 1.00 97.12 453 LEU A CA 1
ATOM 3595 C C . LEU A 1 453 ? 33.589 -3.325 -29.766 1.00 97.12 453 LEU A C 1
ATOM 3597 O O . LEU A 1 453 ? 32.706 -3.902 -29.134 1.00 97.12 453 LEU A O 1
ATOM 3601 N N . GLY A 1 454 ? 34.085 -3.820 -30.890 1.00 94.38 454 GLY A N 1
ATOM 3602 C CA . GLY A 1 454 ? 33.511 -4.995 -31.522 1.00 94.38 454 GLY A CA 1
ATOM 3603 C C . GLY A 1 454 ? 34.459 -5.726 -32.446 1.00 94.38 454 GLY A C 1
ATOM 3604 O O . GLY A 1 454 ? 35.652 -5.427 -32.535 1.00 94.38 454 GLY A O 1
ATOM 3605 N N . THR A 1 455 ? 33.890 -6.690 -33.150 1.00 92.31 455 THR A N 1
ATOM 3606 C CA . THR A 1 455 ? 34.572 -7.515 -34.132 1.00 92.31 455 THR A CA 1
ATOM 3607 C C . THR A 1 455 ? 33.815 -7.519 -35.452 1.00 92.31 455 THR A C 1
ATOM 3609 O O . THR A 1 455 ? 32.590 -7.591 -35.488 1.00 92.31 455 THR A O 1
ATOM 3612 N N . LEU A 1 456 ? 34.555 -7.419 -36.553 1.00 88.62 456 LEU A N 1
ATOM 3613 C CA . LEU A 1 456 ? 34.034 -7.514 -37.919 1.00 88.62 456 LEU A CA 1
ATOM 3614 C C . LEU A 1 456 ? 34.138 -8.969 -38.404 1.00 88.62 456 LEU A C 1
ATOM 3616 O O . LEU A 1 456 ? 35.180 -9.582 -38.196 1.00 88.62 456 LEU A O 1
ATOM 3620 N N . PHE A 1 457 ? 33.090 -9.510 -39.036 1.00 82.94 457 PHE A N 1
ATOM 3621 C CA . PHE A 1 457 ? 32.934 -10.939 -39.367 1.00 82.94 457 PHE A CA 1
ATOM 3622 C C . PHE A 1 457 ? 32.937 -11.252 -40.871 1.00 82.94 457 PHE A C 1
ATOM 3624 O O . PHE A 1 457 ? 32.339 -12.236 -41.284 1.00 82.94 457 PHE A O 1
ATOM 3631 N N . ASN A 1 458 ? 33.585 -10.431 -41.703 1.00 72.19 458 ASN A N 1
ATOM 3632 C CA . ASN A 1 458 ? 33.730 -10.735 -43.131 1.00 72.19 458 ASN A CA 1
ATOM 3633 C C . ASN A 1 458 ? 34.648 -11.968 -43.329 1.00 72.19 458 ASN A C 1
ATOM 3635 O O . ASN A 1 458 ? 34.215 -13.097 -43.146 1.00 72.19 458 ASN A O 1
ATOM 3639 N N . ASP A 1 459 ? 35.935 -11.772 -43.628 1.00 63.28 459 ASP A N 1
ATOM 3640 C CA . ASP A 1 459 ? 36.850 -12.898 -43.910 1.00 63.28 459 ASP A CA 1
ATOM 3641 C C . ASP A 1 459 ? 37.857 -13.154 -42.779 1.00 63.28 459 ASP A C 1
ATOM 3643 O O . ASP A 1 459 ? 38.494 -14.202 -42.696 1.00 63.28 459 ASP A O 1
ATOM 3647 N N . GLN A 1 460 ? 38.046 -12.162 -41.908 1.00 67.75 460 GLN A N 1
ATOM 3648 C CA . GLN A 1 460 ? 38.908 -12.243 -40.736 1.00 67.75 460 GLN A CA 1
ATOM 3649 C C . GLN A 1 460 ? 38.241 -11.486 -39.597 1.00 67.75 460 GLN A C 1
ATOM 3651 O O . GLN A 1 460 ? 37.815 -10.347 -39.790 1.00 67.75 460 GLN A O 1
ATOM 3656 N N . THR A 1 461 ? 38.201 -12.097 -38.414 1.00 77.81 461 THR A N 1
ATOM 3657 C CA . THR A 1 461 ? 37.731 -11.442 -37.193 1.00 77.81 461 THR A CA 1
ATOM 3658 C C . THR A 1 461 ? 38.703 -10.337 -36.811 1.00 77.81 461 THR A C 1
ATOM 3660 O O . THR A 1 461 ? 39.862 -10.610 -36.497 1.00 77.81 461 THR A O 1
ATOM 3663 N N . ARG A 1 462 ? 38.255 -9.080 -36.848 1.00 84.56 462 ARG A N 1
ATOM 3664 C CA . ARG A 1 462 ? 39.119 -7.924 -36.552 1.00 84.56 462 ARG A CA 1
ATOM 3665 C C . ARG A 1 462 ? 38.529 -7.008 -35.516 1.00 84.56 462 ARG A C 1
ATOM 3667 O O . ARG A 1 462 ? 37.344 -6.690 -35.586 1.00 84.56 462 ARG A O 1
ATOM 3674 N N . LEU A 1 463 ? 39.391 -6.521 -34.628 1.00 88.94 463 LEU A N 1
ATOM 3675 C CA . LEU A 1 463 ? 39.019 -5.505 -33.660 1.00 88.94 463 LEU A CA 1
ATOM 3676 C C . LEU A 1 463 ? 38.569 -4.235 -34.381 1.00 88.94 463 LEU A C 1
ATOM 3678 O O . LEU A 1 463 ? 39.229 -3.744 -35.299 1.00 88.94 463 LEU A O 1
ATOM 3682 N N . THR A 1 464 ? 37.429 -3.728 -33.946 1.00 92.56 464 THR A N 1
ATOM 3683 C CA . THR A 1 464 ? 36.761 -2.584 -34.543 1.00 92.56 464 THR A CA 1
ATOM 3684 C C . THR A 1 464 ? 36.295 -1.651 -33.436 1.00 92.56 464 THR A C 1
ATOM 3686 O O . THR A 1 464 ? 35.762 -2.102 -32.424 1.00 92.56 464 THR A O 1
ATOM 3689 N N . VAL A 1 465 ? 36.500 -0.352 -33.630 1.00 96.25 465 VAL A N 1
ATOM 3690 C CA . VAL A 1 465 ? 36.056 0.704 -32.713 1.00 96.25 465 VAL A CA 1
ATOM 3691 C C . VAL A 1 465 ? 35.070 1.592 -33.456 1.00 96.25 465 VAL A C 1
ATOM 3693 O O . VAL A 1 465 ? 35.253 1.862 -34.641 1.00 96.25 465 VAL A O 1
ATOM 3696 N N . SER A 1 466 ? 34.025 2.060 -32.792 1.00 97.19 466 SER A N 1
ATOM 3697 C CA . SER A 1 466 ? 33.057 2.980 -33.386 1.00 97.19 466 SER A CA 1
ATOM 3698 C C . SER A 1 466 ? 32.637 4.071 -32.410 1.00 97.19 466 SER A C 1
ATOM 3700 O O . SER A 1 466 ? 32.806 3.949 -31.196 1.00 97.19 466 SER A O 1
ATOM 3702 N N . GLY A 1 467 ? 32.084 5.148 -32.953 1.00 97.00 467 GLY A N 1
ATOM 3703 C CA . GLY A 1 467 ? 31.476 6.217 -32.175 1.00 97.00 467 GLY A CA 1
ATOM 3704 C C . GLY A 1 467 ? 30.456 6.981 -33.006 1.00 97.00 467 GLY A C 1
ATOM 3705 O O . GLY A 1 467 ? 30.611 7.121 -34.224 1.00 97.00 467 GLY A O 1
ATOM 3706 N N . GLY A 1 468 ? 29.397 7.459 -32.360 1.00 97.25 468 GLY A N 1
ATOM 3707 C CA . GLY A 1 468 ? 28.318 8.141 -33.064 1.00 97.25 468 GLY A CA 1
ATOM 3708 C C . GLY A 1 468 ? 27.132 8.514 -32.189 1.00 97.25 468 GLY A C 1
ATOM 3709 O O . GLY A 1 468 ? 27.223 8.549 -30.962 1.00 97.25 468 GLY A O 1
ATOM 3710 N N . GLY A 1 469 ? 26.018 8.802 -32.857 1.00 97.00 469 GLY A N 1
ATOM 3711 C CA . GLY A 1 469 ? 24.728 9.065 -32.234 1.00 97.00 469 GLY A CA 1
ATOM 3712 C C . GLY A 1 469 ? 23.907 7.786 -32.092 1.00 97.00 469 GLY A C 1
ATOM 3713 O O . GLY A 1 469 ? 23.955 6.895 -32.939 1.00 97.00 469 GLY A O 1
ATOM 3714 N N . SER A 1 470 ? 23.129 7.705 -31.022 1.00 95.62 470 SER A N 1
ATOM 3715 C CA . SER A 1 470 ? 22.203 6.608 -30.759 1.00 95.62 470 SER A CA 1
ATOM 3716 C C . SER A 1 470 ? 20.788 7.141 -30.571 1.00 95.62 470 SER A C 1
ATOM 3718 O O . SER A 1 470 ? 20.560 8.085 -29.810 1.00 95.62 470 SER A O 1
ATOM 3720 N N . LEU A 1 471 ? 19.846 6.520 -31.275 1.00 94.12 471 LEU A N 1
ATOM 3721 C CA . LEU A 1 471 ? 18.419 6.624 -31.015 1.00 94.12 471 LEU A CA 1
ATOM 3722 C C . LEU A 1 471 ? 18.033 5.444 -30.134 1.00 94.12 471 LEU A C 1
ATOM 3724 O O . LEU A 1 471 ? 18.088 4.293 -30.561 1.00 94.12 471 LEU A O 1
ATOM 3728 N N . ILE A 1 472 ? 17.670 5.728 -28.897 1.00 90.25 472 ILE A N 1
ATOM 3729 C CA . ILE A 1 472 ? 17.411 4.727 -27.875 1.00 90.25 472 ILE A CA 1
ATOM 3730 C C . ILE A 1 472 ? 15.904 4.614 -27.691 1.00 90.25 472 ILE A C 1
ATOM 3732 O O . ILE A 1 472 ? 15.226 5.585 -27.350 1.00 90.25 472 ILE A O 1
ATOM 3736 N N . ILE A 1 473 ? 15.387 3.417 -27.941 1.00 88.31 473 ILE A N 1
ATOM 3737 C CA . ILE A 1 473 ? 13.962 3.118 -27.963 1.00 88.31 473 ILE A CA 1
ATOM 3738 C C . ILE A 1 473 ? 13.588 2.332 -26.708 1.00 88.31 473 ILE A C 1
ATOM 3740 O O . ILE A 1 473 ? 14.247 1.373 -26.287 1.00 88.31 473 ILE A O 1
ATOM 3744 N N . GLY A 1 474 ? 12.478 2.754 -26.119 1.00 76.62 474 GLY A N 1
ATOM 3745 C CA . GLY A 1 474 ? 11.963 2.249 -24.865 1.00 76.62 474 GLY A CA 1
ATOM 3746 C C . GLY A 1 474 ? 12.457 3.083 -23.691 1.00 76.62 474 GLY A C 1
ATOM 3747 O O . GLY A 1 474 ? 13.593 3.550 -23.639 1.00 76.62 474 GLY A O 1
ATOM 3748 N N . ARG A 1 475 ? 11.591 3.222 -22.687 1.00 69.12 475 ARG A N 1
ATOM 3749 C CA . ARG A 1 475 ? 11.880 3.997 -21.471 1.00 69.12 475 ARG A CA 1
ATOM 3750 C C . ARG A 1 475 ? 13.072 3.477 -20.683 1.00 69.12 475 ARG A C 1
ATOM 3752 O O . ARG A 1 475 ? 13.631 4.232 -19.906 1.00 69.12 475 ARG A O 1
ATOM 3759 N N . ASN A 1 476 ? 13.439 2.213 -20.885 1.00 65.81 476 ASN A N 1
ATOM 3760 C CA . ASN A 1 476 ? 14.544 1.550 -20.207 1.00 65.81 476 ASN A CA 1
ATOM 3761 C C . ASN A 1 476 ? 15.751 1.279 -21.107 1.00 65.81 476 ASN A C 1
ATOM 3763 O O . ASN A 1 476 ? 16.605 0.460 -20.759 1.00 65.81 476 ASN A O 1
ATOM 3767 N N . SER A 1 477 ? 15.771 1.917 -22.279 1.00 67.50 477 SER A N 1
ATOM 3768 C CA . SER A 1 477 ? 16.881 1.830 -23.221 1.00 67.50 477 SER A CA 1
ATOM 3769 C C . SER A 1 477 ? 17.148 0.392 -23.665 1.00 67.50 477 SER A C 1
ATOM 3771 O O . SER A 1 477 ? 18.270 -0.105 -23.618 1.00 67.50 477 SER A O 1
ATOM 3773 N N . ARG A 1 478 ? 16.069 -0.313 -24.037 1.00 77.06 478 ARG A N 1
ATOM 3774 C CA . ARG A 1 478 ? 16.098 -1.760 -24.300 1.00 77.06 478 ARG A CA 1
ATOM 3775 C C . ARG A 1 478 ? 16.646 -2.084 -25.680 1.00 77.06 478 ARG A C 1
ATOM 3777 O O . ARG A 1 478 ? 17.339 -3.087 -25.817 1.00 77.06 478 ARG A O 1
ATOM 3784 N N . ALA A 1 479 ? 16.362 -1.227 -26.656 1.00 91.00 479 ALA A N 1
ATOM 3785 C CA . ALA A 1 479 ? 16.884 -1.314 -28.009 1.00 91.00 479 ALA A CA 1
ATOM 3786 C C . ALA A 1 479 ? 17.453 0.043 -28.426 1.00 91.00 479 ALA A C 1
ATOM 3788 O O . ALA A 1 479 ? 16.946 1.088 -28.013 1.00 91.00 479 ALA A O 1
ATOM 3789 N N . SER A 1 480 ? 18.492 0.048 -29.251 1.00 92.88 480 SER A N 1
ATOM 3790 C CA . SER A 1 480 ? 19.016 1.275 -29.833 1.00 92.88 480 SER A CA 1
ATOM 3791 C C . SER A 1 480 ? 19.427 1.094 -31.287 1.00 92.88 480 SER A C 1
ATOM 3793 O O . SER A 1 480 ? 19.855 0.021 -31.720 1.00 92.88 480 SER A O 1
ATOM 3795 N N . ILE A 1 481 ? 19.263 2.178 -32.038 1.00 96.50 481 ILE A N 1
ATOM 3796 C CA . ILE A 1 481 ? 19.758 2.339 -33.398 1.00 96.50 481 ILE A CA 1
ATOM 3797 C C . ILE A 1 481 ? 20.967 3.260 -33.318 1.00 96.50 481 ILE A C 1
ATOM 3799 O O . ILE A 1 481 ? 20.871 4.390 -32.842 1.00 96.50 481 ILE A O 1
ATOM 3803 N N . ASN A 1 482 ? 22.101 2.770 -33.789 1.00 97.31 482 ASN A N 1
ATOM 3804 C CA . ASN A 1 482 ? 23.399 3.412 -33.675 1.00 97.31 482 ASN A CA 1
ATOM 3805 C C . ASN A 1 482 ? 23.860 3.853 -35.055 1.00 97.31 482 ASN A C 1
ATOM 3807 O O . ASN A 1 482 ? 24.035 3.018 -35.939 1.00 97.31 482 ASN A O 1
ATOM 3811 N N . ILE A 1 483 ? 24.063 5.152 -35.248 1.00 97.69 483 ILE A N 1
ATOM 3812 C CA . ILE A 1 483 ? 24.545 5.716 -36.509 1.00 97.69 483 ILE A CA 1
ATOM 3813 C C . ILE A 1 483 ? 25.826 6.482 -36.219 1.00 97.69 483 ILE A C 1
ATOM 3815 O O . ILE A 1 483 ? 25.861 7.349 -35.343 1.00 97.69 483 ILE A O 1
ATOM 3819 N N . GLY A 1 484 ? 26.890 6.180 -36.955 1.00 97.12 484 GLY A N 1
ATOM 3820 C CA . GLY A 1 484 ? 28.166 6.819 -36.674 1.00 97.12 484 GLY A CA 1
ATOM 3821 C C . GLY A 1 484 ? 29.295 6.440 -37.604 1.00 97.12 484 GLY A C 1
ATOM 3822 O O . GLY A 1 484 ? 29.095 5.968 -38.724 1.00 97.12 484 GLY A O 1
ATOM 3823 N N . LEU A 1 485 ? 30.500 6.673 -37.098 1.00 97.19 485 LEU A N 1
ATOM 3824 C CA . LEU A 1 485 ? 31.743 6.312 -37.748 1.00 97.19 485 LEU A CA 1
ATOM 3825 C C . LEU A 1 485 ? 32.308 5.059 -37.096 1.00 97.19 485 LEU A C 1
ATOM 3827 O O . LEU A 1 485 ? 32.273 4.886 -35.877 1.00 97.19 485 LEU A O 1
ATOM 3831 N N . ILE A 1 486 ? 32.856 4.188 -37.927 1.00 95.88 486 ILE A N 1
ATOM 3832 C CA . ILE A 1 486 ? 33.502 2.954 -37.507 1.00 95.88 486 ILE A CA 1
ATOM 3833 C C . ILE A 1 486 ? 34.893 2.883 -38.101 1.00 95.88 486 ILE A C 1
ATOM 3835 O O . ILE A 1 486 ? 35.107 3.242 -39.257 1.00 95.88 486 ILE A O 1
ATOM 3839 N N . MET A 1 487 ? 35.839 2.438 -37.288 1.00 94.88 487 MET A N 1
ATOM 3840 C CA . MET A 1 487 ? 37.244 2.313 -37.619 1.00 94.88 487 MET A CA 1
ATOM 3841 C C . MET A 1 487 ? 37.691 0.886 -37.355 1.00 94.88 487 MET A C 1
ATOM 3843 O O . MET A 1 487 ? 37.558 0.375 -36.243 1.00 94.88 487 MET A O 1
ATOM 3847 N N . ALA A 1 488 ? 38.257 0.255 -38.376 1.00 91.38 488 ALA A N 1
ATOM 3848 C CA . ALA A 1 488 ? 38.862 -1.060 -38.254 1.00 91.38 488 ALA A CA 1
ATOM 3849 C C . ALA A 1 488 ? 40.180 -1.103 -39.016 1.00 91.38 488 ALA A C 1
ATOM 3851 O O . ALA A 1 488 ? 40.409 -0.362 -39.979 1.00 91.38 488 ALA A O 1
ATOM 3852 N N . GLN A 1 489 ? 41.038 -2.018 -38.596 1.00 85.50 489 GLN A N 1
ATOM 3853 C CA . GLN A 1 489 ? 42.227 -2.377 -39.340 1.00 85.50 489 GLN A CA 1
ATOM 3854 C C . GLN A 1 489 ? 41.803 -3.225 -40.544 1.00 85.50 489 GLN A C 1
ATOM 3856 O O . GLN A 1 489 ? 41.373 -4.358 -40.379 1.00 85.50 489 GLN A O 1
ATOM 3861 N N . VAL A 1 490 ? 41.902 -2.707 -41.764 1.00 78.88 490 VAL A N 1
ATOM 3862 C CA . VAL A 1 490 ? 41.587 -3.437 -43.002 1.00 78.88 490 VAL A CA 1
ATOM 3863 C C . VAL A 1 490 ? 42.873 -3.842 -43.712 1.00 78.88 490 VAL A C 1
ATOM 3865 O O . VAL A 1 490 ? 43.892 -3.159 -43.613 1.00 78.88 490 VAL A O 1
ATOM 3868 N N . ASN A 1 491 ? 42.839 -4.967 -44.424 1.00 75.19 491 ASN A N 1
ATOM 3869 C CA . ASN A 1 491 ? 43.934 -5.320 -45.313 1.00 75.19 491 ASN A CA 1
ATOM 3870 C C . ASN A 1 491 ? 43.740 -4.536 -46.597 1.00 75.19 491 ASN A C 1
ATOM 3872 O O . ASN A 1 491 ? 42.684 -4.605 -47.223 1.00 75.19 491 ASN A O 1
ATOM 3876 N N . ARG A 1 492 ? 44.767 -3.793 -46.976 1.00 71.69 492 ARG A N 1
ATOM 3877 C CA . ARG A 1 492 ? 44.905 -3.270 -48.322 1.00 71.69 492 ARG A CA 1
ATOM 3878 C C . ARG A 1 492 ? 46.018 -4.008 -49.020 1.00 71.69 492 ARG A C 1
ATOM 3880 O O . ARG A 1 492 ? 46.915 -4.545 -48.382 1.00 71.69 492 ARG A O 1
ATOM 3887 N N . LEU A 1 493 ? 45.939 -4.023 -50.337 1.00 68.94 493 LEU A N 1
ATOM 3888 C CA . LEU A 1 493 ? 47.074 -4.414 -51.148 1.00 68.94 493 LEU A CA 1
ATOM 3889 C C . LEU A 1 493 ? 48.237 -3.468 -50.855 1.00 68.94 493 LEU A C 1
ATOM 3891 O O . LEU A 1 493 ? 48.037 -2.252 -50.764 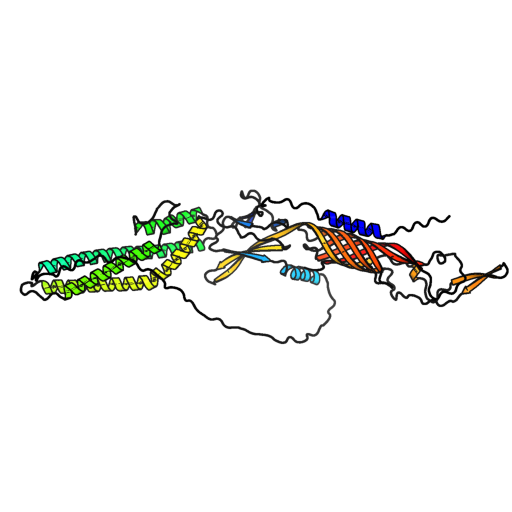1.00 68.94 493 LEU A O 1
ATOM 3895 N N . ASP A 1 494 ? 49.431 -4.030 -50.687 1.00 67.25 494 ASP A N 1
ATOM 3896 C CA . ASP A 1 494 ? 50.642 -3.230 -50.529 1.00 67.25 494 ASP A CA 1
ATOM 3897 C C . ASP A 1 494 ? 50.804 -2.271 -51.713 1.00 67.25 494 ASP A C 1
ATOM 3899 O O . ASP A 1 494 ? 50.473 -2.615 -52.842 1.00 67.25 494 ASP A O 1
ATOM 3903 N N . LYS A 1 495 ? 51.305 -1.052 -51.469 1.00 56.84 495 LYS A N 1
ATOM 3904 C CA . LYS A 1 495 ? 51.550 -0.017 -52.500 1.00 56.84 495 LYS A CA 1
ATOM 3905 C C . LYS A 1 495 ? 52.232 -0.508 -53.799 1.00 56.84 495 LYS A C 1
ATOM 3907 O O . LYS A 1 495 ? 51.903 0.031 -54.849 1.00 56.84 495 LYS A O 1
ATOM 3912 N N . PRO A 1 496 ? 53.122 -1.515 -53.805 1.00 53.09 496 PRO A N 1
ATOM 3913 C CA . PRO A 1 496 ? 53.585 -2.147 -55.046 1.00 53.09 496 PRO A CA 1
ATOM 3914 C C . PRO A 1 496 ? 52.515 -2.844 -55.921 1.00 53.09 496 PRO A C 1
ATOM 3916 O O . PRO A 1 496 ? 52.819 -3.192 -57.054 1.00 53.09 496 PRO A O 1
ATOM 3919 N N . TYR A 1 497 ? 51.288 -3.038 -55.430 1.00 54.41 497 TYR A N 1
ATOM 3920 C CA . TYR A 1 497 ? 50.156 -3.693 -56.110 1.00 54.41 497 TYR A CA 1
ATOM 3921 C C . TYR A 1 497 ? 48.955 -2.753 -56.305 1.00 54.41 497 TYR A C 1
ATOM 3923 O O . TYR A 1 497 ? 47.899 -3.172 -56.781 1.00 54.41 497 TYR A O 1
ATOM 3931 N N . SER A 1 498 ? 49.082 -1.477 -55.918 1.00 49.44 498 SER A N 1
ATOM 3932 C CA . SER A 1 498 ? 48.165 -0.436 -56.390 1.00 49.44 498 SER A CA 1
ATOM 3933 C C . SER A 1 498 ? 48.481 -0.107 -57.851 1.00 49.44 498 SER A C 1
ATOM 3935 O O . SER A 1 498 ? 49.651 -0.105 -58.220 1.00 49.44 498 SER A O 1
ATOM 3937 N N . GLU A 1 499 ? 47.446 0.131 -58.664 1.00 48.53 499 GLU A N 1
ATOM 3938 C CA . GLU A 1 499 ? 47.505 0.402 -60.114 1.00 48.53 499 GLU A CA 1
ATOM 3939 C C . GLU A 1 499 ? 48.829 1.054 -60.578 1.00 48.53 499 GLU A C 1
ATOM 3941 O O . GLU A 1 499 ? 49.133 2.183 -60.197 1.00 48.53 499 GLU A O 1
ATOM 3946 N N . GLY A 1 500 ? 49.603 0.343 -61.415 1.00 49.47 500 GLY A N 1
ATOM 3947 C CA . GLY A 1 500 ? 50.742 0.911 -62.153 1.00 49.47 500 GLY A CA 1
ATOM 3948 C C . GLY A 1 500 ? 52.163 0.565 -61.681 1.00 49.47 500 GLY A C 1
ATOM 3949 O O . GLY A 1 500 ? 53.100 1.184 -62.182 1.00 49.47 500 GLY A O 1
ATOM 3950 N N . VAL A 1 501 ? 52.371 -0.398 -60.771 1.00 48.59 501 VAL A N 1
ATOM 3951 C CA . VAL A 1 501 ? 53.724 -0.804 -60.322 1.00 48.59 501 VAL A CA 1
ATOM 3952 C C . VAL A 1 501 ? 53.989 -2.298 -60.590 1.00 48.59 501 VAL A C 1
ATOM 3954 O O . VAL A 1 501 ? 53.134 -3.145 -60.351 1.00 48.59 501 VAL A O 1
ATOM 3957 N N . PHE A 1 502 ? 55.171 -2.611 -61.139 1.00 49.62 502 PHE A N 1
ATOM 3958 C CA . PHE A 1 502 ? 55.565 -3.924 -61.677 1.00 49.62 502 PHE A CA 1
ATOM 3959 C C . PHE A 1 502 ? 56.404 -4.742 -60.690 1.00 49.62 502 PHE A C 1
ATOM 3961 O O . PHE A 1 502 ? 57.366 -4.209 -60.139 1.00 49.62 502 PHE A O 1
ATOM 3968 N N . TYR A 1 503 ? 56.117 -6.043 -60.534 1.00 53.12 503 TYR A N 1
ATOM 3969 C CA . TYR A 1 503 ? 56.962 -6.955 -59.749 1.00 53.12 503 TYR A CA 1
ATOM 3970 C C . TYR A 1 503 ? 57.175 -8.337 -60.388 1.00 53.12 503 TYR A C 1
ATOM 3972 O O . TYR A 1 503 ? 56.314 -8.880 -61.079 1.00 53.12 503 TYR A O 1
ATOM 3980 N N . GLN A 1 504 ? 58.363 -8.887 -60.108 1.00 46.75 504 GLN A N 1
ATOM 3981 C CA . GLN A 1 504 ? 58.883 -10.207 -60.489 1.00 46.75 504 GLN A CA 1
ATOM 3982 C C . GLN A 1 504 ? 59.152 -11.049 -59.226 1.00 46.75 504 GLN A C 1
ATOM 3984 O O . GLN A 1 504 ? 60.301 -11.288 -58.850 1.00 46.75 504 GLN A O 1
ATOM 3989 N N . LYS A 1 505 ? 58.109 -11.482 -58.513 1.00 50.53 505 LYS A N 1
ATOM 3990 C CA . LYS A 1 505 ? 58.270 -12.514 -57.477 1.00 50.53 505 LYS A CA 1
ATOM 3991 C C . LYS A 1 505 ? 57.000 -13.347 -57.358 1.00 50.53 505 LYS A C 1
ATOM 3993 O O . LYS A 1 505 ? 55.911 -12.787 -57.296 1.00 50.53 505 LYS A O 1
ATOM 3998 N N . ILE A 1 506 ? 57.166 -14.666 -57.323 1.00 54.53 506 ILE A N 1
ATOM 3999 C CA . ILE A 1 506 ? 56.096 -15.622 -57.031 1.00 54.53 506 ILE A CA 1
ATOM 4000 C C . ILE A 1 506 ? 55.849 -15.549 -55.521 1.00 54.53 506 ILE A C 1
ATOM 4002 O O . ILE A 1 506 ? 56.793 -15.674 -54.736 1.00 54.53 506 ILE A O 1
ATOM 4006 N N . PHE A 1 507 ? 54.608 -15.295 -55.112 1.00 53.97 507 PHE A N 1
ATOM 4007 C CA . PHE A 1 507 ? 54.204 -15.302 -53.707 1.00 53.97 507 PHE A CA 1
ATOM 4008 C C . PHE A 1 507 ? 53.105 -16.339 -53.502 1.00 53.97 507 PHE A C 1
ATOM 4010 O O . PHE A 1 507 ? 52.132 -16.355 -54.251 1.00 53.97 507 PHE A O 1
ATOM 4017 N N . ASP A 1 508 ? 53.188 -17.114 -52.422 1.00 53.28 508 ASP A N 1
ATOM 4018 C CA . ASP A 1 508 ? 52.118 -18.048 -52.038 1.00 53.28 508 ASP A CA 1
ATOM 4019 C C . ASP A 1 508 ? 50.835 -17.317 -51.584 1.00 53.28 508 ASP A C 1
ATOM 4021 O O . ASP A 1 508 ? 49.747 -17.894 -51.540 1.00 53.28 508 ASP A O 1
ATOM 4025 N N . LYS A 1 509 ? 50.946 -16.023 -51.241 1.00 59.94 509 LYS A N 1
ATOM 4026 C CA . LYS A 1 509 ? 49.840 -15.151 -50.829 1.00 59.94 509 LYS A CA 1
ATOM 4027 C C . LYS A 1 509 ? 50.089 -13.711 -51.275 1.00 59.94 509 LYS A C 1
ATOM 4029 O O . LYS A 1 509 ? 51.189 -13.195 -51.094 1.00 59.94 509 LYS A O 1
ATOM 4034 N N . ILE A 1 510 ? 49.050 -13.047 -51.789 1.00 64.94 510 ILE A N 1
ATOM 4035 C CA . ILE A 1 510 ? 49.100 -11.623 -52.148 1.00 64.94 510 ILE A CA 1
ATOM 4036 C C . ILE A 1 510 ? 49.495 -10.814 -50.898 1.00 64.94 510 ILE A C 1
ATOM 4038 O O . ILE A 1 510 ? 48.810 -10.921 -49.872 1.00 64.94 510 ILE A O 1
ATOM 4042 N N . PRO A 1 511 ? 50.587 -10.033 -50.938 1.00 68.75 511 PRO A N 1
ATOM 4043 C CA . PRO A 1 511 ? 51.030 -9.274 -49.780 1.00 68.75 511 PRO A CA 1
ATOM 4044 C C . PRO A 1 511 ? 50.066 -8.120 -49.499 1.00 68.75 511 PRO A C 1
ATOM 4046 O O . PRO A 1 511 ? 49.596 -7.402 -50.388 1.00 68.75 511 PRO A O 1
ATOM 4049 N N . VAL A 1 512 ? 49.738 -7.992 -48.221 1.00 73.44 512 VAL A N 1
ATOM 4050 C CA . VAL A 1 512 ? 48.739 -7.059 -47.720 1.00 73.44 512 VAL A CA 1
ATOM 4051 C C . VAL A 1 512 ? 49.313 -6.247 -46.576 1.00 73.44 512 VAL A C 1
ATOM 4053 O O . VAL A 1 512 ? 49.922 -6.794 -45.655 1.00 73.44 512 VAL A O 1
ATOM 4056 N N . THR A 1 513 ? 49.024 -4.953 -46.579 1.00 80.62 513 THR A N 1
ATOM 4057 C CA . THR A 1 513 ? 49.331 -4.048 -45.478 1.00 80.62 513 THR A CA 1
ATOM 4058 C C . THR A 1 513 ? 48.082 -3.853 -44.668 1.00 80.62 513 THR A C 1
ATOM 4060 O O . THR A 1 513 ? 46.967 -3.702 -45.170 1.00 80.62 513 THR A O 1
ATOM 4063 N N . SER A 1 514 ? 48.288 -3.831 -43.367 1.00 81.06 514 SER A N 1
ATOM 4064 C CA . SER A 1 514 ? 47.231 -3.574 -42.422 1.00 81.06 514 SER A CA 1
ATOM 4065 C C . SER A 1 514 ? 47.146 -2.077 -42.168 1.00 81.06 514 SER A C 1
ATOM 4067 O O . SER A 1 514 ? 48.088 -1.479 -41.650 1.00 81.06 514 SER A O 1
ATOM 4069 N N . VAL A 1 515 ? 46.033 -1.462 -42.558 1.00 85.12 515 VAL A N 1
ATOM 4070 C CA . VAL A 1 515 ? 45.816 -0.018 -42.421 1.00 85.12 515 VAL A CA 1
ATOM 4071 C C . VAL A 1 515 ? 44.503 0.254 -41.708 1.00 85.12 515 VAL A C 1
ATOM 4073 O O . VAL A 1 515 ? 43.513 -0.440 -41.918 1.00 85.12 515 VAL A O 1
ATOM 4076 N N . TRP A 1 516 ? 44.468 1.286 -40.872 1.00 85.56 516 TRP A N 1
ATOM 4077 C CA . TRP A 1 516 ? 43.216 1.747 -40.284 1.00 85.56 516 TRP A CA 1
ATOM 4078 C C . TRP A 1 516 ? 42.393 2.482 -41.337 1.00 85.56 516 TRP A C 1
ATOM 4080 O O . TRP A 1 516 ? 42.877 3.417 -41.976 1.00 85.56 516 TRP A O 1
ATOM 4090 N N . LYS A 1 517 ? 41.144 2.058 -41.515 1.00 89.12 517 LYS A N 1
ATOM 4091 C CA . LYS A 1 517 ? 40.172 2.709 -42.395 1.00 89.12 517 LYS A CA 1
ATOM 4092 C C . LYS A 1 517 ? 38.946 3.074 -41.576 1.00 89.12 517 LYS A C 1
ATOM 4094 O O . LYS A 1 517 ? 38.535 2.303 -40.711 1.00 89.12 517 LYS A O 1
ATOM 4099 N N . SER A 1 518 ? 38.387 4.246 -41.851 1.00 92.62 518 SER A N 1
ATOM 4100 C CA . SER A 1 518 ? 37.103 4.684 -41.315 1.00 92.62 518 SER A CA 1
ATOM 4101 C C . SER A 1 518 ? 36.001 4.539 -42.366 1.00 92.62 518 SER A C 1
ATOM 4103 O O . SER A 1 518 ? 36.261 4.601 -43.570 1.00 92.62 518 SER A O 1
ATOM 4105 N N . SER A 1 519 ? 34.768 4.322 -41.920 1.00 94.50 519 SER A N 1
ATOM 4106 C CA . SER A 1 519 ? 33.574 4.369 -42.767 1.00 94.50 519 SER A CA 1
ATOM 4107 C C . SER A 1 519 ? 32.330 4.692 -41.938 1.00 94.50 519 SER A C 1
ATOM 4109 O O . SER A 1 519 ? 32.419 4.865 -40.722 1.00 94.50 519 SER A O 1
ATOM 4111 N N . TRP A 1 520 ? 31.175 4.776 -42.594 1.00 96.25 520 TRP A N 1
ATOM 4112 C CA . TRP A 1 520 ? 29.880 4.880 -41.926 1.00 96.25 520 TRP A CA 1
ATOM 4113 C C . TRP A 1 520 ? 29.483 3.544 -41.286 1.00 96.25 520 TRP A C 1
ATOM 4115 O O . TRP A 1 520 ? 29.904 2.472 -41.735 1.00 96.25 520 TRP A O 1
ATOM 4125 N N . MET A 1 521 ? 28.646 3.620 -40.254 1.00 96.19 521 MET A N 1
ATOM 4126 C CA . MET A 1 521 ? 28.084 2.482 -39.537 1.00 96.19 521 MET A CA 1
ATOM 4127 C C . MET A 1 521 ? 26.596 2.693 -39.273 1.00 96.19 521 MET A C 1
ATOM 4129 O O . MET A 1 521 ? 26.191 3.783 -38.867 1.00 96.19 521 MET A O 1
ATOM 4133 N N . LEU A 1 522 ? 25.821 1.623 -39.433 1.00 97.50 522 LEU A N 1
ATOM 4134 C CA . LEU A 1 522 ? 24.477 1.477 -38.888 1.00 97.50 522 LEU A CA 1
ATOM 4135 C C . LEU A 1 522 ? 24.456 0.225 -38.008 1.00 97.50 522 LEU A C 1
ATOM 4137 O O . LEU A 1 522 ? 24.786 -0.864 -38.472 1.00 97.50 522 LEU A O 1
ATOM 4141 N N . GLY A 1 523 ? 24.099 0.372 -36.740 1.00 96.56 523 GLY A N 1
ATOM 4142 C CA . GLY A 1 523 ? 24.050 -0.717 -35.773 1.00 96.56 523 GLY A CA 1
ATOM 4143 C C . GLY A 1 523 ? 22.707 -0.811 -35.077 1.00 96.56 523 GLY A C 1
ATOM 4144 O O . GLY A 1 523 ? 22.040 0.197 -34.862 1.00 96.56 523 GLY A O 1
ATOM 4145 N N . PHE A 1 524 ? 22.351 -2.026 -34.688 1.00 97.06 524 PHE A N 1
ATOM 4146 C CA . PHE A 1 524 ? 21.207 -2.323 -33.841 1.00 97.06 524 PHE A CA 1
ATOM 4147 C C . PHE A 1 524 ? 21.723 -3.044 -32.608 1.00 97.06 524 PHE A C 1
ATOM 4149 O O . PHE A 1 524 ? 22.396 -4.070 -32.729 1.00 97.06 524 PHE A O 1
ATOM 4156 N N . SER A 1 525 ? 21.432 -2.512 -31.427 1.00 96.00 525 SER A N 1
ATOM 4157 C CA . SER A 1 525 ? 21.862 -3.131 -30.177 1.00 96.00 525 SER A CA 1
ATOM 4158 C C . SER A 1 525 ? 20.755 -3.185 -29.143 1.00 96.00 525 SER A C 1
ATOM 4160 O O . SER A 1 525 ? 19.763 -2.461 -29.214 1.00 96.00 525 SER A O 1
ATOM 4162 N N . TRP A 1 526 ? 20.920 -4.094 -28.190 1.00 94.56 526 TRP A N 1
ATOM 4163 C CA . TRP A 1 526 ? 20.003 -4.331 -27.089 1.00 94.56 526 TRP A CA 1
ATOM 4164 C C . TRP A 1 526 ? 20.777 -4.402 -25.776 1.00 94.56 526 TRP A C 1
ATOM 4166 O O . TRP A 1 526 ? 21.935 -4.828 -25.731 1.00 94.56 526 TRP A O 1
ATOM 4176 N N . LYS A 1 527 ? 20.158 -3.936 -24.690 1.00 87.81 527 LYS A N 1
ATOM 4177 C CA . LYS A 1 527 ? 20.790 -3.908 -23.363 1.00 87.81 527 LYS A CA 1
ATOM 4178 C C . LYS A 1 527 ? 21.250 -5.318 -22.959 1.00 87.81 527 LYS A C 1
ATOM 4180 O O . LYS A 1 527 ? 20.482 -6.274 -23.069 1.00 87.81 527 LYS A O 1
ATOM 4185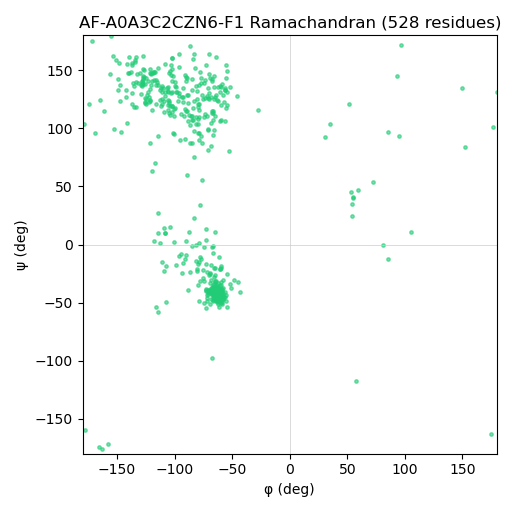 N N . ILE A 1 528 ? 22.487 -5.449 -22.470 1.00 81.31 528 ILE A N 1
ATOM 4186 C CA . ILE A 1 528 ? 22.994 -6.715 -21.918 1.00 81.31 528 ILE A CA 1
ATOM 4187 C C . ILE A 1 528 ? 22.706 -6.726 -20.411 1.00 81.31 528 ILE A C 1
ATOM 4189 O O . ILE A 1 528 ? 23.248 -5.906 -19.674 1.00 81.31 528 ILE A O 1
ATOM 4193 N N . GLY A 1 529 ? 21.883 -7.670 -19.948 1.00 66.19 529 GLY A N 1
ATOM 4194 C CA . GLY A 1 529 ? 21.563 -7.855 -18.524 1.00 66.19 529 GLY A CA 1
ATOM 4195 C C . GLY A 1 529 ? 20.262 -7.184 -18.059 1.00 66.19 529 GLY A C 1
ATOM 4196 O O . GLY A 1 529 ? 19.613 -6.459 -18.813 1.00 66.19 529 GLY A O 1
ATOM 4197 N N . LYS A 1 530 ? 19.861 -7.479 -16.812 1.00 53.00 530 LYS A N 1
ATOM 4198 C CA . LYS A 1 530 ? 18.682 -6.886 -16.153 1.00 53.00 530 LYS A CA 1
ATOM 4199 C C . LYS A 1 530 ? 18.996 -5.479 -15.649 1.00 53.00 530 LYS A C 1
ATOM 4201 O O . LYS A 1 530 ? 20.002 -5.333 -14.930 1.00 53.00 530 LYS A O 1
#

Nearest PDB structures (foldseek):
  6z34-assembly1_A  TM=2.898E-01  e=9.981E-02  Pseudomonas putida
  5fp2-assembly2_B  TM=2.523E-01  e=3.832E-01  Pseudomonas aeruginosa PAO1
  6ehd-assembly1_A  TM=1.765E-01  e=1.709E-01  Vibrio cholerae O395
  4ctd-assembly1_A  TM=1.648E-01  e=2.387E+00  Escherichia coli K-12
  8p98-assembly1_A  TM=1.446E-01  e=2.961E+00  Bacteroides thetaiotaomicron VPI-5482

Solvent-accessible surface area (backbone atoms only — not comparable to full-atom values): 31106 Å² total; per-residue (Å²): 139,83,87,83,80,83,79,71,73,66,61,62,59,54,50,54,54,50,55,54,57,61,68,71,67,73,73,84,79,84,84,75,85,71,74,57,53,54,34,35,33,35,56,81,77,72,40,35,16,74,45,96,82,60,82,56,76,51,65,87,61,40,79,42,57,57,90,36,32,40,25,48,33,45,40,61,43,27,80,79,29,41,47,78,48,78,42,82,47,62,65,65,48,50,60,50,53,48,46,57,50,46,72,70,50,85,69,81,91,74,92,76,84,86,81,81,91,80,89,86,87,84,88,80,86,89,87,85,79,90,87,88,88,87,84,87,87,87,87,77,85,77,81,82,77,78,82,71,79,79,68,92,72,90,47,72,63,59,56,54,49,53,52,51,51,49,50,53,52,51,51,52,48,55,50,51,53,51,49,47,53,53,50,52,55,41,53,53,50,38,50,51,51,51,53,50,60,37,70,38,72,53,52,55,53,63,61,50,47,54,44,44,44,65,51,47,47,53,57,50,37,72,71,41,71,91,80,61,61,84,50,83,91,50,44,88,72,59,58,61,65,60,52,52,52,52,55,51,50,54,50,52,49,52,51,51,56,48,51,54,50,52,55,56,58,68,69,61,73,88,58,97,87,48,87,63,49,64,61,54,49,53,49,48,58,52,52,52,50,55,52,51,52,53,48,54,52,46,53,51,42,39,64,72,49,44,52,62,50,49,55,49,47,50,55,51,48,55,51,52,49,54,39,50,71,36,82,66,73,38,62,51,70,74,40,78,49,83,53,64,37,33,31,46,34,32,25,37,57,38,81,88,79,70,43,76,42,86,71,52,72,46,49,36,32,40,25,54,55,73,45,78,48,57,27,39,32,42,35,41,25,54,71,48,53,70,72,63,70,66,56,51,40,80,50,71,49,76,30,67,43,76,58,94,90,41,81,42,84,40,80,46,79,62,74,49,80,51,84,75,74,97,57,92,63,84,50,33,41,29,45,34,39,32,44,33,44,31,47,39,52,82,42,53,66,32,58,30,38,35,42,31,49,29,36,32,61,70,92,59,83,34,68,28,41,34,40,36,43,28,47,26,38,43,73,80,48,50,36,33,43,34,44,35,43,30,38,32,67,40,74,37,64,34,75,66,69,43,93,92,50,78,73,94,75,93,64,92,58,86,66,62,39,79,40,80,44,76,29,51,30,49,29,47,32,32,46,66,77,137

Sequence (530 aa):
METKISKQPHSVIAFILTLMVLSFAGCKSKSDIVKSPRVYYDFNKKQLYTDAEHKAPQNRPLIVKETNELQVEMSNFNPLNYDIVVKDTAYDRFDLDMKLFNDLIKYPDVKIEPSTKKLLGNELPPDSLAKSAEKGFTGTKKPSIGTTQPSKATSCDSLSTQLKELANISQSLKKGISLYKTYISNIENIISFYDYLKSLEVIDKKMVEDGIVSNIIIPINSIFPSKLKTSSSQVFKNDFIGIETSSYQEILKIKDDLKAQIELVGKFKKPKVCESFDANKAKFDKDSRAILSAIDEFETSHKNIVLPNFTKVMLVYEKLQSLAKADPLFVTKSYPINKDLQMVTIYKYNPVTKSKQEHDAINIQLTRGFRIDVSGGVFVSGLYDKKYYSYNKDSIFISKILQKGTVIDSTISDKFTAIYSTSDAKFSYGGMVYLHGHSQNAHPINYGGYIGLGTLFNDQTRLTVSGGGSLIIGRNSRASINIGLIMAQVNRLDKPYSEGVFYQKIFDKIPVTSVWKSSWMLGFSWKIGK